Protein AF-A0AAV4VJ05-F1 (afdb_monomer_lite)

Sequence (474 aa):
MMVLKSSPMDIVPKIRLYQMEQNSVIRDLGRGVLRNAWDGYNSALFAYGQTGSGKSWSVIGYGSNKGIVPKFCEEMFRGIEDKRRSGDTTEFEVRISMLEIYNEIVRDLLNPGGDRKKRALNRAHTIVGIHLTQKARKGNGQETAKSSIVHLVDLAGRDSVLTRLLMNALGGNSRTIMIAAISPADINYEETLSTLRYADRAKQIKTVAIVNEDPTEKLIRELRQENERLKRMLDKGAIDVPIQPGMSEEEIFKLRKKWEEEMYAAMAENDRDLQQMKQSYDDKLKISRQQKRISKIEKEKKVRPHFTNLNFDPMLSGKIVHLLKAGENIVGKTDQADIQLLGPSIQERHAIVNYLEHGGVTLEKCQSECRILLNGDPLSARALLSHCDRIMFGTTQLYVFIHPDQMKKTGKKYPDVTYEMAQEEIASKAGISVDDDDQSLDTALLNKDLIEVLPGVEEANAISEELDKKLNLK

Secondary structure (DSSP, 8-state):
-------TT-SS---------HHHHIIIIIHHHHHHHHHTB-EEEEEESSTTSSHHHHHTEETTEE-HHHHHHHHHHHHHHHHHHTT---EEEEEEEEEEEETTEEEESS-TTS-TTSPPPTT-EEEEEEEEEEEEE-TTS-EEEEEEEEEEEE--SS-STHHHHSTTTTTSS-EEEEEE----SGGGHHHHHHHHHHHHHHHT------BEE-HHHHHHHHHHHHHHHHHHHHHT------PPTT--HHHHHHHHHHHHHHHHHHHHHHHHHHHHHHHHHHHHTTS--S-HHHHHHHHHHTTS-EEEE--SSTTTTT-SEEEPPSEEEEEESSTT-SEE--STT--SS-EEEEE-TTS-EEEEESSTT--EEETTEEP-SEEEE-TT-EEEETTTEEEEEE-HHHHHHS-PPPP---HHHHHHHHHHHTT--S--TTS-HHHHHHHHHHHHHHHHHHHHHHHHHHTT------

InterPro domains:
  IPR000253 Forkhead-associated (FHA) domain [PF00498] (330-394)
  IPR000253 Forkhead-associated (FHA) domain [SM00240] (328-379)
  IPR001752 Kinesin motor domain [PF00225] (20-115)
  IPR001752 Kinesin motor domain [PF00225] (158-205)
  IPR001752 Kinesin motor domain [PR00380] (40-61)
  IPR001752 Kinesin motor domain [PR00380] (155-176)
  IPR001752 Kinesin motor domain [PS50067] (1-121)
  IPR001752 Kinesin motor domain [PS50067] (158-205)
  IPR001752 Kinesin motor domain [SM00129] (6-213)
  IPR008984 SMAD/FHA domain superfamily [SSF49879] (304-403)
  IPR027417 P-loop containing nucleoside triphosphate hydrolase [SSF52540] (19-235)
  IPR036961 Kinesin motor domain superfamily [G3DSA:3.40.850.10] (13-120)
  IPR036961 Kinesin motor domain superfamily [G3DSA:3.40.850.10] (121-223)

Radius of gyration: 28.8 Å; chains: 1; bounding box: 68×68×82 Å

Foldseek 3Di:
DFDQDDDPDDPDRDRDGDPDDQVRLLVPPLVVLLVCQVQQFAAEEEEDFAQPLCLCCAQANDDPSGHSVVVSVVVNVVVVVVCVVVVFPKDKDKDKWKWKADPQDIDTPPDPPDPVPDPDDSQIKIKIKIKMWIWGQDPVRDIWIGIYIYIRIYHGDDDYPVCVVCVCVQARQYHYHYHQRADPDPVCVVRSVVSVVVVVVSVVHDYDHDRPTDPLVVVVVVLVVVLVVLVVCVVVVVPPQPDDPPDDPVRVVVSSVVVVVVSVVVSVVSVVVNVVSVVVVVVCVPPDPPPDPVVVVVVLLLPFKWKWFADPPQSNTRPDIQTDDAAKAFEFCAPPGSHHDDAFQTHRGAWIWHQYPVRWIKIAGPDPSWAKDWQLHTDDGMDIDDAQIWMDTHLHTIIGIHRNVNVVPPPDDDDDDHPLNSLQSNCVSVVQDLPDPPDDPVSNVVSVVCSVCVSVLSRVQSVCVVVVVPDRDD

pLDDT: mean 72.67, std 15.53, range [25.48, 96.0]

Structure (mmCIF, N/CA/C/O backbone):
data_AF-A0AAV4VJ05-F1
#
_entry.id   AF-A0AAV4VJ05-F1
#
loop_
_atom_site.group_PDB
_atom_site.id
_atom_site.type_symbol
_atom_site.label_atom_id
_atom_site.label_alt_id
_atom_site.label_comp_id
_atom_site.label_asym_id
_atom_site.label_entity_id
_atom_site.label_seq_id
_atom_site.pdbx_PDB_ins_code
_atom_site.Cartn_x
_atom_site.Cartn_y
_atom_site.Cartn_z
_atom_site.occupancy
_atom_site.B_iso_or_equiv
_atom_site.auth_seq_id
_atom_site.auth_comp_id
_atom_site.auth_asym_id
_atom_site.auth_atom_id
_atom_site.pdbx_PDB_model_num
ATOM 1 N N . MET A 1 1 ? -16.493 1.217 -20.505 1.00 34.50 1 MET A N 1
ATOM 2 C CA . MET A 1 1 ? -15.550 0.855 -19.428 1.00 34.50 1 MET A CA 1
ATOM 3 C C . MET A 1 1 ? -15.775 -0.611 -19.081 1.00 34.50 1 MET A C 1
ATOM 5 O O . MET A 1 1 ? -16.916 -0.971 -18.822 1.00 34.50 1 MET A O 1
ATOM 9 N N . MET A 1 2 ? -14.741 -1.453 -19.168 1.00 31.34 2 MET A N 1
ATOM 10 C CA . MET A 1 2 ? -14.819 -2.887 -18.853 1.00 31.34 2 MET A CA 1
ATOM 11 C C . MET A 1 2 ? -14.292 -3.108 -17.430 1.00 31.34 2 MET A C 1
ATOM 13 O O . MET A 1 2 ? -13.198 -2.652 -17.117 1.00 31.34 2 MET A O 1
ATOM 17 N N . VAL A 1 3 ? -15.066 -3.763 -16.560 1.00 36.69 3 VAL A N 1
ATOM 18 C CA . VAL A 1 3 ? -14.670 -4.059 -15.171 1.00 36.69 3 VAL A CA 1
ATOM 19 C C . VAL A 1 3 ? -14.734 -5.566 -14.942 1.00 36.69 3 VAL A C 1
ATOM 21 O O . VAL A 1 3 ? -15.755 -6.194 -15.217 1.00 36.69 3 VAL A O 1
ATOM 24 N N . LEU A 1 4 ? -13.651 -6.142 -14.417 1.00 31.31 4 LEU A N 1
ATOM 25 C CA . LEU A 1 4 ? -13.575 -7.552 -14.034 1.00 31.31 4 LEU A CA 1
ATOM 26 C C . LEU A 1 4 ? -14.148 -7.729 -12.621 1.00 31.31 4 LEU A C 1
ATOM 28 O O . LEU A 1 4 ? -13.632 -7.164 -11.659 1.00 31.31 4 LEU A O 1
ATOM 32 N N . LYS A 1 5 ? -15.216 -8.522 -12.484 1.00 32.31 5 LYS A N 1
ATOM 33 C CA . LYS A 1 5 ? -15.810 -8.896 -11.190 1.00 32.31 5 LYS A CA 1
ATOM 34 C C . LYS A 1 5 ? -15.625 -10.402 -11.004 1.00 32.31 5 LYS A C 1
ATOM 36 O O . LYS A 1 5 ? -16.007 -11.167 -11.885 1.00 32.31 5 LYS A O 1
ATOM 41 N N . SER A 1 6 ? -15.048 -10.830 -9.882 1.00 32.00 6 SER A N 1
ATOM 42 C CA . SER A 1 6 ? -15.030 -12.252 -9.506 1.00 32.00 6 SER A CA 1
ATOM 43 C C . SER A 1 6 ? -16.230 -12.561 -8.607 1.00 32.00 6 SER A C 1
ATOM 45 O O . SER A 1 6 ? -16.551 -11.785 -7.708 1.00 32.00 6 SER A O 1
ATOM 47 N N . SER A 1 7 ? -16.928 -13.657 -8.911 1.00 28.27 7 SER A N 1
ATOM 48 C CA . SER A 1 7 ? -18.002 -14.237 -8.094 1.00 28.27 7 SER A CA 1
ATOM 49 C C . SER A 1 7 ? -17.417 -15.370 -7.238 1.00 28.27 7 SER A C 1
ATOM 51 O O . SER A 1 7 ? -16.518 -16.052 -7.730 1.00 28.27 7 SER A O 1
ATOM 53 N N . PRO A 1 8 ? -17.903 -15.628 -6.008 1.00 33.19 8 PRO A N 1
ATOM 54 C CA . PRO A 1 8 ? -17.287 -16.598 -5.097 1.00 33.19 8 PRO A CA 1
ATOM 55 C C . PRO A 1 8 ? -17.513 -18.083 -5.439 1.00 33.19 8 PRO A C 1
ATOM 57 O O . PRO A 1 8 ? -17.190 -18.923 -4.609 1.00 33.19 8 PRO A O 1
ATOM 60 N N . MET A 1 9 ? -18.104 -18.435 -6.589 1.00 31.23 9 MET A N 1
ATOM 61 C CA . MET A 1 9 ? -18.671 -19.781 -6.799 1.00 31.23 9 MET A CA 1
ATOM 62 C C . MET A 1 9 ? -18.371 -20.470 -8.140 1.00 31.23 9 MET A C 1
ATOM 64 O O . MET A 1 9 ? -19.027 -21.454 -8.444 1.00 31.23 9 MET A O 1
ATOM 68 N N . ASP A 1 10 ? -17.364 -20.052 -8.915 1.00 27.17 10 ASP A N 1
ATOM 69 C CA . ASP A 1 10 ? -17.000 -20.776 -10.147 1.00 27.17 10 ASP A CA 1
ATOM 70 C C . ASP A 1 10 ? -15.481 -21.005 -10.271 1.00 27.17 10 ASP A C 1
ATOM 72 O O . ASP A 1 10 ? -14.687 -20.069 -10.197 1.00 27.17 10 ASP A O 1
ATOM 76 N N . ILE A 1 11 ? -15.092 -22.268 -10.500 1.00 35.34 11 ILE A N 1
ATOM 77 C CA . ILE A 1 11 ? -13.707 -22.798 -10.568 1.00 35.34 11 ILE A CA 1
ATOM 78 C C . ILE A 1 11 ? -12.991 -22.433 -11.893 1.00 35.34 11 ILE A C 1
ATOM 80 O O . ILE A 1 11 ? -11.823 -22.747 -12.098 1.00 35.34 11 ILE A O 1
ATOM 84 N N . VAL A 1 12 ? -13.645 -21.684 -12.784 1.00 26.72 12 VAL A N 1
ATOM 85 C CA . VAL A 1 12 ? -13.035 -21.117 -13.997 1.00 26.72 12 VAL A CA 1
ATOM 86 C C . VAL A 1 12 ? -13.481 -19.657 -14.113 1.00 26.72 12 VAL A C 1
ATOM 88 O O . VAL A 1 12 ? -14.692 -19.411 -14.145 1.00 26.72 12 VAL A O 1
ATOM 91 N N . PRO A 1 13 ? -12.572 -18.663 -14.184 1.00 28.75 13 PRO A N 1
ATOM 92 C CA . PRO A 1 13 ? -12.977 -17.269 -14.297 1.00 28.75 13 PRO A CA 1
ATOM 93 C C . PRO A 1 13 ? -13.609 -17.020 -15.673 1.00 28.75 13 PRO A C 1
ATOM 95 O O . PRO A 1 13 ? -12.928 -16.753 -16.659 1.00 28.75 13 PRO A O 1
ATOM 98 N N . LYS A 1 14 ? -14.943 -17.090 -15.749 1.00 25.48 14 LYS A N 1
ATOM 99 C CA . LYS A 1 14 ? -15.705 -16.571 -16.890 1.00 25.48 14 LYS A CA 1
ATOM 100 C C . LYS A 1 14 ? -15.536 -15.051 -16.930 1.00 25.48 14 LYS A C 1
ATOM 102 O O . LYS A 1 14 ? -16.103 -14.339 -16.101 1.00 25.48 14 LYS A O 1
ATOM 107 N N . ILE A 1 15 ? -14.785 -14.549 -17.909 1.00 30.66 15 ILE A N 1
ATOM 108 C CA . ILE A 1 15 ? -14.717 -13.120 -18.234 1.00 30.66 15 ILE A CA 1
ATOM 109 C C . ILE A 1 15 ? -16.108 -12.697 -18.722 1.00 30.66 15 ILE A C 1
ATOM 111 O O . ILE A 1 15 ? -16.514 -13.029 -19.833 1.00 30.66 15 ILE A O 1
ATOM 115 N N . ARG A 1 16 ? -16.872 -11.990 -17.884 1.00 30.30 16 ARG A N 1
ATOM 116 C CA . ARG A 1 16 ? -18.111 -11.329 -18.311 1.00 30.30 16 ARG A CA 1
ATOM 117 C C . ARG A 1 16 ? -17.810 -9.876 -18.651 1.00 30.30 16 ARG A C 1
ATOM 119 O O . ARG A 1 16 ? -17.489 -9.081 -17.772 1.00 30.30 16 ARG A O 1
ATOM 126 N N . LEU A 1 17 ? -17.926 -9.546 -19.933 1.00 33.25 17 LEU A N 1
ATOM 127 C CA . LEU A 1 17 ? -17.866 -8.180 -20.439 1.00 33.25 17 LEU A CA 1
ATOM 128 C C . LEU A 1 17 ? -19.183 -7.476 -20.084 1.00 33.25 17 LEU A C 1
ATOM 130 O O . LEU A 1 17 ? -20.229 -7.816 -20.631 1.00 33.25 17 LEU A O 1
ATOM 134 N N . TYR A 1 18 ? -19.150 -6.511 -19.164 1.00 38.81 18 TYR A N 1
ATOM 135 C CA . TYR A 1 18 ? -20.294 -5.635 -18.904 1.00 38.81 18 TYR A CA 1
ATOM 136 C C . TYR A 1 18 ? -20.041 -4.264 -19.527 1.00 38.81 18 TYR A C 1
ATOM 138 O O . TYR A 1 18 ? -19.036 -3.613 -19.235 1.00 38.81 18 TYR A O 1
ATOM 146 N N . GLN A 1 19 ? -20.974 -3.801 -20.356 1.00 41.91 19 GLN A N 1
ATOM 147 C CA . GLN A 1 19 ? -21.036 -2.406 -20.773 1.00 41.91 19 GLN A CA 1
ATOM 148 C C . GLN A 1 19 ? -21.565 -1.601 -19.578 1.00 41.91 19 GLN A C 1
ATOM 150 O O . GLN A 1 19 ? -22.764 -1.567 -19.320 1.00 41.91 19 GLN A O 1
ATOM 155 N N . MET A 1 20 ? -20.665 -1.044 -18.764 1.00 54.34 20 MET A N 1
ATOM 156 C CA . MET A 1 20 ? -21.064 -0.289 -17.573 1.00 54.34 20 MET A CA 1
ATOM 157 C C . MET A 1 20 ? -21.161 1.200 -17.886 1.00 54.34 20 MET A C 1
ATOM 159 O O . MET A 1 20 ? -20.195 1.818 -18.338 1.00 54.34 20 MET A O 1
ATOM 163 N N . GLU A 1 21 ? -22.325 1.778 -17.601 1.00 65.69 21 GLU A N 1
ATOM 164 C CA . GLU A 1 21 ? -22.497 3.225 -17.525 1.00 65.69 21 GLU A CA 1
ATOM 165 C C . GLU A 1 21 ? -21.759 3.793 -16.309 1.00 65.69 21 GLU A C 1
ATOM 167 O O . GLU A 1 21 ? -21.608 3.122 -15.281 1.00 65.69 21 GLU A O 1
ATOM 172 N N . GLN A 1 22 ? -21.370 5.065 -16.397 1.00 67.50 22 GLN A N 1
ATOM 173 C CA . GLN A 1 22 ? -20.675 5.793 -15.334 1.00 67.50 22 GLN A CA 1
ATOM 174 C C . GLN A 1 22 ? -21.363 5.637 -13.966 1.00 67.50 22 GLN A C 1
ATOM 176 O O . GLN A 1 22 ? -20.713 5.372 -12.955 1.00 67.50 22 GLN A O 1
ATOM 181 N N . ASN A 1 23 ? -22.698 5.703 -13.946 1.00 67.75 23 ASN A N 1
ATOM 182 C CA . ASN A 1 23 ? -23.510 5.555 -12.737 1.00 67.75 23 ASN A CA 1
ATOM 183 C C . ASN A 1 23 ? -23.338 4.192 -12.056 1.00 67.75 23 ASN A C 1
ATOM 185 O O . ASN A 1 23 ? -23.390 4.104 -10.831 1.00 67.75 23 ASN A O 1
ATOM 189 N N . SER A 1 24 ? -23.101 3.133 -12.830 1.00 71.81 24 SER A N 1
ATOM 190 C CA . SER A 1 24 ? -22.921 1.781 -12.297 1.00 71.81 24 SER A CA 1
ATOM 191 C C . SER A 1 24 ? -21.531 1.610 -11.675 1.00 71.81 24 SER A C 1
ATOM 193 O O . SER A 1 24 ? -21.408 0.983 -10.629 1.00 71.81 24 SER A O 1
ATOM 195 N N . VAL A 1 25 ? -20.500 2.237 -12.250 1.00 71.62 25 VAL A N 1
ATOM 196 C CA . VAL A 1 25 ? -19.140 2.285 -11.680 1.00 71.62 25 VAL A CA 1
ATOM 197 C C . VAL A 1 25 ? -19.131 3.057 -10.359 1.00 71.62 25 VAL A C 1
ATOM 199 O O . VAL A 1 25 ? -18.572 2.594 -9.366 1.00 71.62 25 VAL A O 1
ATOM 202 N N . ILE A 1 26 ? -19.805 4.210 -10.322 1.00 71.38 26 ILE A N 1
ATOM 203 C CA . ILE A 1 26 ? -19.955 5.025 -9.109 1.00 71.38 26 ILE A CA 1
ATOM 204 C C . ILE A 1 26 ? -20.716 4.254 -8.026 1.00 71.38 26 ILE A C 1
ATOM 206 O O . ILE A 1 26 ? -20.295 4.230 -6.869 1.00 71.38 26 ILE A O 1
ATOM 210 N N . ARG A 1 27 ? -21.823 3.599 -8.393 1.00 73.62 27 ARG A N 1
ATOM 211 C CA . ARG A 1 27 ? -22.639 2.826 -7.452 1.00 73.62 27 ARG A CA 1
ATOM 212 C C . ARG A 1 27 ? -21.873 1.642 -6.871 1.00 73.62 27 ARG A C 1
ATOM 214 O O . ARG A 1 27 ? -21.978 1.405 -5.673 1.00 73.62 27 ARG A O 1
ATOM 221 N N . ASP A 1 28 ? -21.137 0.906 -7.695 1.00 73.44 28 ASP A N 1
ATOM 222 C CA . ASP A 1 28 ? -20.492 -0.335 -7.267 1.00 73.44 28 ASP A CA 1
ATOM 223 C C . ASP A 1 28 ? -19.154 -0.077 -6.548 1.00 73.44 28 ASP A C 1
ATOM 225 O O . ASP A 1 28 ? -18.872 -0.727 -5.543 1.00 73.44 28 ASP A O 1
ATOM 229 N N . LEU A 1 29 ? -18.342 0.881 -7.017 1.00 81.31 29 LEU A N 1
ATOM 230 C CA . LEU A 1 29 ? -17.021 1.173 -6.439 1.00 81.31 29 LEU A CA 1
ATOM 231 C C . LEU A 1 29 ? -17.056 2.381 -5.498 1.00 81.31 29 LEU A C 1
ATOM 233 O O . LEU A 1 29 ? -16.612 2.289 -4.354 1.00 81.31 29 LEU A O 1
ATOM 237 N N . GLY A 1 30 ? -17.628 3.500 -5.950 1.00 79.94 30 GLY A N 1
ATOM 238 C CA . GLY A 1 30 ? -17.666 4.759 -5.197 1.00 79.94 30 GLY A CA 1
ATOM 239 C C . GLY A 1 30 ? -18.402 4.640 -3.861 1.00 79.94 30 GLY A C 1
ATOM 240 O O . GLY A 1 30 ? -17.883 5.077 -2.834 1.00 79.94 30 GLY A O 1
ATOM 241 N N . ARG A 1 31 ? -19.560 3.963 -3.830 1.00 83.31 31 ARG A N 1
ATOM 242 C CA . ARG A 1 31 ? -20.283 3.704 -2.568 1.00 83.31 31 ARG A CA 1
ATOM 243 C C . ARG A 1 31 ? -19.543 2.763 -1.631 1.00 83.31 31 ARG A C 1
ATOM 245 O O . ARG A 1 31 ? -19.666 2.914 -0.419 1.00 83.31 31 ARG A O 1
ATOM 252 N N . GLY A 1 32 ? -18.784 1.808 -2.168 1.00 85.00 32 GLY A N 1
ATOM 253 C CA . GLY A 1 32 ? -17.937 0.928 -1.365 1.00 85.00 32 GLY A CA 1
ATOM 254 C C . GLY A 1 32 ? -16.876 1.726 -0.608 1.00 85.00 32 GLY A C 1
ATOM 255 O O . GLY A 1 32 ? -16.754 1.591 0.608 1.00 85.00 32 GLY A O 1
ATOM 256 N N . VAL A 1 33 ? -16.181 2.626 -1.310 1.00 87.81 33 VAL A N 1
ATOM 257 C CA . VAL A 1 33 ? -15.204 3.548 -0.707 1.00 87.81 33 VAL A CA 1
ATOM 258 C C . VAL A 1 33 ? -15.873 4.474 0.311 1.00 87.81 33 VAL A C 1
ATOM 260 O O . VAL A 1 33 ? -15.353 4.656 1.409 1.00 87.81 33 VAL A O 1
ATOM 263 N N . LEU A 1 34 ? -17.049 5.019 -0.011 1.00 89.12 34 LEU A N 1
ATOM 264 C CA . LEU A 1 34 ? -17.782 5.908 0.894 1.00 89.12 34 LEU A CA 1
ATOM 265 C C . LEU A 1 34 ? -18.219 5.189 2.172 1.00 89.12 34 LEU A C 1
ATOM 267 O O . LEU A 1 34 ? -18.032 5.709 3.268 1.00 89.12 34 LEU A O 1
ATOM 271 N N . ARG A 1 35 ? -18.740 3.966 2.055 1.00 89.69 35 ARG A N 1
ATOM 272 C CA . ARG A 1 35 ? -19.097 3.130 3.205 1.00 89.69 35 ARG A CA 1
ATOM 273 C C . ARG A 1 35 ? -17.888 2.840 4.088 1.00 89.69 35 ARG A C 1
ATOM 275 O O . ARG A 1 35 ? -17.986 2.971 5.301 1.00 89.69 35 ARG A O 1
ATOM 282 N N . ASN A 1 36 ? -16.745 2.512 3.492 1.00 88.62 36 ASN A N 1
ATOM 283 C CA . ASN A 1 36 ? -15.514 2.305 4.248 1.00 88.62 36 ASN A CA 1
ATOM 284 C C . ASN A 1 36 ? -15.104 3.564 5.030 1.00 88.62 36 ASN A C 1
ATOM 286 O O . ASN A 1 36 ? -14.708 3.448 6.188 1.00 88.62 36 ASN A O 1
ATOM 290 N N . ALA A 1 37 ? -15.241 4.750 4.427 1.00 89.00 37 ALA A N 1
ATOM 291 C CA . ALA A 1 37 ? -14.963 6.020 5.094 1.00 89.00 37 ALA A CA 1
ATOM 292 C C . ALA A 1 37 ? -15.895 6.251 6.297 1.00 89.00 37 ALA A C 1
ATOM 294 O O . ALA A 1 37 ? -15.437 6.599 7.387 1.00 89.00 37 ALA A O 1
ATOM 295 N N . TRP A 1 38 ? -17.195 5.975 6.133 1.00 89.81 38 TRP A N 1
ATOM 296 C CA . TRP A 1 38 ? -18.172 6.033 7.226 1.00 89.81 38 TRP A CA 1
ATOM 297 C C . TRP A 1 38 ? -17.859 5.058 8.360 1.00 89.81 38 TRP A C 1
ATOM 299 O O . TRP A 1 38 ? -18.001 5.411 9.531 1.00 89.81 38 TRP A O 1
ATOM 309 N N . ASP A 1 39 ? -17.395 3.860 8.019 1.00 87.88 39 ASP A N 1
ATOM 310 C CA . ASP A 1 39 ? -17.032 2.826 8.984 1.00 87.88 39 ASP A CA 1
ATOM 311 C C . ASP A 1 39 ? -15.704 3.131 9.705 1.00 87.88 39 ASP A C 1
ATOM 313 O O . ASP A 1 39 ? -15.411 2.490 10.712 1.00 87.88 39 ASP A O 1
ATOM 317 N N . GLY A 1 40 ? -14.927 4.121 9.241 1.00 85.06 40 GLY A N 1
ATOM 318 C CA . GLY A 1 40 ? -13.637 4.517 9.818 1.00 85.06 40 GLY A CA 1
ATOM 319 C C . GLY A 1 40 ? -12.435 3.756 9.249 1.00 85.06 40 GLY A C 1
ATOM 320 O O . GLY A 1 40 ? -11.372 3.730 9.865 1.00 85.06 40 GLY A O 1
ATOM 321 N N . TYR A 1 41 ? -12.582 3.111 8.092 1.00 85.19 41 TYR A N 1
ATOM 322 C CA . TYR A 1 41 ? -11.469 2.494 7.376 1.00 85.19 41 TYR A CA 1
ATOM 323 C C . TYR A 1 41 ? -10.804 3.499 6.443 1.00 85.19 41 TYR A C 1
ATOM 325 O O . TYR A 1 41 ? -11.473 4.199 5.680 1.00 85.19 41 TYR A O 1
ATOM 333 N N . ASN A 1 42 ? -9.474 3.484 6.409 1.00 85.00 42 ASN A N 1
ATOM 334 C CA . ASN A 1 42 ? -8.762 4.097 5.294 1.00 85.00 42 ASN A CA 1
ATOM 335 C C . ASN A 1 42 ? -9.129 3.375 4.001 1.00 85.00 42 ASN A C 1
ATOM 337 O O . ASN A 1 42 ? -9.294 2.151 3.987 1.00 85.00 42 ASN A O 1
ATOM 341 N N . SER A 1 43 ? -9.261 4.130 2.920 1.00 88.31 43 SER A N 1
ATOM 342 C CA . SER A 1 43 ? -9.564 3.574 1.611 1.00 88.31 43 SER A CA 1
ATOM 343 C C . SER A 1 43 ? -8.765 4.259 0.525 1.00 88.31 43 SER A C 1
ATOM 345 O O . SER A 1 43 ? -8.484 5.453 0.591 1.00 88.31 43 SER A O 1
ATOM 347 N N . ALA A 1 44 ? -8.451 3.509 -0.517 1.00 86.31 44 ALA A N 1
ATOM 348 C CA . ALA A 1 44 ? -7.817 4.056 -1.697 1.00 86.31 44 ALA A CA 1
ATOM 349 C C . ALA A 1 44 ? -8.498 3.514 -2.945 1.00 86.31 44 ALA A C 1
ATOM 351 O O . ALA A 1 44 ? -8.798 2.325 -3.034 1.00 86.31 44 ALA A O 1
ATOM 352 N N . LEU A 1 45 ? -8.736 4.388 -3.912 1.00 87.75 45 LEU A N 1
ATOM 353 C CA . LEU A 1 45 ? -9.201 4.021 -5.236 1.00 87.75 45 LEU A CA 1
ATOM 354 C C . LEU A 1 45 ? -8.309 4.710 -6.250 1.00 87.75 45 LEU A C 1
ATOM 356 O O . LEU A 1 45 ? -8.221 5.936 -6.262 1.00 87.75 45 LEU A O 1
ATOM 360 N N . PHE A 1 46 ? -7.663 3.926 -7.103 1.00 85.56 46 PHE A N 1
ATOM 361 C CA . PHE A 1 46 ? -6.806 4.463 -8.148 1.00 85.56 46 PHE A CA 1
ATOM 362 C C . PHE A 1 46 ? -7.135 3.852 -9.506 1.00 85.56 46 PHE A C 1
ATOM 364 O O . PHE A 1 46 ? -7.451 2.665 -9.605 1.00 85.56 46 PHE A O 1
ATOM 371 N N . ALA A 1 47 ? -7.076 4.670 -10.555 1.00 84.81 47 ALA A N 1
ATOM 372 C CA . ALA A 1 47 ? -7.245 4.222 -11.932 1.00 84.81 47 ALA A CA 1
ATOM 373 C C . ALA A 1 47 ? -5.892 4.116 -12.634 1.00 84.81 47 ALA A C 1
ATOM 375 O O . ALA A 1 47 ? -5.123 5.072 -12.634 1.00 84.81 47 ALA A O 1
ATOM 376 N N . TYR A 1 48 ? -5.626 2.967 -13.250 1.00 81.25 48 TYR A N 1
ATOM 377 C CA . TYR A 1 48 ? -4.367 2.632 -13.911 1.00 81.25 48 TYR A CA 1
ATOM 378 C C . TYR A 1 48 ? -4.615 2.133 -15.337 1.00 81.25 48 TYR A C 1
ATOM 380 O O . TYR A 1 48 ? -5.564 1.390 -15.581 1.00 81.25 48 TYR A O 1
ATOM 388 N N . GLY A 1 49 ? -3.753 2.526 -16.273 1.00 76.62 49 GLY A N 1
ATOM 389 C CA . GLY A 1 49 ? -3.809 2.112 -17.674 1.00 76.62 49 GLY A CA 1
ATOM 390 C C . GLY A 1 49 ? -3.233 3.165 -18.619 1.00 76.62 49 GLY A C 1
ATOM 391 O O . GLY A 1 49 ? -2.855 4.259 -18.193 1.00 76.62 49 GLY A O 1
ATOM 392 N N . GLN A 1 50 ? -3.184 2.867 -19.914 1.00 75.69 50 GLN A N 1
ATOM 393 C CA . GLN A 1 50 ? -2.616 3.774 -20.921 1.00 75.69 50 GLN A CA 1
ATOM 394 C C . GLN A 1 50 ? -3.352 5.120 -21.031 1.00 75.69 50 GLN A C 1
ATOM 396 O O . GLN A 1 50 ? -4.520 5.272 -20.656 1.00 75.69 50 GLN A O 1
ATOM 401 N N . THR A 1 51 ? -2.694 6.143 -21.571 1.00 79.94 51 THR A N 1
ATOM 402 C CA . THR A 1 51 ? -3.362 7.413 -21.905 1.00 79.94 51 THR A CA 1
ATOM 403 C C . THR A 1 51 ? -4.504 7.174 -22.894 1.00 79.94 51 THR A C 1
ATOM 405 O O . THR A 1 51 ? -4.386 6.373 -23.817 1.00 79.94 51 THR A O 1
ATOM 408 N N . GLY A 1 52 ? -5.643 7.829 -22.657 1.00 75.00 52 GLY A N 1
ATOM 409 C CA . GLY A 1 52 ? -6.855 7.637 -23.458 1.00 75.00 52 GLY A CA 1
ATOM 410 C C . GLY A 1 52 ? -7.717 6.428 -23.072 1.00 75.00 52 GLY A C 1
ATOM 411 O O . GLY A 1 52 ? -8.826 6.318 -23.579 1.00 75.00 52 GLY A O 1
ATOM 412 N N . SER A 1 53 ? -7.301 5.568 -22.130 1.00 78.31 53 SER A N 1
ATOM 413 C CA . SER A 1 53 ? -8.104 4.397 -21.722 1.00 78.31 53 SER A CA 1
ATOM 414 C C . SER A 1 53 ? -9.283 4.698 -20.785 1.00 78.31 53 SER A C 1
ATOM 416 O O . SER A 1 53 ? -10.044 3.798 -20.433 1.00 78.31 53 SER A O 1
ATOM 418 N N . GLY A 1 54 ? -9.460 5.961 -20.377 1.00 79.56 54 GLY A N 1
ATOM 419 C CA . GLY A 1 54 ? -10.607 6.399 -19.571 1.00 79.56 54 GLY A CA 1
ATOM 420 C C . GLY A 1 54 ? -10.365 6.513 -18.061 1.00 79.56 54 GLY A C 1
ATOM 421 O O . GLY A 1 54 ? -11.329 6.509 -17.295 1.00 79.56 54 GLY A O 1
ATOM 422 N N . LYS A 1 55 ? -9.114 6.657 -17.605 1.00 82.75 55 LYS A N 1
ATOM 423 C CA . LYS A 1 55 ? -8.793 6.871 -16.178 1.00 82.75 55 LYS A CA 1
ATOM 424 C C . LYS A 1 55 ? -9.420 8.151 -15.609 1.00 82.75 55 LYS A C 1
ATOM 426 O O . LYS A 1 55 ? -10.279 8.069 -14.732 1.00 82.75 55 LYS A O 1
ATOM 431 N N . SER A 1 56 ? -9.091 9.310 -16.186 1.00 80.75 56 SER A N 1
ATOM 432 C CA . SER A 1 56 ? -9.628 10.618 -15.780 1.00 80.75 56 SER A CA 1
ATOM 433 C C . SER A 1 56 ? -11.142 10.682 -15.935 1.00 80.75 56 SER A C 1
ATOM 435 O O . SER A 1 56 ? -11.835 11.226 -15.080 1.00 80.75 56 SER A O 1
ATOM 437 N N . TRP A 1 57 ? -11.673 10.041 -16.981 1.00 81.25 57 TRP A N 1
ATOM 438 C CA . TRP A 1 57 ? -13.112 9.881 -17.180 1.00 81.25 57 TRP A CA 1
ATOM 439 C C . TRP A 1 57 ? -13.783 9.143 -16.013 1.00 81.25 57 TRP A C 1
ATOM 441 O O . TRP A 1 57 ? -14.860 9.529 -15.567 1.00 81.25 57 TRP A O 1
ATOM 451 N N . SER A 1 58 ? -13.141 8.102 -15.482 1.00 82.00 58 SER A N 1
ATOM 452 C CA . SER A 1 58 ? -13.666 7.305 -14.369 1.00 82.00 58 SER A CA 1
ATOM 453 C C . SER A 1 58 ? -13.547 8.039 -13.029 1.00 82.00 58 SER A C 1
ATOM 455 O O . SER A 1 58 ? -14.506 8.098 -12.259 1.00 82.00 58 SER A O 1
ATOM 457 N N . VAL A 1 59 ? -12.377 8.618 -12.744 1.00 82.06 59 VAL A N 1
ATOM 458 C CA . VAL A 1 59 ? -12.064 9.219 -11.437 1.00 82.06 59 VAL A CA 1
ATOM 459 C C . VAL A 1 59 ? -12.676 10.612 -11.294 1.00 82.06 59 VAL A C 1
ATOM 461 O O . VAL A 1 59 ? -13.359 10.872 -10.306 1.00 82.06 59 VAL A O 1
ATOM 464 N N . ILE A 1 60 ? -12.493 11.490 -12.279 1.00 83.06 60 ILE A N 1
ATOM 465 C CA . ILE A 1 60 ? -12.912 12.900 -12.218 1.00 83.06 60 ILE A CA 1
ATOM 466 C C . ILE A 1 60 ? -14.185 13.127 -13.043 1.00 83.06 60 ILE A C 1
ATOM 468 O O . ILE A 1 60 ? -15.152 13.709 -12.545 1.00 83.06 60 ILE A O 1
ATOM 472 N N . GLY A 1 61 ? -14.222 12.601 -14.268 1.00 80.19 61 GLY A N 1
ATOM 473 C CA . GLY A 1 61 ? -15.282 12.857 -15.245 1.00 80.19 61 GLY A CA 1
ATOM 474 C C . GLY A 1 61 ? -15.145 14.215 -15.947 1.00 80.19 61 GLY A C 1
ATOM 475 O O . GLY A 1 61 ? -14.294 15.028 -15.592 1.00 80.19 61 GLY A O 1
ATOM 476 N N . TYR A 1 62 ? -15.974 14.462 -16.963 1.00 74.25 62 TYR A N 1
ATOM 477 C CA . TYR A 1 62 ? -15.944 15.690 -17.768 1.00 74.25 62 TYR A CA 1
ATOM 478 C C . TYR A 1 62 ? -17.348 16.262 -17.987 1.00 74.25 62 TYR A C 1
ATOM 480 O O . TYR A 1 62 ? -18.283 15.542 -18.343 1.00 74.25 62 TYR A O 1
ATOM 488 N N . GLY A 1 63 ? -17.480 17.584 -17.832 1.00 76.62 63 GLY A N 1
ATOM 489 C CA . GLY A 1 63 ? -18.725 18.313 -18.083 1.00 76.62 63 GLY A CA 1
ATOM 490 C C . GLY A 1 63 ? -19.889 17.801 -17.230 1.00 76.62 63 GLY A C 1
ATOM 491 O O . GLY A 1 63 ? -19.821 17.799 -16.002 1.00 76.62 63 GLY A O 1
ATOM 492 N N . SER A 1 64 ? -20.964 17.359 -17.886 1.00 75.62 64 SER A N 1
ATOM 493 C CA . SER A 1 64 ? -22.141 16.768 -17.235 1.00 75.62 64 SER A CA 1
ATOM 494 C C . SER A 1 64 ? -21.892 15.357 -16.684 1.00 75.62 64 SER A C 1
ATOM 496 O O . SER A 1 64 ? -22.587 14.927 -15.760 1.00 75.62 64 SER A O 1
ATOM 498 N N . ASN A 1 65 ? -20.885 14.646 -17.198 1.00 77.31 65 ASN A N 1
ATOM 499 C CA . ASN A 1 65 ? -20.550 13.286 -16.789 1.00 77.31 65 ASN A CA 1
ATOM 500 C C . ASN A 1 65 ? -19.569 13.310 -15.618 1.00 77.31 65 ASN A C 1
ATOM 502 O O . ASN A 1 65 ? -18.355 13.254 -15.796 1.00 77.31 65 ASN A O 1
ATOM 506 N N . LYS A 1 66 ? -20.116 13.406 -14.405 1.00 82.94 66 LYS A N 1
ATOM 507 C CA . LYS A 1 66 ? -19.354 13.409 -13.149 1.00 82.94 66 LYS A CA 1
ATOM 508 C C . LYS A 1 66 ? -18.735 12.032 -12.872 1.00 82.94 66 LYS A C 1
ATOM 510 O O . LYS A 1 66 ? -19.422 11.017 -12.957 1.00 82.94 66 LYS A O 1
ATOM 515 N N . GLY A 1 67 ? -17.449 12.008 -12.526 1.00 85.00 67 GLY A N 1
ATOM 516 C CA . GLY A 1 67 ? -16.717 10.809 -12.114 1.00 85.00 67 GLY A CA 1
ATOM 517 C C . GLY A 1 67 ? -16.928 10.434 -10.648 1.00 85.00 67 GLY A C 1
ATOM 518 O O . GLY A 1 67 ? -17.803 10.971 -9.965 1.00 85.00 67 GLY A O 1
ATOM 519 N N . ILE A 1 68 ? -16.105 9.507 -10.159 1.00 86.94 68 ILE A N 1
ATOM 520 C CA . ILE A 1 68 ? -16.167 9.007 -8.779 1.00 86.94 68 ILE A CA 1
ATOM 521 C C . ILE A 1 68 ? -15.929 10.124 -7.758 1.00 86.94 68 ILE A C 1
ATOM 523 O O . ILE A 1 68 ? -16.703 10.224 -6.817 1.00 86.94 68 ILE A O 1
ATOM 527 N N . VAL A 1 69 ? -14.917 10.978 -7.939 1.00 87.69 69 VAL A N 1
ATOM 528 C CA . VAL A 1 69 ? -14.562 12.058 -6.997 1.00 87.69 69 VAL A CA 1
ATOM 529 C C . VAL A 1 69 ? -15.728 13.022 -6.740 1.00 87.69 69 VAL A C 1
ATOM 531 O O . VAL A 1 69 ? -16.159 13.124 -5.590 1.00 87.69 69 VAL A O 1
ATOM 534 N N . PRO A 1 70 ? -16.291 13.716 -7.752 1.00 87.25 70 PRO A N 1
ATOM 535 C CA . PRO A 1 70 ? -17.377 14.664 -7.507 1.00 87.25 70 PRO A CA 1
ATOM 536 C C . PRO A 1 70 ? -18.621 13.983 -6.925 1.00 87.25 70 PRO A C 1
ATOM 538 O O . PRO A 1 70 ? -19.278 14.548 -6.054 1.00 87.25 70 PRO A O 1
ATOM 541 N N . LYS A 1 71 ? -18.927 12.752 -7.353 1.00 87.69 71 LYS A N 1
ATOM 542 C CA . LYS A 1 71 ? -20.073 11.993 -6.836 1.00 87.69 71 LYS A CA 1
ATOM 543 C C . LYS A 1 71 ? -19.871 11.516 -5.405 1.00 87.69 71 LYS A C 1
ATOM 545 O O . LYS A 1 71 ? -20.805 11.576 -4.616 1.00 87.69 71 LYS A O 1
ATOM 550 N N . PHE A 1 72 ? -18.662 11.092 -5.062 1.00 89.69 72 PHE A N 1
ATOM 551 C CA . PHE A 1 72 ? -18.280 10.734 -3.704 1.00 89.69 72 PHE A CA 1
ATOM 552 C C . PHE A 1 72 ? -18.461 11.925 -2.759 1.00 89.69 72 PHE A C 1
ATOM 554 O O . PHE A 1 72 ? -19.085 11.773 -1.713 1.00 89.69 72 PHE A O 1
ATOM 561 N N . CYS A 1 73 ? -17.992 13.115 -3.151 1.00 89.50 73 CYS A N 1
ATOM 562 C CA . CYS A 1 73 ? -18.185 14.333 -2.366 1.00 89.50 73 CYS A CA 1
ATOM 563 C C . CYS A 1 73 ? -19.676 14.679 -2.212 1.00 89.50 73 CYS A C 1
ATOM 565 O O . CYS A 1 73 ? -20.128 14.911 -1.094 1.00 89.50 73 CYS A O 1
ATOM 567 N N . GLU A 1 74 ? -20.457 14.657 -3.301 1.00 90.19 74 GLU A N 1
ATOM 568 C CA . GLU A 1 74 ? -21.912 14.888 -3.255 1.00 90.19 74 GLU A CA 1
ATOM 569 C C . GLU A 1 74 ? -22.623 13.926 -2.293 1.00 90.19 74 GLU A C 1
ATOM 571 O O . GLU A 1 74 ? -23.406 14.358 -1.448 1.00 90.19 74 GLU A O 1
ATOM 576 N N . GLU A 1 75 ? -22.356 12.620 -2.401 1.00 91.06 75 GLU A N 1
ATOM 577 C CA . GLU A 1 75 ? -22.989 11.617 -1.540 1.00 91.06 75 GLU A CA 1
ATOM 578 C C . GLU A 1 75 ? -22.503 11.705 -0.084 1.00 91.06 75 GLU A C 1
ATOM 580 O O . GLU A 1 75 ? -23.304 11.483 0.825 1.00 91.06 75 GLU A O 1
ATOM 585 N N . MET A 1 76 ? -21.235 12.064 0.153 1.00 91.62 76 MET A N 1
ATOM 586 C CA . MET A 1 76 ? -20.694 12.289 1.496 1.00 91.62 76 MET A CA 1
ATOM 587 C C . MET A 1 76 ? -21.410 13.447 2.189 1.00 91.62 76 MET A C 1
ATOM 589 O O . MET A 1 76 ? -21.965 13.250 3.268 1.00 91.62 76 MET A O 1
ATOM 593 N N . PHE A 1 77 ? -21.439 14.632 1.573 1.00 93.06 77 PHE A N 1
ATOM 594 C CA . PHE A 1 77 ? -22.070 15.808 2.176 1.00 93.06 77 PHE A CA 1
ATOM 595 C C . PHE A 1 77 ? -23.582 15.635 2.330 1.00 93.06 77 PHE A C 1
ATOM 597 O O . PHE A 1 77 ? -24.121 15.989 3.377 1.00 93.06 77 PHE A O 1
ATOM 604 N N . ARG A 1 78 ? -24.253 14.987 1.367 1.00 92.75 78 ARG A N 1
ATOM 605 C CA . ARG A 1 78 ? -25.663 14.598 1.523 1.00 92.75 78 ARG A CA 1
ATOM 606 C C . ARG A 1 78 ? -25.863 13.687 2.738 1.00 92.75 78 ARG A C 1
ATOM 608 O O . ARG A 1 78 ? -26.757 13.933 3.535 1.00 92.75 78 ARG A O 1
ATOM 615 N N . GLY A 1 79 ? -24.997 12.689 2.931 1.00 90.88 79 GLY A N 1
ATOM 616 C CA . GLY A 1 79 ? -25.050 11.808 4.101 1.00 90.88 79 GLY A CA 1
ATOM 617 C C . GLY A 1 79 ? -24.825 12.535 5.435 1.00 90.88 79 GLY A C 1
ATOM 618 O O . GLY A 1 79 ? -25.461 12.185 6.428 1.00 90.88 79 GLY A O 1
ATOM 619 N N . ILE A 1 80 ? -23.966 13.561 5.464 1.00 91.00 80 ILE A N 1
ATOM 620 C CA . ILE A 1 80 ? -23.785 14.434 6.640 1.00 91.00 80 ILE A CA 1
ATOM 621 C C . ILE A 1 80 ? -25.075 15.219 6.925 1.00 91.00 80 ILE A C 1
ATOM 623 O O . ILE A 1 80 ? -25.536 15.258 8.067 1.00 91.00 80 ILE A O 1
ATOM 627 N N . GLU A 1 81 ? -25.674 15.829 5.899 1.00 91.81 81 GLU A N 1
ATOM 628 C CA . GLU A 1 81 ? -26.923 16.588 6.038 1.00 91.81 81 GLU A CA 1
ATOM 629 C C . GLU A 1 81 ? -28.092 15.715 6.498 1.00 91.81 81 GLU A C 1
ATOM 631 O O . GLU A 1 81 ? -28.839 16.120 7.388 1.00 91.81 81 GLU A O 1
ATOM 636 N N . ASP A 1 82 ? -28.233 14.515 5.936 1.00 91.62 82 ASP A N 1
ATOM 637 C CA . ASP A 1 82 ? -29.298 13.578 6.292 1.00 91.62 82 ASP A CA 1
ATOM 638 C C . ASP A 1 82 ? -29.200 13.166 7.770 1.00 91.62 82 ASP A C 1
ATOM 640 O O . ASP A 1 82 ? -30.201 13.203 8.490 1.00 91.62 82 ASP A O 1
ATOM 644 N N . LYS A 1 83 ? -27.987 12.873 8.265 1.00 87.94 83 LYS A N 1
ATOM 645 C CA . LYS A 1 83 ? -27.751 12.584 9.691 1.00 87.94 83 LYS A CA 1
ATOM 646 C C . LYS A 1 83 ? -28.109 13.771 10.581 1.00 87.94 83 LYS A C 1
ATOM 648 O O . LYS A 1 83 ? -28.828 13.613 11.572 1.00 87.94 83 LYS A O 1
ATOM 653 N N . ARG A 1 84 ? -27.691 14.976 10.188 1.00 86.81 84 ARG A N 1
ATOM 654 C CA . ARG A 1 84 ? -28.024 16.210 10.910 1.00 86.81 84 ARG A CA 1
ATOM 655 C C . ARG A 1 84 ? -29.537 16.443 10.968 1.00 86.81 84 ARG A C 1
ATOM 657 O O . ARG A 1 84 ? -30.052 16.840 12.008 1.00 86.81 84 ARG A O 1
ATOM 664 N N . ARG A 1 85 ? -30.264 16.162 9.880 1.00 88.69 85 ARG A N 1
ATOM 665 C CA . ARG A 1 85 ? -31.735 16.262 9.820 1.00 88.69 85 ARG A CA 1
ATOM 666 C C . ARG A 1 85 ? -32.438 15.205 10.667 1.00 88.69 85 ARG A C 1
ATOM 668 O O . ARG A 1 85 ? -33.489 15.499 11.222 1.00 88.69 85 ARG A O 1
ATOM 675 N N . SER A 1 86 ? -31.859 14.012 10.811 1.00 89.25 86 SER A N 1
ATOM 676 C CA . SER A 1 86 ? -32.395 12.964 11.694 1.00 89.25 86 SER A CA 1
ATOM 677 C C . SER A 1 86 ? -32.181 13.221 13.193 1.00 89.25 86 SER A C 1
ATOM 679 O O . SER A 1 86 ? -32.612 12.411 14.008 1.00 89.25 86 SER A O 1
ATOM 681 N N . GLY A 1 87 ? -31.537 14.333 13.568 1.00 83.06 87 GLY A N 1
ATOM 682 C CA . GLY A 1 87 ? -31.243 14.668 14.963 1.00 83.06 87 GLY A CA 1
ATOM 683 C C . GLY A 1 87 ? -29.984 13.997 15.520 1.00 83.06 87 GLY A C 1
ATOM 684 O O . GLY A 1 87 ? -29.809 13.955 16.736 1.00 83.06 87 GLY A O 1
ATOM 685 N N . ASP A 1 88 ? -29.106 13.476 14.655 1.00 82.88 88 ASP A N 1
ATOM 686 C CA . ASP A 1 88 ? -27.798 12.956 15.059 1.00 82.88 88 ASP A CA 1
ATOM 687 C C . ASP A 1 88 ? -26.918 14.117 15.556 1.00 82.88 88 ASP A C 1
ATOM 689 O O . ASP A 1 88 ? -26.769 15.137 14.879 1.00 82.88 88 ASP A O 1
ATOM 693 N N . THR A 1 89 ? -26.342 13.966 16.749 1.00 84.38 89 THR A N 1
ATOM 694 C CA . THR A 1 89 ? -25.459 14.956 17.387 1.00 84.38 89 THR A CA 1
ATOM 695 C C . THR A 1 89 ? -23.991 14.772 17.009 1.00 84.38 89 THR A C 1
ATOM 697 O O . THR A 1 89 ? -23.125 15.444 17.567 1.00 84.38 89 THR A O 1
ATOM 700 N N . THR A 1 90 ? -23.691 13.854 16.088 1.00 85.94 90 THR A N 1
ATOM 701 C CA . THR A 1 90 ? -22.335 13.620 15.597 1.00 85.94 90 THR A CA 1
ATOM 702 C C . THR A 1 90 ? -21.790 14.860 14.890 1.00 85.94 90 THR A C 1
ATOM 704 O O . THR A 1 90 ? -22.372 15.358 13.927 1.00 85.94 90 THR A O 1
ATOM 707 N N . GLU A 1 91 ? -20.635 15.338 15.340 1.00 87.06 91 GLU A N 1
ATOM 708 C CA . GLU A 1 91 ? -19.867 16.374 14.663 1.00 87.06 91 GLU A CA 1
ATOM 709 C C . GLU A 1 91 ? -19.004 15.752 13.562 1.00 87.06 91 GLU A C 1
ATOM 711 O O . GLU A 1 91 ? -18.351 14.723 13.758 1.00 87.06 91 GLU A O 1
ATOM 716 N N . PHE A 1 92 ? -18.977 16.398 12.399 1.00 88.12 92 PHE A N 1
ATOM 717 C CA . PHE A 1 92 ? -18.209 15.956 11.240 1.00 88.12 92 PHE A CA 1
ATOM 718 C C . PHE A 1 92 ? -17.169 17.011 10.877 1.00 88.12 92 PHE A C 1
ATOM 720 O O . PHE A 1 92 ? -17.508 18.172 10.655 1.00 88.12 92 PHE A O 1
ATOM 727 N N . GLU A 1 93 ? -15.909 16.601 10.761 1.00 86.50 93 GLU A N 1
ATOM 728 C CA . GLU A 1 93 ? -14.836 17.418 10.200 1.00 86.50 93 GLU A CA 1
ATOM 729 C C . GLU A 1 93 ? -14.352 16.767 8.904 1.00 86.50 93 GLU A C 1
ATOM 731 O O . GLU A 1 93 ? -13.933 15.608 8.899 1.00 86.50 93 GLU A O 1
ATOM 736 N N . VAL A 1 94 ? -14.411 17.517 7.801 1.00 87.62 94 VAL A N 1
ATOM 737 C CA . VAL A 1 94 ? -13.954 17.068 6.481 1.00 87.62 94 VAL A CA 1
ATOM 738 C C . VAL A 1 94 ? -12.818 17.972 6.021 1.00 87.62 94 VAL A C 1
ATOM 740 O O . VAL A 1 94 ? -12.999 19.184 5.912 1.00 87.62 94 VAL A O 1
ATOM 743 N N . ARG A 1 95 ? -11.653 17.394 5.721 1.00 83.94 95 ARG A N 1
ATOM 744 C CA . ARG A 1 95 ? -10.524 18.104 5.097 1.00 83.94 95 ARG A CA 1
ATOM 745 C C . ARG A 1 95 ? -10.243 17.507 3.728 1.00 83.94 95 ARG A C 1
ATOM 747 O O . ARG A 1 95 ? -10.237 16.288 3.580 1.00 83.94 95 ARG A O 1
ATOM 754 N N . ILE A 1 96 ? -9.997 18.362 2.741 1.00 84.12 96 ILE A N 1
ATOM 755 C CA . ILE A 1 96 ? -9.723 17.954 1.362 1.00 84.12 96 ILE A CA 1
ATOM 756 C C . ILE A 1 96 ? -8.353 18.488 0.956 1.00 84.12 96 ILE A C 1
ATOM 758 O O . ILE A 1 96 ? -8.034 19.646 1.215 1.00 84.12 96 ILE A O 1
ATOM 762 N N . SER A 1 97 ? -7.558 17.644 0.310 1.00 80.50 97 SER A N 1
ATOM 763 C CA . SER A 1 97 ? -6.310 18.001 -0.354 1.00 80.50 97 SER A CA 1
ATOM 764 C C . SER A 1 97 ? -6.362 17.561 -1.814 1.00 80.50 97 SER A C 1
ATOM 766 O O . SER A 1 97 ? -6.958 16.534 -2.145 1.00 80.50 97 SER A O 1
ATOM 768 N N . MET A 1 98 ? -5.750 18.341 -2.703 1.00 82.25 98 MET A N 1
ATOM 769 C CA . MET A 1 98 ? -5.633 17.988 -4.114 1.00 82.25 98 MET A CA 1
ATOM 770 C C . MET A 1 98 ? -4.215 18.281 -4.583 1.00 82.25 98 MET A C 1
ATOM 772 O O . MET A 1 98 ? -3.769 19.426 -4.559 1.00 82.25 98 MET A O 1
ATOM 776 N N . LEU A 1 99 ? -3.504 17.232 -4.978 1.00 78.06 99 LEU A N 1
ATOM 777 C CA . LEU A 1 99 ? -2.105 17.289 -5.375 1.00 78.06 99 LEU A CA 1
ATOM 778 C C . LEU A 1 99 ? -1.959 16.817 -6.818 1.00 78.06 99 LEU A C 1
ATOM 780 O O . LEU A 1 99 ? -2.596 15.847 -7.231 1.00 78.06 99 LEU A O 1
ATOM 784 N N . GLU A 1 100 ? -1.088 17.487 -7.556 1.00 79.31 100 GLU A N 1
ATOM 785 C CA . GLU A 1 100 ? -0.619 17.071 -8.872 1.00 79.31 100 GLU A CA 1
ATOM 786 C C . GLU A 1 100 ? 0.849 16.657 -8.754 1.00 79.31 100 GLU A C 1
ATOM 788 O O . GLU A 1 100 ? 1.643 17.365 -8.137 1.00 79.31 100 GLU A O 1
ATOM 793 N N . ILE A 1 101 ? 1.214 15.512 -9.322 1.00 72.81 101 ILE A N 1
ATOM 794 C CA . ILE A 1 101 ? 2.606 15.064 -9.409 1.00 72.81 101 ILE A CA 1
ATOM 795 C C . ILE A 1 101 ? 2.973 14.978 -10.876 1.00 72.81 101 ILE A C 1
ATOM 797 O O . ILE A 1 101 ? 2.356 14.225 -11.628 1.00 72.81 101 ILE A O 1
ATOM 801 N N . TYR A 1 102 ? 3.986 15.733 -11.275 1.00 69.75 102 TYR A N 1
ATOM 802 C CA . TYR A 1 102 ? 4.521 15.696 -12.627 1.00 69.75 102 TYR A CA 1
ATOM 803 C C . TYR A 1 102 ? 6.042 15.736 -12.571 1.00 69.75 102 TYR A C 1
ATOM 805 O O . TYR A 1 102 ? 6.599 16.659 -11.977 1.00 69.75 102 TYR A O 1
ATOM 813 N N . ASN A 1 103 ? 6.702 14.771 -13.217 1.00 63.84 103 ASN A N 1
ATOM 814 C CA . ASN A 1 103 ? 8.163 14.673 -13.252 1.00 63.84 103 ASN A CA 1
ATOM 815 C C . ASN A 1 103 ? 8.780 14.779 -11.845 1.00 63.84 103 ASN A C 1
ATOM 817 O O . ASN A 1 103 ? 9.629 15.629 -11.589 1.00 63.84 103 ASN A O 1
ATOM 821 N N . GLU A 1 104 ? 8.242 13.995 -10.907 1.00 65.88 104 GLU A N 1
ATOM 822 C CA . GLU A 1 104 ? 8.631 13.968 -9.492 1.00 65.88 104 GLU A CA 1
ATOM 823 C C . GLU A 1 104 ? 8.412 15.273 -8.693 1.00 65.88 104 GLU A C 1
ATOM 825 O O . GLU A 1 104 ? 8.696 15.334 -7.494 1.00 65.88 104 GLU A O 1
ATOM 830 N N . ILE A 1 105 ? 7.833 16.310 -9.308 1.00 64.75 105 ILE A N 1
ATOM 831 C CA . ILE A 1 105 ? 7.486 17.572 -8.650 1.00 64.75 105 ILE A CA 1
ATOM 832 C C . ILE A 1 105 ? 6.042 17.503 -8.156 1.00 64.75 105 ILE A C 1
ATOM 834 O O . ILE A 1 105 ? 5.104 17.358 -8.941 1.00 64.75 105 ILE A O 1
ATOM 838 N N . VAL A 1 106 ? 5.870 17.655 -6.841 1.00 71.75 106 VAL A N 1
ATOM 839 C CA . VAL A 1 106 ? 4.555 17.745 -6.198 1.00 71.75 106 VAL A CA 1
ATOM 840 C C . VAL A 1 106 ? 4.080 19.191 -6.208 1.00 71.75 106 VAL A C 1
ATOM 842 O O . VAL A 1 106 ? 4.768 20.097 -5.736 1.00 71.75 106 VAL A O 1
ATOM 845 N N . ARG A 1 107 ? 2.864 19.398 -6.697 1.00 72.12 107 ARG A N 1
ATOM 846 C CA . ARG A 1 107 ? 2.193 20.687 -6.749 1.00 72.12 107 ARG A CA 1
ATOM 847 C C . ARG A 1 107 ? 0.877 20.615 -5.989 1.00 72.12 107 ARG A C 1
ATOM 849 O O . ARG A 1 107 ? 0.036 19.767 -6.266 1.00 72.12 107 ARG A O 1
ATOM 856 N N . ASP A 1 108 ? 0.684 21.542 -5.059 1.00 77.00 108 ASP A N 1
ATOM 857 C CA . ASP A 1 108 ? -0.609 21.734 -4.407 1.00 77.00 108 ASP A CA 1
ATOM 858 C C . ASP A 1 108 ? -1.557 22.487 -5.351 1.00 77.00 108 ASP A C 1
ATOM 860 O O . ASP A 1 108 ? -1.298 23.636 -5.724 1.00 77.00 108 ASP A O 1
ATOM 864 N N . LEU A 1 109 ? -2.638 21.821 -5.764 1.00 80.62 109 LEU A N 1
ATOM 865 C CA . LEU A 1 109 ? -3.648 22.382 -6.660 1.00 80.62 109 LEU A CA 1
ATOM 866 C C . LEU A 1 109 ? -4.648 23.289 -5.932 1.00 80.62 109 LEU A C 1
ATOM 868 O O . LEU A 1 109 ? -5.346 24.064 -6.588 1.00 80.62 109 LEU A O 1
ATOM 872 N N . LEU A 1 110 ? -4.714 23.227 -4.598 1.00 78.75 110 LEU A N 1
ATOM 873 C CA . LEU A 1 110 ? -5.600 24.065 -3.787 1.00 78.75 110 LEU A CA 1
ATOM 874 C C . LEU A 1 110 ? -4.909 25.327 -3.262 1.00 78.75 110 LEU A C 1
ATOM 876 O O . LEU A 1 110 ? -5.595 26.216 -2.759 1.00 78.75 110 LEU A O 1
ATOM 880 N N . ASN A 1 111 ? -3.586 25.453 -3.409 1.00 79.75 111 ASN A N 1
ATOM 881 C CA . ASN A 1 111 ? -2.859 26.644 -2.979 1.00 79.75 111 ASN A CA 1
ATOM 882 C C . ASN A 1 111 ? -3.171 27.853 -3.897 1.00 79.75 111 ASN A C 1
ATOM 884 O O . ASN A 1 111 ? -2.777 27.863 -5.070 1.00 79.75 111 ASN A O 1
ATOM 888 N N . PRO A 1 112 ? -3.834 28.913 -3.391 1.00 67.44 112 PRO A N 1
ATOM 889 C CA . PRO A 1 112 ? -4.208 30.076 -4.196 1.00 67.44 112 PRO A CA 1
ATOM 890 C C . PRO A 1 112 ? -3.010 30.919 -4.660 1.00 67.44 112 PRO A C 1
ATOM 892 O O . PRO A 1 112 ? -3.149 31.639 -5.646 1.00 67.44 112 PRO A O 1
ATOM 895 N N . GLY A 1 113 ? -1.852 30.814 -3.993 1.00 62.81 113 GLY A N 1
ATOM 896 C CA . GLY A 1 113 ? -0.615 31.527 -4.339 1.00 62.81 113 GLY A CA 1
ATOM 897 C C . GLY A 1 113 ? 0.321 30.773 -5.291 1.00 62.81 113 GLY A C 1
ATOM 898 O O . GLY A 1 113 ? 1.395 31.275 -5.611 1.00 62.81 113 GLY A O 1
ATOM 899 N N . GLY A 1 114 ? -0.050 29.565 -5.729 1.00 61.00 114 GLY A N 1
ATOM 900 C CA . GLY A 1 114 ? 0.748 28.775 -6.666 1.00 61.00 114 GLY A CA 1
ATOM 901 C C . GLY A 1 114 ? 0.727 29.342 -8.088 1.00 61.00 114 GLY A C 1
ATOM 902 O O . GLY A 1 114 ? -0.234 29.980 -8.513 1.00 61.00 114 GLY A O 1
ATOM 903 N N . ASP A 1 115 ? 1.778 29.062 -8.855 1.00 55.78 115 ASP A N 1
ATOM 904 C CA . ASP A 1 115 ? 2.029 29.617 -10.189 1.00 55.78 115 ASP A CA 1
ATOM 905 C C . ASP A 1 115 ? 1.027 29.085 -11.246 1.00 55.78 115 ASP A C 1
ATOM 907 O O . ASP A 1 115 ? 1.322 28.193 -12.047 1.00 55.78 115 ASP A O 1
ATOM 911 N N . ARG A 1 116 ? -0.227 29.570 -11.229 1.00 54.56 116 ARG A N 1
ATOM 912 C CA . ARG A 1 116 ? -1.372 29.105 -12.057 1.00 54.56 116 ARG A CA 1
ATOM 913 C C . ARG A 1 116 ? -1.134 29.159 -13.578 1.00 54.56 116 ARG A C 1
ATOM 915 O O . ARG A 1 116 ? -1.967 28.675 -14.337 1.00 54.56 116 ARG A O 1
ATOM 922 N N . LYS A 1 117 ? -0.012 29.725 -14.034 1.00 47.53 117 LYS A N 1
ATOM 923 C CA . LYS A 1 117 ? 0.341 29.899 -15.453 1.00 47.53 117 LYS A CA 1
ATOM 924 C C . LYS A 1 117 ? 0.884 28.644 -16.148 1.00 47.53 117 LYS A C 1
ATOM 926 O O . LYS A 1 117 ? 0.953 28.633 -17.374 1.00 47.53 117 LYS A O 1
ATOM 931 N N . LYS A 1 118 ? 1.239 27.576 -15.426 1.00 51.28 118 LYS A N 1
ATOM 932 C CA . LYS A 1 118 ? 1.614 26.293 -16.052 1.00 51.28 118 LYS A CA 1
ATOM 933 C C . LYS A 1 118 ? 0.363 25.437 -16.285 1.00 51.28 118 LYS A C 1
ATOM 935 O O . LYS A 1 118 ? -0.259 25.012 -15.312 1.00 51.28 118 LYS A O 1
ATOM 940 N N . ARG A 1 119 ? -0.000 25.233 -17.564 1.00 47.69 119 ARG A N 1
ATOM 941 C CA . ARG A 1 119 ? -1.067 24.317 -18.030 1.00 47.69 119 ARG A CA 1
ATOM 942 C C . ARG A 1 119 ? -0.915 22.939 -17.372 1.00 47.69 119 ARG A C 1
ATOM 944 O O . ARG A 1 119 ? 0.211 22.470 -17.238 1.00 47.69 119 ARG A O 1
ATOM 951 N N . ALA A 1 120 ? -2.041 22.303 -17.035 1.00 50.88 120 ALA A N 1
ATOM 952 C CA . ALA A 1 120 ? -2.082 20.892 -16.650 1.00 50.88 120 ALA A CA 1
ATOM 953 C C . ALA A 1 120 ? -1.377 20.060 -17.731 1.00 50.88 120 ALA A C 1
ATOM 955 O O . ALA A 1 120 ? -1.698 20.181 -18.919 1.00 50.88 120 ALA A O 1
ATOM 956 N N . LEU A 1 121 ? -0.363 19.292 -17.336 1.00 56.28 121 LEU A N 1
ATOM 957 C CA . LEU A 1 121 ? 0.441 18.513 -18.271 1.00 56.28 121 LEU A CA 1
ATOM 958 C C . LEU A 1 121 ? -0.213 17.149 -18.503 1.00 56.28 121 LEU A C 1
ATOM 960 O O . LEU A 1 121 ? -0.668 16.501 -17.565 1.00 56.28 121 LEU A O 1
ATOM 964 N N . ASN A 1 122 ? -0.213 16.677 -19.754 1.00 52.06 122 ASN A N 1
ATOM 965 C CA . ASN A 1 122 ? -0.875 15.437 -20.201 1.00 52.06 122 ASN A CA 1
ATOM 966 C C . ASN A 1 122 ? -0.301 14.130 -19.598 1.00 52.06 122 ASN A C 1
ATOM 968 O O . ASN A 1 122 ? -0.597 13.041 -20.089 1.00 52.06 122 ASN A O 1
ATOM 972 N N . ARG A 1 123 ? 0.539 14.217 -18.560 1.00 60.25 123 ARG A N 1
ATOM 973 C CA . ARG A 1 123 ? 1.210 13.094 -17.889 1.00 60.25 123 ARG A CA 1
ATOM 974 C C . ARG A 1 123 ? 1.340 13.291 -16.370 1.00 60.25 123 ARG A C 1
ATOM 976 O O . ARG A 1 123 ? 2.255 12.753 -15.768 1.00 60.25 123 ARG A O 1
ATOM 983 N N . ALA A 1 124 ? 0.477 14.098 -15.757 1.00 65.75 124 ALA A N 1
ATOM 984 C CA . ALA A 1 124 ? 0.530 14.339 -14.318 1.00 65.75 124 ALA A CA 1
ATOM 985 C C . ALA A 1 124 ? -0.422 13.414 -13.540 1.00 65.75 124 ALA A C 1
ATOM 987 O O . ALA A 1 124 ? -1.581 13.241 -13.921 1.00 65.75 124 ALA A O 1
ATOM 988 N N . HIS A 1 125 ? 0.047 12.836 -12.434 1.00 75.12 125 HIS A N 1
ATOM 989 C CA . HIS A 1 125 ? -0.812 12.115 -11.498 1.00 75.12 125 HIS A CA 1
ATOM 990 C C . HIS A 1 125 ? -1.634 13.110 -10.692 1.00 75.12 125 HIS A C 1
ATOM 992 O O . HIS A 1 125 ? -1.087 14.067 -10.150 1.00 75.12 125 HIS A O 1
ATOM 998 N N . THR A 1 126 ? -2.933 12.860 -10.560 1.00 79.06 126 THR A N 1
ATOM 999 C CA . THR A 1 126 ? -3.804 13.674 -9.707 1.00 79.06 126 THR A CA 1
ATOM 1000 C C . THR A 1 126 ? -4.246 12.857 -8.507 1.00 79.06 126 THR A C 1
ATOM 1002 O O . THR A 1 126 ? -4.801 11.769 -8.656 1.00 79.06 126 THR A O 1
ATOM 1005 N N . ILE A 1 127 ? -4.023 13.390 -7.309 1.00 82.81 127 ILE A N 1
ATOM 1006 C CA . ILE A 1 127 ? -4.394 12.760 -6.043 1.00 82.81 127 ILE A CA 1
ATOM 1007 C C . ILE A 1 127 ? -5.357 13.679 -5.314 1.00 82.81 127 ILE A C 1
ATOM 1009 O O . ILE A 1 127 ? -5.022 14.817 -4.995 1.00 82.81 127 ILE A O 1
ATOM 1013 N N . VAL A 1 128 ? -6.536 13.156 -5.000 1.00 85.94 128 VAL A N 1
ATOM 1014 C CA . VAL A 1 128 ? -7.515 13.809 -4.134 1.00 85.94 128 VAL A CA 1
ATOM 1015 C C . VAL A 1 128 ? -7.532 13.065 -2.804 1.00 85.94 128 VAL A C 1
ATOM 1017 O O . VAL A 1 128 ? -7.921 11.897 -2.741 1.00 85.94 128 VAL A O 1
ATOM 1020 N N . GLY A 1 129 ? -7.069 13.725 -1.745 1.00 85.75 129 GLY A N 1
ATOM 1021 C CA . GLY A 1 129 ? -7.126 13.227 -0.376 1.00 85.75 129 GLY A CA 1
ATOM 1022 C C . GLY A 1 129 ? -8.341 13.792 0.349 1.00 85.75 129 GLY A C 1
ATOM 1023 O O . GLY A 1 129 ? -8.555 15.000 0.354 1.00 85.75 129 GLY A O 1
ATOM 1024 N N . ILE A 1 130 ? -9.139 12.931 0.973 1.00 86.12 130 ILE A N 1
ATOM 1025 C CA . ILE A 1 130 ? -10.300 13.325 1.775 1.00 86.12 130 ILE A CA 1
ATOM 1026 C C . ILE A 1 130 ? -10.150 12.699 3.155 1.00 86.12 130 ILE A C 1
ATOM 1028 O O . ILE A 1 130 ? -10.065 11.482 3.292 1.00 86.12 130 ILE A O 1
ATOM 1032 N N . HIS A 1 131 ? -10.100 13.540 4.178 1.00 84.12 131 HIS A N 1
ATOM 1033 C CA . HIS A 1 131 ? -9.992 13.131 5.570 1.00 84.12 131 HIS A CA 1
ATOM 1034 C C . HIS A 1 131 ? -11.330 13.409 6.242 1.00 84.12 131 HIS A C 1
ATOM 1036 O O . HIS A 1 131 ? -11.769 14.558 6.273 1.00 84.12 131 HIS A O 1
ATOM 1042 N N . LEU A 1 132 ? -11.963 12.364 6.769 1.00 87.75 132 LEU A N 1
ATOM 1043 C CA . LEU A 1 132 ? -13.234 12.451 7.479 1.00 87.75 132 LEU A CA 1
ATOM 1044 C C . LEU A 1 132 ? -13.019 12.067 8.942 1.00 87.75 132 LEU A C 1
ATOM 1046 O O . LEU A 1 132 ? -12.630 10.935 9.231 1.00 87.75 132 LEU A O 1
ATOM 1050 N N . THR A 1 133 ? -13.345 12.983 9.848 1.00 84.75 133 THR A N 1
ATOM 1051 C CA . THR A 1 133 ? -13.418 12.735 11.290 1.00 84.75 133 THR A CA 1
ATOM 1052 C C . THR A 1 133 ? -14.869 12.842 11.742 1.00 84.75 133 THR A C 1
ATOM 1054 O O . THR A 1 133 ? -15.556 13.806 11.413 1.00 84.75 133 THR A O 1
ATOM 1057 N N . GLN A 1 134 ? -15.333 11.853 12.499 1.00 88.00 134 GLN A N 1
ATOM 1058 C CA . GLN A 1 134 ? -16.679 11.779 13.063 1.00 88.00 134 GLN A CA 1
ATOM 1059 C C . GLN A 1 134 ? -16.557 11.740 14.585 1.00 88.00 134 GLN A C 1
ATOM 1061 O O . GLN A 1 134 ? -15.944 10.810 15.110 1.00 88.00 134 GLN A O 1
ATOM 1066 N N . LYS A 1 135 ? -17.128 12.719 15.287 1.00 85.38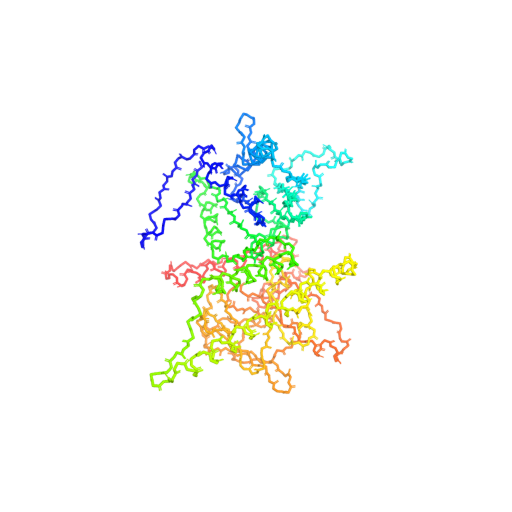 135 LYS A N 1
ATOM 1067 C CA . LYS A 1 135 ? -17.163 12.774 16.752 1.00 85.38 135 LYS A CA 1
ATOM 1068 C C . LYS A 1 135 ? -18.603 12.660 17.228 1.00 85.38 135 LYS A C 1
ATOM 1070 O O . LYS A 1 135 ? -19.372 13.605 17.120 1.00 85.38 135 LYS A O 1
ATOM 1075 N N . ALA A 1 136 ? -18.984 11.493 17.725 1.00 83.00 136 ALA A N 1
ATOM 1076 C CA . ALA A 1 136 ? -20.331 11.253 18.232 1.00 83.00 136 ALA A CA 1
ATOM 1077 C C . ALA A 1 136 ? -20.355 11.378 19.756 1.00 83.00 136 ALA A C 1
ATOM 1079 O O . ALA A 1 136 ? -19.506 10.796 20.432 1.00 83.00 136 ALA A O 1
ATOM 1080 N N . ARG A 1 137 ? -21.348 12.082 20.307 1.00 72.38 137 ARG A N 1
ATOM 1081 C CA . ARG A 1 137 ? -21.557 12.176 21.757 1.00 72.38 137 ARG A CA 1
ATOM 1082 C C . ARG A 1 137 ? -22.679 11.233 22.173 1.00 72.38 137 ARG A C 1
ATOM 1084 O O . ARG A 1 137 ? -23.832 11.411 21.788 1.00 72.38 137 ARG A O 1
ATOM 1091 N N . LYS A 1 138 ? -22.351 10.207 22.957 1.00 64.56 138 LYS A N 1
ATOM 1092 C CA . LYS A 1 138 ? -23.335 9.247 23.472 1.00 64.56 138 LYS A CA 1
ATOM 1093 C C . LYS A 1 138 ? -24.095 9.837 24.663 1.00 64.56 138 LYS A C 1
ATOM 1095 O O . LYS A 1 138 ? -23.568 10.665 25.403 1.00 64.56 138 LYS A O 1
ATOM 1100 N N . GLY A 1 139 ? -25.320 9.353 24.893 1.00 57.06 139 GLY A N 1
ATOM 1101 C CA . GLY A 1 139 ? -26.220 9.821 25.963 1.00 57.06 139 GLY A CA 1
ATOM 1102 C C . GLY A 1 139 ? -25.688 9.682 27.400 1.00 57.06 139 GLY A C 1
ATOM 1103 O O . GLY A 1 139 ? -26.284 10.209 28.327 1.00 57.06 139 GLY A O 1
ATOM 1104 N N . ASN A 1 140 ? -24.548 9.016 27.594 1.00 55.59 140 ASN A N 1
ATOM 1105 C CA . ASN A 1 140 ? -23.817 8.905 28.860 1.00 55.59 140 ASN A CA 1
ATOM 1106 C C . ASN A 1 140 ? -22.688 9.951 29.013 1.00 55.59 140 ASN A C 1
ATOM 1108 O O . ASN A 1 140 ? -21.834 9.801 29.885 1.00 55.59 140 ASN A O 1
ATOM 1112 N N . GLY A 1 141 ? -22.640 10.971 28.147 1.00 57.56 141 GLY A N 1
ATOM 1113 C CA . GLY A 1 141 ? -21.637 12.040 28.173 1.00 57.56 141 GLY A CA 1
ATOM 1114 C C . GLY A 1 141 ? -20.284 11.673 27.556 1.00 57.56 141 GLY A C 1
ATOM 1115 O O . GLY A 1 141 ? -19.387 12.508 27.558 1.00 57.56 141 GLY A O 1
ATOM 1116 N N . GLN A 1 142 ? -20.129 10.457 27.022 1.00 58.22 142 GLN A N 1
ATOM 1117 C CA . GLN A 1 142 ? -18.895 9.995 26.382 1.00 58.22 142 GLN A CA 1
ATOM 1118 C C . GLN A 1 142 ? -18.834 10.418 24.912 1.00 58.22 142 GLN A C 1
ATOM 1120 O O . GLN A 1 142 ? -19.776 10.173 24.156 1.00 58.22 142 GLN A O 1
ATOM 1125 N N . GLU A 1 143 ? -17.709 10.996 24.504 1.00 68.31 143 GLU A N 1
ATOM 1126 C CA . GLU A 1 143 ? -17.395 11.263 23.100 1.00 68.31 143 GLU A CA 1
ATOM 1127 C C . GLU A 1 143 ? -16.699 10.045 22.485 1.00 68.31 143 GLU A C 1
ATOM 1129 O O . GLU A 1 143 ? -15.915 9.373 23.152 1.00 68.31 143 GLU A O 1
ATOM 1134 N N . THR A 1 144 ? -17.042 9.728 21.236 1.00 71.94 144 THR A N 1
ATOM 1135 C CA . THR A 1 144 ? -16.350 8.719 20.429 1.00 71.94 144 THR A CA 1
ATOM 1136 C C . THR A 1 144 ? -15.867 9.333 19.132 1.00 71.94 144 THR A C 1
ATOM 1138 O O . THR A 1 144 ? -16.679 9.952 18.437 1.00 71.94 144 THR A O 1
ATOM 1141 N N . ALA A 1 145 ? -14.599 9.128 18.781 1.00 78.00 145 ALA A N 1
ATOM 1142 C CA . ALA A 1 145 ? -14.005 9.658 17.559 1.00 78.00 145 ALA A CA 1
ATOM 1143 C C . ALA A 1 145 ? -13.597 8.546 16.580 1.00 78.00 145 ALA A C 1
ATOM 1145 O O . ALA A 1 145 ? -12.837 7.634 16.908 1.00 78.00 145 ALA A O 1
ATOM 1146 N N . LYS A 1 146 ? -14.064 8.653 15.334 1.00 83.56 146 LYS A N 1
ATOM 1147 C CA . LYS A 1 146 ? -13.628 7.806 14.215 1.00 83.56 146 LYS A CA 1
ATOM 1148 C C . LYS A 1 146 ? -13.001 8.655 13.133 1.00 83.56 146 LYS A C 1
ATOM 1150 O O . LYS A 1 146 ? -13.514 9.727 12.822 1.00 83.56 146 LYS A O 1
ATOM 1155 N N . SER A 1 147 ? -11.935 8.152 12.523 1.00 81.00 147 SER A N 1
ATOM 1156 C CA . SER A 1 147 ? -11.279 8.835 11.408 1.00 81.00 147 SER A CA 1
ATOM 1157 C C . SER A 1 147 ? -11.074 7.912 10.214 1.00 81.00 147 SER A C 1
ATOM 1159 O O . SER A 1 147 ? -10.860 6.709 10.352 1.00 81.00 147 SER A O 1
ATOM 1161 N N . SER A 1 148 ? -11.143 8.472 9.015 1.00 84.88 148 SER A N 1
ATOM 1162 C CA . SER A 1 148 ? -10.778 7.772 7.789 1.00 84.88 148 SER A CA 1
ATOM 1163 C C . SER A 1 148 ? -10.045 8.705 6.841 1.00 84.88 148 SER A C 1
ATOM 1165 O O . SER A 1 148 ? -10.307 9.910 6.796 1.00 84.88 148 SER A O 1
ATOM 1167 N N . ILE A 1 149 ? -9.118 8.125 6.087 1.00 83.31 149 ILE A N 1
ATOM 1168 C CA . ILE A 1 149 ? -8.423 8.793 4.995 1.00 83.31 149 ILE A CA 1
ATOM 1169 C C . ILE A 1 149 ? -8.803 8.085 3.701 1.00 83.31 149 ILE A C 1
ATOM 1171 O O . ILE A 1 149 ? -8.659 6.866 3.585 1.00 83.31 149 ILE A O 1
ATOM 1175 N N . VAL A 1 150 ? -9.294 8.855 2.737 1.00 86.00 150 VAL A N 1
ATOM 1176 C CA . VAL A 1 150 ? -9.674 8.380 1.413 1.00 86.00 150 VAL A CA 1
ATOM 1177 C C . VAL A 1 150 ? -8.773 9.020 0.371 1.00 86.00 150 VAL A C 1
ATOM 1179 O O . VAL A 1 150 ? -8.734 10.241 0.251 1.00 86.00 150 VAL A O 1
ATOM 1182 N N . HIS A 1 151 ? -8.080 8.194 -0.406 1.00 85.25 151 HIS A N 1
ATOM 1183 C CA . HIS A 1 151 ? -7.288 8.642 -1.547 1.00 85.25 151 HIS A CA 1
ATOM 1184 C C . HIS A 1 151 ? -7.973 8.226 -2.848 1.00 85.25 151 HIS A C 1
ATOM 1186 O O . HIS A 1 151 ? -8.103 7.036 -3.128 1.00 85.25 151 HIS A O 1
ATOM 1192 N N . LEU A 1 152 ? -8.410 9.202 -3.641 1.00 82.31 152 LEU A N 1
ATOM 1193 C CA . LEU A 1 152 ? -8.959 8.992 -4.979 1.00 82.31 152 LEU A CA 1
ATOM 1194 C C . LEU A 1 152 ? -7.948 9.502 -5.997 1.00 82.31 152 LEU A C 1
ATOM 1196 O O . LEU A 1 152 ? -7.571 10.674 -5.965 1.00 82.31 152 LEU A O 1
ATOM 1200 N N . VAL A 1 153 ? -7.469 8.613 -6.860 1.00 81.00 153 VAL A N 1
ATOM 1201 C CA . VAL A 1 153 ? -6.232 8.851 -7.598 1.00 81.00 153 VAL A CA 1
ATOM 1202 C C . VAL A 1 153 ? -6.380 8.524 -9.086 1.00 81.00 153 VAL A C 1
ATOM 1204 O O . VAL A 1 153 ? -6.841 7.448 -9.464 1.00 81.00 153 VAL A O 1
ATOM 1207 N N . ASP A 1 154 ? -5.953 9.455 -9.934 1.00 79.38 154 ASP A N 1
ATOM 1208 C CA . ASP A 1 154 ? -5.838 9.288 -11.384 1.00 79.38 154 ASP A CA 1
ATOM 1209 C C . ASP A 1 154 ? -4.360 9.181 -11.779 1.00 79.38 154 ASP A C 1
ATOM 1211 O O . ASP A 1 154 ? -3.578 10.105 -11.534 1.00 79.38 154 ASP A O 1
ATOM 1215 N N . LEU A 1 155 ? -3.963 8.036 -12.348 1.00 69.94 155 LEU A N 1
ATOM 1216 C CA . LEU A 1 155 ? -2.561 7.727 -12.624 1.00 69.94 155 LEU A CA 1
ATOM 1217 C C . LEU A 1 155 ? -2.177 7.965 -14.071 1.00 69.94 155 LEU A C 1
ATOM 1219 O O . LEU A 1 155 ? -2.515 7.165 -14.938 1.00 69.94 155 LEU A O 1
ATOM 1223 N N . ALA A 1 156 ? -1.406 9.013 -14.337 1.00 61.44 156 ALA A N 1
ATOM 1224 C CA . ALA A 1 156 ? -0.892 9.269 -15.670 1.00 61.44 156 ALA A CA 1
ATOM 1225 C C . ALA A 1 156 ? 0.497 8.639 -15.871 1.00 61.44 156 ALA A C 1
ATOM 1227 O O . ALA A 1 156 ? 1.472 9.110 -15.312 1.00 61.44 156 ALA A O 1
ATOM 1228 N N . GLY A 1 157 ? 0.594 7.612 -16.719 1.00 52.59 157 GLY A N 1
ATOM 1229 C CA . GLY A 1 157 ? 1.882 7.007 -17.089 1.00 52.59 157 GLY A CA 1
ATOM 1230 C C . GLY A 1 157 ? 2.349 5.885 -16.156 1.00 52.59 157 GLY A C 1
ATOM 1231 O O . GLY A 1 157 ? 1.665 5.545 -15.189 1.00 52.59 157 GLY A O 1
ATOM 1232 N N . ARG A 1 158 ? 3.470 5.253 -16.529 1.00 50.78 158 ARG A N 1
ATOM 1233 C CA . ARG A 1 158 ? 4.021 4.050 -15.883 1.00 50.78 158 ARG A CA 1
ATOM 1234 C C . ARG A 1 158 ? 5.112 4.349 -14.842 1.00 50.78 158 ARG A C 1
ATOM 1236 O O . ARG A 1 158 ? 5.300 3.512 -13.966 1.00 50.78 158 ARG A O 1
ATOM 1243 N N . ASP A 1 159 ? 5.689 5.554 -14.854 1.00 46.12 159 ASP A N 1
ATOM 1244 C CA . ASP A 1 159 ? 6.895 5.896 -14.083 1.00 46.12 159 ASP A CA 1
ATOM 1245 C C . ASP A 1 159 ? 6.671 7.168 -13.236 1.00 46.12 159 ASP A C 1
ATOM 1247 O O . ASP A 1 159 ? 6.518 8.240 -13.820 1.00 46.12 159 ASP A O 1
ATOM 1251 N N . SER A 1 160 ? 6.596 7.072 -11.890 1.00 50.00 160 SER A N 1
ATOM 1252 C CA . SER A 1 160 ? 6.713 8.227 -10.952 1.00 50.00 160 SER A CA 1
ATOM 1253 C C . SER A 1 160 ? 6.607 7.866 -9.447 1.00 50.00 160 SER A C 1
ATOM 1255 O O . SER A 1 160 ? 5.934 6.885 -9.117 1.00 50.00 160 SER A O 1
ATOM 1257 N N . VAL A 1 161 ? 7.113 8.759 -8.550 1.00 44.41 161 VAL A N 1
ATOM 1258 C CA . VAL A 1 161 ? 6.895 8.956 -7.068 1.00 44.41 161 VAL A CA 1
ATOM 1259 C C . VAL A 1 161 ? 5.560 8.471 -6.495 1.00 44.41 161 VAL A C 1
ATOM 1261 O O . VAL A 1 161 ? 5.417 8.278 -5.286 1.00 44.41 161 VAL A O 1
ATOM 1264 N N . LEU A 1 162 ? 4.530 8.352 -7.318 1.00 51.12 162 LEU A N 1
ATOM 1265 C CA . LEU A 1 162 ? 3.178 7.948 -6.976 1.00 51.12 162 LEU A CA 1
ATOM 1266 C C . LEU A 1 162 ? 3.085 6.784 -5.966 1.00 51.12 162 LEU A C 1
ATOM 1268 O O . LEU A 1 162 ? 2.242 6.799 -5.061 1.00 51.12 162 LEU A O 1
ATOM 1272 N N . THR A 1 163 ? 3.959 5.793 -6.094 1.00 49.97 163 THR A N 1
ATOM 1273 C CA . THR A 1 163 ? 4.100 4.639 -5.198 1.00 49.97 163 THR A CA 1
ATOM 1274 C C . THR A 1 163 ? 4.340 5.049 -3.742 1.00 49.97 163 THR A C 1
ATOM 1276 O O . THR A 1 163 ? 3.812 4.389 -2.849 1.00 49.97 163 THR A O 1
ATOM 1279 N N . ARG A 1 164 ? 4.986 6.196 -3.476 1.00 43.19 164 ARG A N 1
ATOM 1280 C CA . ARG A 1 164 ? 5.186 6.781 -2.135 1.00 43.19 164 ARG A CA 1
ATOM 1281 C C . ARG A 1 164 ? 3.906 7.311 -1.487 1.00 43.19 164 ARG A C 1
ATOM 1283 O O . ARG A 1 164 ? 3.737 7.201 -0.274 1.00 43.19 164 ARG A O 1
ATOM 1290 N N . LEU A 1 165 ? 2.996 7.887 -2.272 1.00 49.16 165 LEU A N 1
ATOM 1291 C CA . LEU A 1 165 ? 1.703 8.378 -1.770 1.00 49.16 165 LEU A CA 1
ATOM 1292 C C . LEU A 1 165 ? 0.669 7.253 -1.657 1.00 49.16 165 LEU A C 1
ATOM 1294 O O . LEU A 1 165 ? -0.229 7.321 -0.820 1.00 49.16 165 LEU A O 1
ATOM 1298 N N . LEU A 1 166 ? 0.847 6.182 -2.433 1.00 58.75 166 LEU A N 1
ATOM 1299 C CA . LEU A 1 166 ? 0.018 4.981 -2.397 1.00 58.75 166 LEU A CA 1
ATOM 1300 C C . LEU A 1 166 ? 0.580 3.857 -1.500 1.00 58.75 166 LEU A C 1
ATOM 1302 O O . LEU A 1 166 ? -0.030 2.794 -1.435 1.00 58.75 166 LEU A O 1
ATOM 1306 N N . MET A 1 167 ? 1.673 4.052 -0.746 1.00 47.47 167 MET A N 1
ATOM 1307 C CA . MET A 1 167 ? 2.269 2.980 0.087 1.00 47.47 167 MET A CA 1
ATOM 1308 C C . MET A 1 167 ? 1.296 2.407 1.123 1.00 47.47 167 MET A C 1
ATOM 1310 O O . MET A 1 167 ? 1.217 1.196 1.313 1.00 47.47 167 MET A O 1
ATOM 1314 N N . ASN A 1 168 ? 0.512 3.269 1.779 1.00 51.75 168 ASN A N 1
ATOM 1315 C CA . ASN A 1 168 ? -0.519 2.813 2.715 1.00 51.75 168 ASN A CA 1
ATOM 1316 C C . ASN A 1 168 ? -1.679 2.110 1.993 1.00 51.75 168 ASN A C 1
ATOM 1318 O O . ASN A 1 168 ? -2.338 1.259 2.588 1.00 51.75 168 ASN A O 1
ATOM 1322 N N . ALA A 1 169 ? -1.900 2.436 0.716 1.00 57.28 169 ALA A N 1
ATOM 1323 C CA . ALA A 1 169 ? -2.909 1.818 -0.131 1.00 57.28 169 ALA A CA 1
ATOM 1324 C C . ALA A 1 169 ? -2.479 0.430 -0.643 1.00 57.28 169 ALA A C 1
ATOM 1326 O O . ALA A 1 169 ? -3.294 -0.485 -0.663 1.00 57.28 169 ALA A O 1
ATOM 1327 N N . LEU A 1 170 ? -1.216 0.226 -1.010 1.00 59.44 170 LEU A N 1
ATOM 1328 C CA . LEU A 1 170 ? -0.737 -0.985 -1.698 1.00 59.44 170 LEU A CA 1
ATOM 1329 C C . LEU A 1 170 ? -0.070 -2.015 -0.767 1.00 59.44 170 LEU A C 1
ATOM 1331 O O . LEU A 1 170 ? 0.815 -2.755 -1.181 1.00 59.44 170 LEU A O 1
ATOM 1335 N N . GLY A 1 171 ? -0.501 -2.089 0.494 1.00 54.44 171 GLY A N 1
ATOM 1336 C CA . GLY A 1 171 ? 0.032 -3.059 1.465 1.00 54.44 171 GLY A CA 1
ATOM 1337 C C . GLY A 1 171 ? -0.081 -2.643 2.934 1.00 54.44 171 GLY A C 1
ATOM 1338 O O . GLY A 1 171 ? 0.314 -3.394 3.822 1.00 54.44 171 GLY A O 1
ATOM 1339 N N . GLY A 1 172 ? -0.619 -1.452 3.209 1.00 66.56 172 GLY A N 1
ATOM 1340 C CA . GLY A 1 172 ? -0.806 -0.930 4.561 1.00 66.56 172 GLY A CA 1
ATOM 1341 C C . GLY A 1 172 ? -2.218 -1.118 5.126 1.00 66.56 172 GLY A C 1
ATOM 1342 O O . GLY A 1 172 ? -2.981 -2.009 4.741 1.00 66.56 172 GLY A O 1
ATOM 1343 N N . ASN A 1 173 ? -2.561 -0.238 6.070 1.00 76.62 173 ASN A N 1
ATOM 1344 C CA . ASN A 1 173 ? -3.906 -0.113 6.621 1.00 76.62 173 ASN A CA 1
ATOM 1345 C C . ASN A 1 173 ? -4.799 0.671 5.650 1.00 76.62 173 ASN A C 1
ATOM 1347 O O . ASN A 1 173 ? -4.945 1.883 5.807 1.00 76.62 173 ASN A O 1
ATOM 1351 N N . SER A 1 174 ? -5.355 -0.011 4.646 1.00 79.44 174 SER A N 1
ATOM 1352 C CA . SER A 1 174 ? -6.293 0.560 3.674 1.00 79.44 174 SER A CA 1
ATOM 1353 C C . SER A 1 174 ? -7.140 -0.525 3.012 1.00 79.44 174 SER A C 1
ATOM 1355 O O . SER A 1 174 ? -6.658 -1.625 2.756 1.00 79.44 174 SER A O 1
ATOM 1357 N N . ARG A 1 175 ? -8.398 -0.209 2.694 1.00 84.06 175 ARG A N 1
ATOM 1358 C CA . ARG A 1 175 ? -9.209 -0.965 1.734 1.00 84.06 175 ARG A CA 1
ATOM 1359 C C . ARG A 1 175 ? -9.000 -0.379 0.347 1.00 84.06 175 ARG A C 1
ATOM 1361 O O . ARG A 1 175 ? -9.456 0.729 0.063 1.00 84.06 175 ARG A O 1
ATOM 1368 N N . THR A 1 176 ? -8.312 -1.123 -0.504 1.00 82.44 176 THR A N 1
ATOM 1369 C CA . THR A 1 176 ? -7.800 -0.580 -1.761 1.00 82.44 176 THR A CA 1
ATOM 1370 C C . THR A 1 176 ? -8.486 -1.196 -2.970 1.00 82.44 176 THR A C 1
ATOM 1372 O O . THR A 1 176 ? -8.676 -2.406 -3.046 1.00 82.44 176 THR A O 1
ATOM 1375 N N . ILE A 1 177 ? -8.869 -0.338 -3.912 1.00 85.75 177 ILE A N 1
ATOM 1376 C CA . ILE A 1 177 ? -9.530 -0.685 -5.166 1.00 85.75 177 ILE A CA 1
ATOM 1377 C C . ILE A 1 177 ? -8.675 -0.158 -6.317 1.00 85.75 177 ILE A C 1
ATOM 1379 O O . ILE A 1 177 ? -8.375 1.032 -6.391 1.00 85.75 177 ILE A O 1
ATOM 1383 N N . MET A 1 178 ? -8.330 -1.043 -7.245 1.00 83.31 178 MET A N 1
ATOM 1384 C CA . MET A 1 178 ? -7.690 -0.682 -8.505 1.00 83.31 178 MET A CA 1
ATOM 1385 C C . MET A 1 178 ? -8.716 -0.730 -9.640 1.00 83.31 178 MET A C 1
ATOM 1387 O O . MET A 1 178 ? -9.417 -1.728 -9.808 1.00 83.31 178 MET A O 1
ATOM 1391 N N . ILE A 1 179 ? -8.773 0.325 -10.453 1.00 84.75 179 ILE A N 1
ATOM 1392 C CA . ILE A 1 179 ? -9.504 0.345 -11.722 1.00 84.75 179 ILE A CA 1
ATOM 1393 C C . ILE A 1 179 ? -8.492 0.176 -12.854 1.00 84.75 179 ILE A C 1
ATOM 1395 O O . ILE A 1 179 ? -7.745 1.100 -13.162 1.00 84.75 179 ILE A O 1
ATOM 1399 N N . ALA A 1 180 ? -8.483 -0.994 -13.488 1.00 82.62 180 ALA A N 1
ATOM 1400 C CA . ALA A 1 180 ? -7.711 -1.235 -14.703 1.00 82.62 180 ALA A CA 1
ATOM 1401 C C . ALA A 1 180 ? -8.478 -0.688 -15.920 1.00 82.62 180 ALA A C 1
ATOM 1403 O O . ALA A 1 180 ? -9.460 -1.277 -16.370 1.00 82.62 180 ALA A O 1
ATOM 1404 N N . ALA A 1 181 ? -8.056 0.465 -16.430 1.00 84.31 181 ALA A N 1
ATOM 1405 C CA . ALA A 1 181 ? -8.644 1.122 -17.588 1.00 84.31 181 ALA A CA 1
ATOM 1406 C C . ALA A 1 181 ? -7.911 0.682 -18.864 1.00 84.31 181 ALA A C 1
ATOM 1408 O O . ALA A 1 181 ? -6.749 1.035 -19.071 1.00 84.31 181 ALA A O 1
ATOM 1409 N N . ILE A 1 182 ? -8.598 -0.065 -19.728 1.00 84.44 182 ILE A N 1
ATOM 1410 C CA . ILE A 1 182 ? -8.039 -0.658 -20.953 1.00 84.44 182 ILE A CA 1
ATOM 1411 C C . ILE A 1 182 ? -8.704 -0.098 -22.213 1.00 84.44 182 ILE A C 1
ATOM 1413 O O . ILE A 1 182 ? -9.855 0.342 -22.172 1.00 84.44 182 ILE A O 1
ATOM 1417 N N . SER A 1 183 ? -7.980 -0.134 -23.332 1.00 84.69 183 SER A N 1
ATOM 1418 C CA . SER A 1 183 ? -8.504 0.241 -24.645 1.00 84.69 183 SER A CA 1
ATOM 1419 C C . SER A 1 183 ? -8.836 -1.021 -25.447 1.00 84.69 183 SER A C 1
ATOM 1421 O O . SER A 1 183 ? -7.993 -1.907 -25.531 1.00 84.69 183 SER A O 1
ATOM 1423 N N . PRO A 1 184 ? -10.031 -1.136 -26.052 1.00 83.81 184 PRO A N 1
ATOM 1424 C CA . PRO A 1 184 ? -10.405 -2.326 -26.816 1.00 83.81 184 PRO A CA 1
ATOM 1425 C C . PRO A 1 184 ? -9.808 -2.358 -28.230 1.00 83.81 184 PRO A C 1
ATOM 1427 O O . PRO A 1 184 ? -10.025 -3.327 -28.944 1.00 83.81 184 PRO A O 1
ATOM 1430 N N . ALA A 1 185 ? -9.133 -1.292 -28.671 1.00 82.12 185 ALA A N 1
ATOM 1431 C CA . ALA A 1 185 ? -8.591 -1.218 -30.023 1.00 82.12 185 ALA A CA 1
ATOM 1432 C C . ALA A 1 185 ? -7.345 -2.102 -30.173 1.00 82.12 185 ALA A C 1
ATOM 1434 O O . ALA A 1 185 ? -6.458 -2.053 -29.322 1.00 82.12 185 ALA A O 1
ATOM 1435 N N . ASP A 1 186 ? -7.239 -2.819 -31.292 1.00 82.50 186 ASP A N 1
ATOM 1436 C CA . ASP A 1 186 ? -6.156 -3.783 -31.546 1.00 82.50 186 ASP A CA 1
ATOM 1437 C C . ASP A 1 186 ? -4.758 -3.151 -31.475 1.00 82.50 186 ASP A C 1
ATOM 1439 O O . ASP A 1 186 ? -3.823 -3.750 -30.950 1.00 82.50 186 ASP A O 1
ATOM 1443 N N . ILE A 1 187 ? -4.627 -1.888 -31.900 1.00 85.12 187 ILE A N 1
ATOM 1444 C CA . ILE A 1 187 ? -3.378 -1.106 -31.809 1.00 85.12 187 ILE A CA 1
ATOM 1445 C C . ILE A 1 187 ? -2.844 -0.955 -30.375 1.00 85.12 187 ILE A C 1
ATOM 1447 O O . ILE A 1 187 ? -1.687 -0.610 -30.177 1.00 85.12 187 ILE A O 1
ATOM 1451 N N . ASN A 1 188 ? -3.693 -1.184 -29.374 1.00 81.69 188 ASN A N 1
ATOM 1452 C CA . ASN A 1 188 ? -3.388 -1.044 -27.956 1.00 81.69 188 ASN A CA 1
ATOM 1453 C C . ASN A 1 188 ? -3.262 -2.402 -27.252 1.00 81.69 188 ASN A C 1
ATOM 1455 O O . ASN A 1 188 ? -3.362 -2.476 -26.024 1.00 81.69 188 ASN A O 1
ATOM 1459 N N . TYR A 1 189 ? -3.092 -3.487 -28.011 1.00 80.25 189 TYR A N 1
ATOM 1460 C CA . TYR A 1 189 ? -3.035 -4.840 -27.469 1.00 80.25 189 TYR A CA 1
ATOM 1461 C C . TYR A 1 189 ? -1.942 -4.993 -26.401 1.00 80.25 189 TYR A C 1
ATOM 1463 O O . TYR A 1 189 ? -2.223 -5.456 -25.295 1.00 80.25 189 TYR A O 1
ATOM 1471 N N . GLU A 1 190 ? -0.718 -4.539 -26.685 1.00 77.25 190 GLU A N 1
ATOM 1472 C CA . GLU A 1 190 ? 0.415 -4.638 -25.752 1.00 77.25 190 GLU A CA 1
ATOM 1473 C C . GLU A 1 190 ? 0.198 -3.816 -24.474 1.00 77.25 190 GLU A C 1
ATOM 1475 O O . GLU A 1 190 ? 0.437 -4.291 -23.359 1.00 77.25 190 GLU A O 1
ATOM 1480 N N . GLU A 1 191 ? -0.333 -2.601 -24.616 1.00 75.44 191 GLU A N 1
ATOM 1481 C CA . GLU A 1 191 ? -0.675 -1.708 -23.505 1.00 75.44 191 GLU A CA 1
ATOM 1482 C C . GLU A 1 191 ? -1.776 -2.288 -22.608 1.00 75.44 191 GLU A C 1
ATOM 1484 O O . GLU A 1 191 ? -1.705 -2.243 -21.372 1.00 75.44 191 GLU A O 1
ATOM 1489 N N . THR A 1 192 ? -2.789 -2.885 -23.232 1.00 80.12 192 THR A N 1
ATOM 1490 C CA . THR A 1 192 ? -3.893 -3.556 -22.547 1.00 80.12 192 THR A CA 1
ATOM 1491 C C . THR A 1 192 ? -3.404 -4.794 -21.809 1.00 80.12 192 THR A C 1
ATOM 1493 O O . THR A 1 192 ? -3.716 -4.963 -20.629 1.00 80.12 192 THR A O 1
ATOM 1496 N N . LEU A 1 193 ? -2.580 -5.624 -22.451 1.00 77.19 193 LEU A N 1
ATOM 1497 C CA . LEU A 1 193 ? -1.993 -6.809 -21.830 1.00 77.19 193 LEU A CA 1
ATOM 1498 C C . LEU A 1 193 ? -1.119 -6.438 -20.625 1.00 77.19 193 LEU A C 1
ATOM 1500 O O . LEU A 1 193 ? -1.229 -7.061 -19.568 1.00 77.19 193 LEU A O 1
ATOM 1504 N N . SER A 1 194 ? -0.304 -5.392 -20.753 1.00 71.75 194 SER A N 1
ATOM 1505 C CA . SER A 1 194 ? 0.539 -4.880 -19.666 1.00 71.75 194 SER A CA 1
ATOM 1506 C C . SER A 1 194 ? -0.301 -4.394 -18.479 1.00 71.75 194 SER A C 1
ATOM 1508 O O . SER A 1 194 ? -0.025 -4.739 -17.328 1.00 71.75 194 SER A O 1
ATOM 1510 N N . THR A 1 195 ? -1.387 -3.667 -18.761 1.00 76.50 195 THR A N 1
ATOM 1511 C CA . THR A 1 195 ? -2.351 -3.202 -17.751 1.00 76.50 195 THR A CA 1
ATOM 1512 C C . THR A 1 195 ? -3.012 -4.372 -17.016 1.00 76.50 195 THR A C 1
ATOM 1514 O O . THR A 1 195 ? -3.143 -4.339 -15.791 1.00 76.50 195 THR A O 1
ATOM 1517 N N . LEU A 1 196 ? -3.393 -5.431 -17.738 1.00 77.56 196 LEU A N 1
ATOM 1518 C CA . LEU A 1 196 ? -3.995 -6.634 -17.157 1.00 77.56 196 LEU A CA 1
ATOM 1519 C C . LEU A 1 196 ? -3.004 -7.427 -16.297 1.00 77.56 196 LEU A C 1
ATOM 1521 O O . LEU A 1 196 ? -3.365 -7.846 -15.200 1.00 77.56 196 LEU A O 1
ATOM 1525 N N . ARG A 1 197 ? -1.751 -7.581 -16.742 1.00 74.31 197 ARG A N 1
ATOM 1526 C CA . ARG A 1 197 ? -0.685 -8.218 -15.945 1.00 74.31 197 ARG A CA 1
ATOM 1527 C C . ARG A 1 197 ? -0.432 -7.463 -14.645 1.00 74.31 197 ARG A C 1
ATOM 1529 O O . ARG A 1 197 ? -0.320 -8.075 -13.586 1.00 74.31 197 ARG A O 1
ATOM 1536 N N . TYR A 1 198 ? -0.385 -6.131 -14.703 1.00 71.38 198 TYR A N 1
ATOM 1537 C CA . TYR A 1 198 ? -0.248 -5.318 -13.497 1.00 71.38 198 TYR A CA 1
ATOM 1538 C C . TYR A 1 198 ? -1.453 -5.488 -12.564 1.00 71.38 198 TYR A C 1
ATOM 1540 O O . TYR A 1 198 ? -1.269 -5.654 -11.362 1.00 71.38 198 TYR A O 1
ATOM 1548 N N . ALA A 1 199 ? -2.676 -5.504 -13.104 1.00 74.25 199 ALA A N 1
ATOM 1549 C CA . ALA A 1 199 ? -3.883 -5.733 -12.312 1.00 74.25 199 ALA A CA 1
ATOM 1550 C C . ALA A 1 199 ? -3.882 -7.108 -11.622 1.00 74.25 199 ALA A C 1
ATOM 1552 O O . ALA A 1 199 ? -4.300 -7.212 -10.468 1.00 74.25 199 ALA A O 1
ATOM 1553 N N . ASP A 1 200 ? -3.381 -8.145 -12.296 1.00 73.38 200 ASP A N 1
ATOM 1554 C CA . ASP A 1 200 ? -3.254 -9.484 -11.719 1.00 73.38 200 ASP A CA 1
ATOM 1555 C C . ASP A 1 200 ? -2.234 -9.521 -10.570 1.00 73.38 200 ASP A C 1
ATOM 1557 O O . ASP A 1 200 ? -2.547 -10.012 -9.485 1.00 73.38 200 ASP A O 1
ATOM 1561 N N . ARG A 1 201 ? -1.067 -8.880 -10.736 1.00 66.06 201 ARG A N 1
ATOM 1562 C CA . ARG A 1 201 ? -0.083 -8.712 -9.649 1.00 66.06 201 ARG A CA 1
ATOM 1563 C C . ARG A 1 201 ? -0.647 -7.900 -8.482 1.00 66.06 201 ARG A C 1
ATOM 1565 O O . ARG A 1 201 ? -0.521 -8.299 -7.327 1.00 66.06 201 ARG A O 1
ATOM 1572 N N . ALA A 1 202 ? -1.329 -6.791 -8.767 1.00 70.62 202 ALA A N 1
ATOM 1573 C CA . ALA A 1 202 ? -1.929 -5.935 -7.746 1.00 70.62 202 ALA A CA 1
ATOM 1574 C C . ALA A 1 202 ? -3.016 -6.662 -6.936 1.00 70.62 202 ALA A C 1
ATOM 1576 O O . ALA A 1 202 ? -3.162 -6.415 -5.741 1.00 70.62 202 ALA A O 1
ATOM 1577 N N . LYS A 1 203 ? -3.745 -7.602 -7.551 1.00 74.31 203 LYS A N 1
ATOM 1578 C CA . LYS A 1 203 ? -4.747 -8.436 -6.870 1.00 74.31 203 LYS A CA 1
ATOM 1579 C C . LYS A 1 203 ? -4.137 -9.349 -5.798 1.00 74.31 203 LYS A C 1
ATOM 1581 O O . LYS A 1 203 ? -4.831 -9.705 -4.848 1.00 74.31 203 LYS A O 1
ATOM 1586 N N . GLN A 1 204 ? -2.869 -9.733 -5.935 1.00 69.88 204 GLN A N 1
ATOM 1587 C CA . GLN A 1 204 ? -2.179 -10.598 -4.971 1.00 69.88 204 GLN A CA 1
ATOM 1588 C C . GLN A 1 204 ? -1.750 -9.845 -3.700 1.00 69.88 204 GLN A C 1
ATOM 1590 O O . GLN A 1 204 ? -1.447 -10.469 -2.682 1.00 69.88 204 GLN A O 1
ATOM 1595 N N . ILE A 1 205 ? -1.767 -8.508 -3.726 1.00 68.94 205 ILE A N 1
ATOM 1596 C CA . ILE A 1 205 ? -1.409 -7.667 -2.584 1.00 68.94 205 ILE A CA 1
ATOM 1597 C C . ILE A 1 205 ? -2.469 -7.812 -1.485 1.00 68.94 205 ILE A C 1
ATOM 1599 O O . ILE A 1 205 ? -3.619 -7.394 -1.632 1.00 68.94 205 ILE A O 1
ATOM 1603 N N . LYS A 1 206 ? -2.070 -8.368 -0.337 1.00 69.50 206 LYS A N 1
ATOM 1604 C CA . LYS A 1 206 ? -2.935 -8.491 0.843 1.00 69.50 206 LYS A CA 1
ATOM 1605 C C . LYS A 1 206 ? -2.798 -7.255 1.734 1.00 69.50 206 LYS A C 1
ATOM 1607 O O . LYS A 1 206 ? -1.765 -7.043 2.360 1.00 69.50 206 LYS A O 1
ATOM 1612 N N . THR A 1 207 ? -3.860 -6.460 1.830 1.00 70.31 207 THR A N 1
ATOM 1613 C CA . THR A 1 207 ? -3.948 -5.316 2.754 1.00 70.31 207 THR A CA 1
ATOM 1614 C C . THR A 1 207 ? -4.565 -5.721 4.091 1.00 70.31 207 THR A C 1
ATOM 1616 O O . THR A 1 207 ? -5.518 -6.502 4.117 1.00 70.31 207 THR A O 1
ATOM 1619 N N . VAL A 1 208 ? -4.109 -5.131 5.200 1.00 72.06 208 VAL A N 1
ATOM 1620 C CA . VAL A 1 208 ? -4.703 -5.341 6.533 1.00 72.06 208 VAL A CA 1
ATOM 1621 C C . VAL A 1 208 ? -5.397 -4.060 6.983 1.00 72.06 208 VAL A C 1
ATOM 1623 O O . VAL A 1 208 ? -4.798 -3.212 7.641 1.00 72.06 208 VAL A O 1
ATOM 1626 N N . ALA A 1 209 ? -6.670 -3.913 6.614 1.00 75.12 209 ALA A N 1
ATOM 1627 C CA . ALA A 1 209 ? -7.471 -2.744 6.962 1.00 75.12 209 ALA A CA 1
ATOM 1628 C C . ALA A 1 209 ? -8.048 -2.848 8.384 1.00 75.12 209 ALA A C 1
ATOM 1630 O O . ALA A 1 209 ? -8.778 -3.782 8.716 1.00 75.12 209 ALA A O 1
ATOM 1631 N N . ILE A 1 210 ? -7.755 -1.850 9.209 1.00 78.00 210 ILE A N 1
ATOM 1632 C CA . ILE A 1 210 ? -8.178 -1.703 10.599 1.00 78.00 210 ILE A CA 1
ATOM 1633 C C . ILE A 1 210 ? -8.964 -0.394 10.706 1.00 78.00 210 ILE A C 1
ATOM 1635 O O . ILE A 1 210 ? -8.599 0.608 10.094 1.00 78.00 210 ILE A O 1
ATOM 1639 N N . VAL A 1 211 ? -10.046 -0.402 11.484 1.00 81.38 211 VAL A N 1
ATOM 1640 C CA . VAL A 1 211 ? -10.807 0.820 11.766 1.00 81.38 211 VAL A CA 1
ATOM 1641 C C . VAL A 1 211 ? -9.937 1.768 12.590 1.00 81.38 211 VAL A C 1
ATOM 1643 O O . VAL A 1 211 ? -9.411 1.361 13.629 1.00 81.38 211 VAL A O 1
ATOM 1646 N N . ASN A 1 212 ? -9.794 3.021 12.157 1.00 75.56 212 ASN A N 1
ATOM 1647 C CA . ASN A 1 212 ? -9.084 4.032 12.936 1.00 75.56 212 ASN A CA 1
ATOM 1648 C C . ASN A 1 212 ? -10.019 4.601 14.017 1.00 75.56 212 ASN A C 1
ATOM 1650 O O . ASN A 1 212 ? -10.615 5.673 13.868 1.00 75.56 212 ASN A O 1
ATOM 1654 N N . GLU A 1 213 ? -10.157 3.832 15.094 1.00 71.44 213 GLU A N 1
ATOM 1655 C CA . GLU A 1 213 ? -10.755 4.253 16.365 1.00 71.44 213 GLU A CA 1
ATOM 1656 C C . GLU A 1 213 ? -9.626 4.569 17.359 1.00 71.44 213 GLU A C 1
ATOM 1658 O O . GLU A 1 213 ? -8.522 4.021 17.248 1.00 71.44 213 GLU A O 1
ATOM 1663 N N . ASP A 1 214 ? -9.885 5.435 18.338 1.00 64.88 214 ASP A N 1
ATOM 1664 C CA . ASP A 1 214 ? -8.921 5.676 19.412 1.00 64.88 21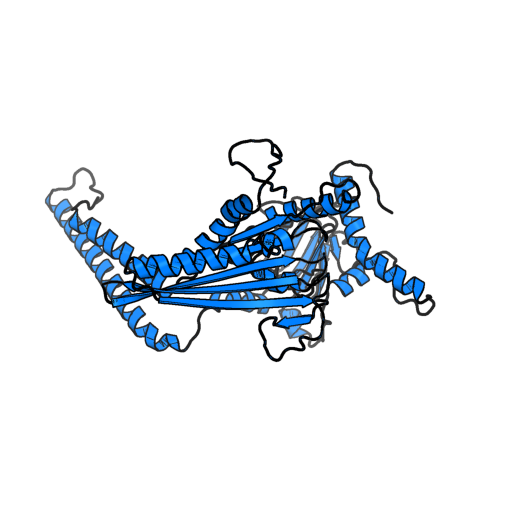4 ASP A CA 1
ATOM 1665 C C . ASP A 1 214 ? -8.622 4.349 20.157 1.00 64.88 214 ASP A C 1
ATOM 1667 O O . ASP A 1 214 ? -9.558 3.655 20.574 1.00 64.88 214 ASP A O 1
ATOM 1671 N N . PRO A 1 215 ? -7.346 3.947 20.345 1.00 55.00 215 PRO A N 1
ATOM 1672 C CA . PRO A 1 215 ? -6.983 2.707 21.041 1.00 55.00 215 PRO A CA 1
ATOM 1673 C C . PRO A 1 215 ? -7.569 2.604 22.454 1.00 55.00 215 PRO A C 1
ATOM 1675 O O . PRO A 1 215 ? -7.851 1.508 22.939 1.00 55.00 215 PRO A O 1
ATOM 1678 N N . THR A 1 216 ? -7.750 3.749 23.107 1.00 54.59 216 THR A N 1
ATOM 1679 C CA . THR A 1 216 ? -8.327 3.868 24.443 1.00 54.59 216 THR A CA 1
ATOM 1680 C C . THR A 1 216 ? -9.832 3.645 24.389 1.00 54.59 216 THR A C 1
ATOM 1682 O O . THR A 1 216 ? -10.372 2.925 25.222 1.00 54.59 216 THR A O 1
ATOM 1685 N N . GLU A 1 217 ? -10.515 4.174 23.371 1.00 59.00 217 GLU A N 1
ATOM 1686 C CA . GLU A 1 217 ? -11.942 3.922 23.151 1.00 59.00 217 GLU A CA 1
ATOM 1687 C C . GLU A 1 217 ? -12.227 2.468 22.776 1.00 59.00 217 GLU A C 1
ATOM 1689 O O . GLU A 1 217 ? -13.197 1.894 23.276 1.00 59.00 217 GLU A O 1
ATOM 1694 N N . LYS A 1 218 ? -11.376 1.849 21.946 1.00 60.34 218 LYS A N 1
ATOM 1695 C CA . LYS A 1 218 ? -11.489 0.423 21.612 1.00 60.34 218 LYS A CA 1
ATOM 1696 C C . LYS A 1 218 ? -11.429 -0.434 22.878 1.00 60.34 218 LYS A C 1
ATOM 1698 O O . LYS A 1 218 ? -12.304 -1.270 23.086 1.00 60.34 218 LYS A O 1
ATOM 1703 N N . LEU A 1 219 ? -10.455 -0.168 23.748 1.00 61.78 219 LEU A N 1
ATOM 1704 C CA . LEU A 1 219 ? -10.293 -0.892 25.007 1.00 61.78 219 LEU A CA 1
ATOM 1705 C C . LEU A 1 219 ? -11.439 -0.610 25.992 1.00 61.78 219 LEU A C 1
ATOM 1707 O O . LEU A 1 219 ? -11.955 -1.534 26.609 1.00 61.78 219 LEU A O 1
ATOM 1711 N N . ILE A 1 220 ? -11.918 0.635 26.088 1.00 64.12 220 ILE A N 1
ATOM 1712 C CA . ILE A 1 220 ? -13.108 0.974 26.887 1.00 64.12 220 ILE A CA 1
ATOM 1713 C C . ILE A 1 220 ? -14.349 0.234 26.369 1.00 64.12 220 ILE A C 1
ATOM 1715 O O . ILE A 1 220 ? -15.186 -0.192 27.166 1.00 64.12 220 ILE A O 1
ATOM 1719 N N . ARG A 1 221 ? -14.500 0.084 25.048 1.00 66.19 221 ARG A N 1
ATOM 1720 C CA . ARG A 1 221 ? -15.617 -0.651 24.442 1.00 66.19 221 ARG A CA 1
ATOM 1721 C C . ARG A 1 221 ? -15.542 -2.140 24.762 1.00 66.19 221 ARG A C 1
ATOM 1723 O O . ARG A 1 221 ? -16.563 -2.705 25.135 1.00 66.19 221 ARG A O 1
ATOM 1730 N N . GLU A 1 222 ? -14.364 -2.741 24.629 1.00 65.94 222 GLU A N 1
ATOM 1731 C CA . GLU A 1 222 ? -14.122 -4.156 24.936 1.00 65.94 222 GLU A CA 1
ATOM 1732 C C . GLU A 1 222 ? -14.360 -4.445 26.424 1.00 65.94 222 GLU A C 1
ATOM 1734 O O . GLU A 1 222 ? -15.172 -5.307 26.744 1.00 65.94 222 GLU A O 1
ATOM 1739 N N . LEU A 1 223 ? -13.779 -3.649 27.329 1.00 64.88 223 LEU A N 1
ATOM 1740 C CA . LEU A 1 223 ? -13.976 -3.797 28.778 1.00 64.88 223 LEU A CA 1
ATOM 1741 C C . LEU A 1 223 ? -15.435 -3.596 29.198 1.00 64.88 223 LEU A C 1
ATOM 1743 O O . LEU A 1 223 ? -15.931 -4.284 30.084 1.00 64.88 223 LEU A O 1
ATOM 1747 N N . ARG A 1 224 ? -16.165 -2.677 28.554 1.00 65.00 224 ARG A N 1
ATOM 1748 C CA . ARG A 1 224 ? -17.597 -2.493 28.831 1.00 65.00 224 ARG A CA 1
ATOM 1749 C C . ARG A 1 224 ? -18.454 -3.629 28.306 1.00 65.00 224 ARG A C 1
ATOM 1751 O O . ARG A 1 224 ? -19.388 -4.016 28.997 1.00 65.00 224 ARG A O 1
ATOM 1758 N N . GLN A 1 225 ? -18.169 -4.130 27.106 1.00 69.69 225 GLN A N 1
ATOM 1759 C CA . GLN A 1 225 ? -18.862 -5.301 26.571 1.00 69.69 225 GLN A CA 1
ATOM 1760 C C . GLN A 1 225 ? -18.610 -6.521 27.450 1.00 69.69 225 GLN A C 1
ATOM 1762 O O . GLN A 1 225 ? -19.545 -7.276 27.696 1.00 69.69 225 GLN A O 1
ATOM 1767 N N . GLU A 1 226 ? -17.395 -6.665 27.975 1.00 67.44 226 GLU A N 1
ATOM 1768 C CA . GLU A 1 226 ? -17.068 -7.720 28.925 1.00 67.44 226 GLU A CA 1
ATOM 1769 C C . GLU A 1 226 ? -17.796 -7.516 30.258 1.00 67.44 226 GLU A C 1
ATOM 1771 O O . GLU A 1 226 ? -18.491 -8.419 30.701 1.00 67.44 226 GLU A O 1
ATOM 1776 N N . ASN A 1 227 ? -17.794 -6.314 30.845 1.00 69.25 227 ASN A N 1
ATOM 1777 C CA . ASN A 1 227 ? -18.569 -6.042 32.064 1.00 69.25 227 ASN A CA 1
ATOM 1778 C C . ASN A 1 227 ? -20.078 -6.249 31.865 1.00 69.25 227 ASN A C 1
ATOM 1780 O O . ASN A 1 227 ? -20.762 -6.725 32.766 1.00 69.25 227 ASN A O 1
ATOM 1784 N N . GLU A 1 228 ? -20.624 -5.920 30.695 1.00 72.06 228 GLU A N 1
ATOM 1785 C CA . GLU A 1 228 ? -22.031 -6.170 30.381 1.00 72.06 228 GLU A CA 1
ATOM 1786 C C . GLU A 1 228 ? -22.311 -7.664 30.158 1.00 72.06 228 GLU A C 1
ATOM 1788 O O . GLU A 1 228 ? -23.354 -8.166 30.576 1.00 72.06 228 GLU A O 1
ATOM 1793 N N . ARG A 1 229 ? -21.370 -8.400 29.555 1.00 72.44 229 ARG A N 1
ATOM 1794 C CA . ARG A 1 229 ? -21.423 -9.859 29.422 1.00 72.44 229 ARG A CA 1
ATOM 1795 C C . ARG A 1 229 ? -21.401 -10.532 30.794 1.00 72.44 229 ARG A C 1
ATOM 1797 O O . ARG A 1 229 ? -22.282 -11.345 31.060 1.00 72.44 229 ARG A O 1
ATOM 1804 N N . LEU A 1 230 ? -20.460 -10.156 31.658 1.00 66.50 230 LEU A N 1
ATOM 1805 C CA . LEU A 1 230 ? -20.331 -10.659 33.027 1.00 66.50 230 LEU A CA 1
ATOM 1806 C C . LEU A 1 230 ? -21.600 -10.341 33.837 1.00 66.50 230 LEU A C 1
ATOM 1808 O O . LEU A 1 230 ? -22.188 -11.248 34.418 1.00 66.50 230 LEU A O 1
ATOM 1812 N N . LYS A 1 231 ? -22.120 -9.104 33.770 1.00 68.56 231 LYS A N 1
ATOM 1813 C CA . LYS A 1 231 ? -23.407 -8.731 34.392 1.00 68.56 231 LYS A CA 1
ATOM 1814 C C . LYS A 1 231 ? -24.579 -9.575 33.898 1.00 68.56 231 LYS A C 1
ATOM 1816 O O . LYS A 1 231 ? -25.380 -10.032 34.700 1.00 68.56 231 LYS A O 1
ATOM 1821 N N . ARG A 1 232 ? -24.682 -9.817 32.587 1.00 68.75 232 ARG A N 1
ATOM 1822 C CA . ARG A 1 232 ? -25.744 -10.671 32.028 1.00 68.75 232 ARG A CA 1
ATOM 1823 C C . ARG A 1 232 ? -25.621 -12.129 32.471 1.00 68.75 232 ARG A C 1
ATOM 1825 O O . ARG A 1 232 ? -26.643 -12.808 32.540 1.00 68.75 232 ARG A O 1
ATOM 1832 N N . MET A 1 233 ? -24.407 -12.613 32.732 1.00 63.97 233 MET A N 1
ATOM 1833 C CA . MET A 1 233 ? -24.179 -13.952 33.286 1.00 63.97 233 MET A CA 1
ATOM 1834 C C . MET A 1 233 ? -24.633 -14.040 34.751 1.00 63.97 233 MET A C 1
ATOM 1836 O O . MET A 1 233 ? -25.222 -15.053 35.122 1.00 63.97 233 MET A O 1
ATOM 1840 N N . LEU A 1 234 ? -24.458 -12.968 35.533 1.00 62.59 234 LEU A N 1
ATOM 1841 C CA . LEU A 1 234 ? -24.995 -12.834 36.894 1.00 62.59 234 LEU A CA 1
ATOM 1842 C C . LEU A 1 234 ? -26.533 -12.729 36.912 1.00 62.59 234 LEU A C 1
ATOM 1844 O O . LEU A 1 234 ? -27.193 -13.522 37.578 1.00 62.59 234 LEU A O 1
ATOM 1848 N N . ASP A 1 235 ? -27.119 -11.824 36.121 1.00 64.06 235 ASP A N 1
ATOM 1849 C CA . ASP A 1 235 ? -28.570 -11.554 36.136 1.00 64.06 235 ASP A CA 1
ATOM 1850 C C . ASP A 1 235 ? -29.424 -12.744 35.675 1.00 64.06 235 ASP A C 1
ATOM 1852 O O . ASP A 1 235 ? -30.585 -12.874 36.060 1.00 64.06 235 ASP A O 1
ATOM 1856 N N . LYS A 1 236 ? -28.880 -13.620 34.821 1.00 54.38 236 LYS A N 1
ATOM 1857 C CA . LYS A 1 236 ? -29.625 -14.774 34.297 1.00 54.38 236 LYS A CA 1
ATOM 1858 C C . LYS A 1 236 ? -29.517 -16.033 35.155 1.00 54.38 236 LYS A C 1
ATOM 1860 O O . LYS A 1 236 ? -30.098 -17.042 34.765 1.00 54.38 236 LYS A O 1
ATOM 1865 N N . GLY A 1 237 ? -28.762 -16.026 36.260 1.00 51.78 237 GLY A N 1
ATOM 1866 C CA . GLY A 1 237 ? -28.524 -17.228 37.077 1.00 51.78 237 GLY A CA 1
ATOM 1867 C C . GLY A 1 237 ? -27.907 -18.405 36.300 1.00 51.78 237 GLY A C 1
ATOM 1868 O O . GLY A 1 237 ? -27.807 -19.515 36.818 1.00 51.78 237 GLY A O 1
ATOM 1869 N N . ALA A 1 238 ? -27.478 -18.172 35.056 1.00 48.06 238 ALA A N 1
ATOM 1870 C CA . ALA A 1 238 ? -26.950 -19.156 34.119 1.00 48.06 238 ALA A CA 1
ATOM 1871 C C . ALA A 1 238 ? -25.437 -19.303 34.308 1.00 48.06 238 ALA A C 1
ATOM 1873 O O . ALA A 1 238 ? -24.664 -19.298 33.350 1.00 48.06 238 ALA A O 1
ATOM 1874 N N . ILE A 1 239 ? -25.015 -19.382 35.570 1.00 53.84 239 ILE A N 1
ATOM 1875 C CA . ILE A 1 239 ? -23.658 -19.782 35.902 1.00 53.84 239 ILE A CA 1
ATOM 1876 C C . ILE A 1 239 ? -23.634 -21.297 35.712 1.00 53.84 239 ILE A C 1
ATOM 1878 O O . ILE A 1 239 ? -24.136 -22.052 36.556 1.00 53.84 239 ILE A O 1
ATOM 1882 N N . ASP A 1 240 ? -23.106 -21.711 34.562 1.00 52.50 240 ASP A N 1
ATOM 1883 C CA . ASP A 1 240 ? -22.802 -23.100 34.227 1.00 52.50 240 ASP A CA 1
ATOM 1884 C C . ASP A 1 240 ? -21.571 -23.514 35.045 1.00 52.50 240 ASP A C 1
ATOM 1886 O O . ASP A 1 240 ? -20.434 -23.547 34.576 1.00 52.50 240 ASP A O 1
ATOM 1890 N N . VAL A 1 241 ? -21.789 -23.680 36.351 1.00 57.62 241 VAL A N 1
ATOM 1891 C CA . VAL A 1 241 ? -20.772 -24.189 37.265 1.00 57.62 241 VAL A CA 1
ATOM 1892 C C . VAL A 1 241 ? -20.576 -25.661 36.901 1.00 57.62 241 VAL A C 1
ATOM 1894 O O . VAL A 1 241 ? -21.572 -26.383 36.849 1.00 57.62 241 VAL A O 1
ATOM 1897 N N . PRO A 1 242 ? -19.348 -26.148 36.664 1.00 57.22 242 PRO A N 1
ATOM 1898 C CA . PRO A 1 242 ? -19.121 -27.566 36.423 1.00 57.22 242 PRO A CA 1
ATOM 1899 C C . PRO A 1 242 ? -19.490 -28.349 37.692 1.00 57.22 242 PRO A C 1
ATOM 1901 O O . PRO A 1 242 ? -18.734 -28.361 38.663 1.00 57.22 242 PRO A O 1
ATOM 1904 N N . ILE A 1 243 ? -20.674 -28.964 37.714 1.00 59.31 243 ILE A N 1
ATOM 1905 C CA . ILE A 1 243 ? -21.134 -29.791 38.835 1.00 59.31 243 ILE A CA 1
ATOM 1906 C C . ILE A 1 243 ? -20.626 -31.211 38.598 1.00 59.31 243 ILE A C 1
ATOM 1908 O O . ILE A 1 243 ? -20.964 -31.840 37.595 1.00 59.31 243 ILE A O 1
ATOM 1912 N N . GLN A 1 244 ? -19.817 -31.730 39.519 1.00 60.56 244 GLN A N 1
ATOM 1913 C CA . GLN A 1 244 ? -19.444 -33.141 39.493 1.00 60.56 244 GLN A CA 1
ATOM 1914 C C . GLN A 1 244 ? -20.607 -33.991 40.034 1.00 60.56 244 GLN A C 1
ATOM 1916 O O . GLN A 1 244 ? -21.221 -33.620 41.040 1.00 60.56 244 GLN A O 1
ATOM 1921 N N . PRO A 1 245 ? -20.941 -35.124 39.390 1.00 51.38 245 PRO A N 1
ATOM 1922 C CA . PRO A 1 245 ? -22.015 -35.992 39.859 1.00 51.38 245 PRO A CA 1
ATOM 1923 C C . PRO A 1 245 ? -21.668 -36.567 41.241 1.00 51.38 245 PRO A C 1
ATOM 1925 O O . PRO A 1 245 ? -20.626 -37.194 41.407 1.00 51.38 245 PRO A O 1
ATOM 1928 N N . GLY A 1 246 ? -22.546 -36.345 42.225 1.00 60.94 246 GLY A N 1
ATOM 1929 C CA . GLY A 1 246 ? -22.380 -36.814 43.610 1.00 60.94 246 GLY A CA 1
ATOM 1930 C C . GLY A 1 246 ? -22.100 -35.723 44.650 1.00 60.94 246 GLY A C 1
ATOM 1931 O O . GLY A 1 246 ? -22.029 -36.041 45.832 1.00 60.94 246 GLY A O 1
ATOM 1932 N N . MET A 1 247 ? -21.976 -34.455 44.244 1.00 65.50 247 MET A N 1
ATOM 1933 C CA . MET A 1 247 ? -21.855 -33.335 45.185 1.00 65.50 247 MET A CA 1
ATOM 1934 C C . MET A 1 247 ? -23.181 -33.057 45.904 1.00 65.50 247 MET A C 1
ATOM 1936 O O . MET A 1 247 ? -24.247 -33.035 45.286 1.00 65.50 247 MET A O 1
ATOM 1940 N N . SER A 1 248 ? -23.101 -32.816 47.209 1.00 72.00 248 SER A N 1
ATOM 1941 C CA . SER A 1 248 ? -24.242 -32.419 48.039 1.00 72.00 248 SER A CA 1
ATOM 1942 C C . SER A 1 248 ? -24.757 -31.020 47.671 1.00 72.00 248 SER A C 1
ATOM 1944 O O . SER A 1 248 ? -24.012 -30.173 47.168 1.00 72.00 248 SER A O 1
ATOM 1946 N N . GLU A 1 249 ? -26.035 -30.741 47.953 1.00 67.44 249 GLU A N 1
ATOM 1947 C CA . GLU A 1 249 ? -26.639 -29.418 47.710 1.00 67.44 249 GLU A CA 1
ATOM 1948 C C . GLU A 1 249 ? -25.859 -28.283 48.398 1.00 67.44 249 GLU A C 1
ATOM 1950 O O . GLU A 1 249 ? -25.721 -27.189 47.847 1.00 67.44 249 GLU A O 1
ATOM 1955 N N . GLU A 1 250 ? -25.266 -28.556 49.562 1.00 71.75 250 GLU A N 1
ATOM 1956 C CA . GLU A 1 250 ? -24.448 -27.604 50.318 1.00 71.75 250 GLU A CA 1
ATOM 1957 C C . GLU A 1 250 ? -23.100 -27.301 49.645 1.00 71.75 250 GLU A C 1
ATOM 1959 O O . GLU A 1 250 ? -22.621 -26.163 49.687 1.00 71.75 250 GLU A O 1
ATOM 1964 N N . GLU A 1 251 ? -22.479 -28.285 48.991 1.00 69.38 251 GLU A N 1
ATOM 1965 C CA . GLU A 1 251 ? -21.235 -28.093 48.238 1.00 69.38 251 GLU A CA 1
ATOM 1966 C C . GLU A 1 251 ? -21.482 -27.329 46.936 1.00 69.38 251 GLU A C 1
ATOM 1968 O O . GLU A 1 251 ? -20.705 -26.439 46.588 1.00 69.38 251 GLU A O 1
ATOM 1973 N N . ILE A 1 252 ? -22.600 -27.608 46.258 1.00 67.50 252 ILE A N 1
ATOM 1974 C CA . ILE A 1 252 ? -23.040 -26.863 45.071 1.00 67.50 252 ILE A CA 1
ATOM 1975 C C . ILE A 1 252 ? -23.331 -25.402 45.444 1.00 67.50 252 ILE A C 1
ATOM 1977 O O . ILE A 1 252 ? -22.938 -24.489 44.715 1.00 67.50 252 ILE A O 1
ATOM 1981 N N . PHE A 1 253 ? -23.960 -25.162 46.599 1.00 71.06 253 PHE A N 1
ATOM 1982 C CA . PHE A 1 253 ? -24.230 -23.816 47.106 1.00 71.06 253 PHE A CA 1
ATOM 1983 C C . PHE A 1 253 ? -22.943 -23.041 47.423 1.00 71.06 253 PHE A C 1
ATOM 1985 O O . PHE A 1 253 ? -22.779 -21.901 46.985 1.00 71.06 253 PHE A O 1
ATOM 1992 N N . LYS A 1 254 ? -21.988 -23.664 48.129 1.00 76.69 254 LYS A N 1
ATOM 1993 C CA . LYS A 1 254 ? -20.681 -23.048 48.421 1.00 76.69 254 LYS A CA 1
ATOM 1994 C C . LYS A 1 254 ? -19.890 -22.749 47.150 1.00 76.69 254 LYS A C 1
ATOM 1996 O O . LYS A 1 254 ? -19.259 -21.697 47.064 1.00 76.69 254 LYS A O 1
ATOM 2001 N N . LEU A 1 255 ? -19.939 -23.645 46.163 1.00 70.38 255 LEU A N 1
ATOM 2002 C CA . LEU A 1 255 ? -19.248 -23.460 44.892 1.00 70.38 255 LEU A CA 1
ATOM 2003 C C . LEU A 1 255 ? -19.862 -22.301 44.095 1.00 70.38 255 LEU A C 1
ATOM 2005 O O . LEU A 1 255 ? -19.127 -21.421 43.662 1.00 70.38 255 LEU A O 1
ATOM 2009 N N . ARG A 1 256 ? -21.195 -22.225 43.986 1.00 68.12 256 ARG A N 1
ATOM 2010 C CA . ARG A 1 256 ? -21.886 -21.089 43.346 1.00 68.12 256 ARG A CA 1
ATOM 2011 C C . ARG A 1 256 ? -21.532 -19.757 44.001 1.00 68.12 256 ARG A C 1
ATOM 2013 O O . ARG A 1 256 ? -21.174 -18.822 43.295 1.00 68.12 256 ARG A O 1
ATOM 2020 N N . LYS A 1 257 ? -21.549 -19.704 45.335 1.00 75.50 257 LYS A N 1
ATOM 2021 C CA . LYS A 1 257 ? -21.203 -18.499 46.097 1.00 75.50 257 LYS A CA 1
ATOM 2022 C C . LYS A 1 257 ? -19.757 -18.050 45.855 1.00 75.50 257 LYS A C 1
ATOM 2024 O O . LYS A 1 257 ? -19.507 -16.868 45.658 1.00 75.50 257 LYS A O 1
ATOM 2029 N N . LYS A 1 258 ? -18.809 -18.991 45.811 1.00 75.81 258 LYS A N 1
ATOM 2030 C CA . LYS A 1 258 ? -17.395 -18.689 45.545 1.00 75.81 258 LYS A CA 1
ATOM 2031 C C . LYS A 1 258 ? -17.166 -18.160 44.124 1.00 75.81 258 LYS A C 1
ATOM 2033 O O . LYS A 1 258 ? -16.427 -17.201 43.944 1.00 75.81 258 LYS A O 1
ATOM 2038 N N . TRP A 1 259 ? -17.817 -18.757 43.127 1.00 68.94 259 TRP A N 1
ATOM 2039 C CA . TRP A 1 259 ? -17.745 -18.289 41.738 1.00 68.94 259 TRP A CA 1
ATOM 2040 C C . TRP A 1 259 ? -18.373 -16.901 41.563 1.00 68.94 259 TRP A C 1
ATOM 2042 O O . TRP A 1 259 ? -17.852 -16.075 40.818 1.00 68.94 259 TRP A O 1
ATOM 2052 N N . GLU A 1 260 ? -19.468 -16.627 42.272 1.00 71.12 260 GLU A N 1
ATOM 2053 C CA . GLU A 1 260 ? -20.104 -15.309 42.299 1.00 71.12 260 GLU A CA 1
ATOM 2054 C C . GLU A 1 260 ? -19.171 -14.253 42.916 1.00 71.12 260 GLU A C 1
ATOM 2056 O O . GLU A 1 260 ? -18.966 -13.193 42.326 1.00 71.12 260 GLU A O 1
ATOM 2061 N N . GLU A 1 261 ? -18.521 -14.571 44.041 1.00 76.50 261 GLU A N 1
ATOM 2062 C CA . GLU A 1 261 ? -17.504 -13.721 44.678 1.00 76.50 261 GLU A CA 1
ATOM 2063 C C . GLU A 1 261 ? -16.292 -13.463 43.758 1.00 76.50 261 GLU A C 1
ATOM 2065 O O . GLU A 1 261 ? -15.846 -12.320 43.638 1.00 76.50 261 GLU A O 1
ATOM 2070 N N . GLU A 1 262 ? -15.790 -14.486 43.055 1.00 74.19 262 GLU A N 1
ATOM 2071 C CA . GLU A 1 262 ? -14.688 -14.358 42.087 1.00 74.19 262 GLU A CA 1
ATOM 2072 C C . GLU A 1 262 ? -15.072 -13.489 40.874 1.00 74.19 262 GLU A C 1
ATOM 2074 O O . GLU A 1 262 ? -14.287 -12.637 40.451 1.00 74.19 262 GLU A O 1
ATOM 2079 N N . MET A 1 263 ? -16.293 -13.626 40.342 1.00 67.06 263 MET A N 1
ATOM 2080 C CA . MET A 1 263 ? -16.780 -12.770 39.252 1.00 67.06 263 MET A CA 1
ATOM 2081 C C . MET A 1 263 ? -16.988 -11.317 39.693 1.00 67.06 263 MET A C 1
ATOM 2083 O O . MET A 1 263 ? -16.653 -10.401 38.940 1.00 67.06 263 MET A O 1
ATOM 2087 N N . TYR A 1 264 ? -17.500 -11.084 40.907 1.00 72.94 264 TYR A N 1
ATOM 2088 C CA . TYR A 1 264 ? -17.608 -9.737 41.476 1.00 72.94 264 TYR A CA 1
ATOM 2089 C C . TYR A 1 264 ? -16.231 -9.095 41.684 1.00 72.94 264 TYR A C 1
ATOM 2091 O O . TYR A 1 264 ? -16.066 -7.904 41.411 1.00 72.94 264 TYR A O 1
ATOM 2099 N N . ALA A 1 265 ? -15.234 -9.872 42.118 1.00 76.38 265 ALA A N 1
ATOM 2100 C CA . ALA A 1 265 ? -13.858 -9.405 42.253 1.00 76.38 265 ALA A CA 1
ATOM 2101 C C . ALA A 1 265 ? -13.247 -9.031 40.893 1.00 76.38 265 ALA A C 1
ATOM 2103 O O . ALA A 1 265 ? -12.713 -7.930 40.757 1.00 76.38 265 ALA A O 1
ATOM 2104 N N . ALA A 1 266 ? -13.408 -9.881 39.873 1.00 70.50 266 ALA A N 1
ATOM 2105 C CA . ALA A 1 266 ? -12.948 -9.604 38.510 1.00 70.50 266 ALA A CA 1
ATOM 2106 C C . ALA A 1 266 ? -13.633 -8.365 37.904 1.00 70.50 266 ALA A C 1
ATOM 2108 O O . ALA A 1 266 ? -13.005 -7.552 37.229 1.00 70.50 266 ALA A O 1
ATOM 2109 N N . MET A 1 267 ? -14.924 -8.172 38.186 1.00 68.88 267 MET A N 1
ATOM 2110 C CA . MET A 1 267 ? -15.666 -6.996 37.739 1.00 68.88 267 MET A CA 1
ATOM 2111 C C . MET A 1 267 ? -15.191 -5.709 38.435 1.00 68.88 267 MET A C 1
ATOM 2113 O O . MET A 1 267 ? -15.055 -4.669 37.789 1.00 68.88 267 MET A O 1
ATOM 2117 N N . ALA A 1 268 ? -14.895 -5.776 39.736 1.00 75.94 268 ALA A N 1
ATOM 2118 C CA . ALA A 1 268 ? -14.337 -4.657 40.489 1.00 75.94 268 ALA A CA 1
ATOM 2119 C C . ALA A 1 268 ? -12.902 -4.311 40.051 1.00 75.94 268 ALA A C 1
ATOM 2121 O O . ALA A 1 268 ? -12.532 -3.136 40.042 1.00 75.94 268 ALA A O 1
ATOM 2122 N N . GLU A 1 269 ? -12.102 -5.310 39.675 1.00 77.00 269 GLU A N 1
ATOM 2123 C CA . GLU A 1 269 ? -10.771 -5.126 39.091 1.00 77.00 269 GLU A CA 1
ATOM 2124 C C . GLU A 1 269 ? -10.859 -4.449 37.716 1.00 77.00 269 GLU A C 1
ATOM 2126 O O . GLU A 1 269 ? -10.253 -3.396 37.520 1.00 77.00 269 GLU A O 1
ATOM 2131 N N . ASN A 1 270 ? -11.729 -4.940 36.826 1.00 68.75 270 ASN A N 1
ATOM 2132 C CA . ASN A 1 270 ? -11.993 -4.310 35.530 1.00 68.75 270 ASN A CA 1
ATOM 2133 C C . ASN A 1 270 ? -12.455 -2.849 35.669 1.00 68.75 270 ASN A C 1
ATOM 2135 O O . ASN A 1 270 ? -12.028 -1.987 34.900 1.00 68.75 270 ASN A O 1
ATOM 2139 N N . ASP A 1 271 ? -13.322 -2.541 36.640 1.00 69.81 271 ASP A N 1
ATOM 2140 C CA . ASP A 1 271 ? -13.784 -1.170 36.889 1.00 69.81 271 ASP A CA 1
ATOM 2141 C C . ASP A 1 271 ? -12.669 -0.268 37.452 1.00 69.81 271 ASP A C 1
ATOM 2143 O O . ASP A 1 271 ? -12.592 0.912 37.087 1.00 69.81 271 ASP A O 1
ATOM 2147 N N . ARG A 1 272 ? -11.769 -0.805 38.289 1.00 78.12 272 ARG A N 1
ATOM 2148 C CA . ARG A 1 272 ? -10.575 -0.088 38.774 1.00 78.12 272 ARG A CA 1
ATOM 2149 C C . ARG A 1 272 ? -9.591 0.201 37.646 1.00 78.12 272 ARG A C 1
ATOM 2151 O O . ARG A 1 272 ? -9.123 1.336 37.539 1.00 78.12 272 ARG A O 1
ATOM 2158 N N . ASP A 1 273 ? -9.343 -0.765 36.771 1.00 68.38 273 ASP A N 1
ATOM 2159 C CA . ASP A 1 273 ? -8.502 -0.590 35.584 1.00 68.38 273 ASP A CA 1
ATOM 2160 C C . ASP A 1 273 ? -9.082 0.475 34.648 1.00 68.38 273 ASP A C 1
ATOM 2162 O O . ASP A 1 273 ? -8.361 1.334 34.131 1.00 68.38 273 ASP A O 1
ATOM 2166 N N . LEU A 1 274 ? -10.409 0.500 34.492 1.00 62.44 274 LEU A N 1
ATOM 2167 C CA . LEU A 1 274 ? -11.118 1.501 33.694 1.00 62.44 274 LEU A CA 1
ATOM 2168 C C . LEU A 1 274 ? -11.004 2.912 34.302 1.00 62.44 274 LEU A C 1
ATOM 2170 O O . LEU A 1 274 ? -10.922 3.898 33.564 1.00 62.44 274 LEU A O 1
ATOM 2174 N N . GLN A 1 275 ? -10.960 3.027 35.634 1.00 66.19 275 GLN A N 1
ATOM 2175 C CA . GLN A 1 275 ? -10.738 4.292 36.343 1.00 66.19 275 GLN A CA 1
ATOM 2176 C C . GLN A 1 275 ? -9.278 4.767 36.269 1.00 66.19 275 GLN A C 1
ATOM 2178 O O . GLN A 1 275 ? -9.045 5.934 35.943 1.00 66.19 275 GLN A O 1
ATOM 2183 N N . GLN A 1 276 ? -8.299 3.882 36.484 1.00 67.25 276 GLN A N 1
ATOM 2184 C CA . GLN A 1 276 ? -6.874 4.213 36.331 1.00 67.25 276 GLN A CA 1
ATOM 2185 C C . GLN A 1 276 ? -6.533 4.628 34.896 1.00 67.25 276 GLN A C 1
ATOM 2187 O O . GLN A 1 276 ? -5.778 5.576 34.671 1.00 67.25 276 GLN A O 1
ATOM 2192 N N . MET A 1 277 ? -7.119 3.957 33.903 1.00 57.06 277 MET A N 1
ATOM 2193 C CA . MET A 1 277 ? -6.925 4.281 32.491 1.00 57.06 277 MET A CA 1
ATOM 2194 C C . MET A 1 277 ? -7.481 5.658 32.122 1.00 57.06 277 MET A C 1
ATOM 2196 O O . MET A 1 277 ? -6.828 6.379 31.368 1.00 57.06 277 MET A O 1
ATOM 2200 N N . LYS A 1 278 ? -8.636 6.050 32.684 1.00 54.75 278 LYS A N 1
ATOM 2201 C CA . LYS A 1 278 ? -9.199 7.402 32.523 1.00 54.75 278 LYS A CA 1
ATOM 2202 C C . LYS A 1 278 ? -8.307 8.477 33.141 1.00 54.75 278 LYS A C 1
ATOM 2204 O O . LYS A 1 278 ? -8.053 9.478 32.486 1.00 54.75 278 LYS A O 1
ATOM 2209 N N . GLN A 1 279 ? -7.794 8.258 34.354 1.00 54.00 279 GLN A N 1
ATOM 2210 C CA . GLN A 1 279 ? -6.886 9.210 35.012 1.00 54.00 279 GLN A CA 1
ATOM 2211 C C . GLN A 1 279 ? -5.550 9.347 34.271 1.00 54.00 279 GLN A C 1
ATOM 2213 O O . GLN A 1 279 ? -5.024 10.442 34.128 1.00 54.00 279 GLN A O 1
ATOM 2218 N N . SER A 1 280 ? -5.030 8.252 33.713 1.00 54.28 280 SER A N 1
ATOM 2219 C CA . SER A 1 280 ? -3.793 8.270 32.926 1.00 54.28 280 SER A CA 1
ATOM 2220 C C . SER A 1 280 ? -3.945 8.938 31.545 1.00 54.28 280 SER A C 1
ATOM 2222 O O . SER A 1 280 ? -2.942 9.183 30.873 1.00 54.28 280 SER A O 1
ATOM 2224 N N . TYR A 1 281 ? -5.173 9.202 31.088 1.00 48.81 281 TYR A N 1
ATOM 2225 C CA . TYR A 1 281 ? -5.467 9.752 29.763 1.00 48.81 281 TYR A CA 1
ATOM 2226 C C . TYR A 1 281 ? -5.193 11.260 29.673 1.00 48.81 281 TYR A C 1
ATOM 2228 O O . TYR A 1 281 ? -4.560 11.696 28.709 1.00 48.81 281 TYR A O 1
ATOM 2236 N N . ASP A 1 282 ? -5.552 12.027 30.708 1.00 45.62 282 ASP A N 1
ATOM 2237 C CA . ASP A 1 282 ? -5.258 13.468 30.790 1.00 45.62 282 ASP A CA 1
ATOM 2238 C C . ASP A 1 282 ? -3.742 13.737 30.803 1.00 45.62 282 ASP A C 1
ATOM 2240 O O . ASP A 1 282 ? -3.258 14.681 30.174 1.00 45.62 282 ASP A O 1
ATOM 2244 N N . ASP A 1 283 ? -2.965 12.829 31.402 1.00 45.88 283 ASP A N 1
ATOM 2245 C CA . ASP A 1 283 ? -1.499 12.882 31.394 1.00 45.88 283 ASP A CA 1
ATOM 2246 C C . ASP A 1 283 ? -0.886 12.439 30.051 1.00 45.88 283 ASP A C 1
ATOM 2248 O O . ASP A 1 283 ? 0.153 12.949 29.616 1.00 45.88 283 ASP A O 1
ATOM 2252 N N . LYS A 1 284 ? -1.524 11.489 29.354 1.00 43.59 284 LYS A N 1
ATOM 2253 C CA . LYS A 1 284 ? -1.047 10.931 28.074 1.00 43.59 284 LYS A CA 1
ATOM 2254 C C . LYS A 1 284 ? -1.415 11.768 26.851 1.00 43.59 284 LYS A C 1
ATOM 2256 O O . LYS A 1 284 ? -0.787 11.565 25.810 1.00 43.59 284 LYS A O 1
ATOM 2261 N N . LEU A 1 285 ? -2.312 12.750 26.971 1.00 38.22 285 LEU A N 1
ATOM 2262 C CA . LEU A 1 285 ? -2.587 13.752 25.929 1.00 38.22 285 LEU A CA 1
ATOM 2263 C C . LEU A 1 285 ? -1.333 14.553 25.507 1.00 38.22 285 LEU A C 1
ATOM 2265 O O . LEU A 1 285 ? -1.335 15.202 24.464 1.00 38.22 285 LEU A O 1
ATOM 2269 N N . LYS A 1 286 ? -0.230 14.452 26.264 1.00 46.06 286 LYS A N 1
ATOM 2270 C CA . LYS A 1 286 ? 1.081 15.032 25.927 1.00 46.06 286 LYS A CA 1
ATOM 2271 C C . LYS A 1 286 ? 2.051 14.084 25.209 1.00 46.06 286 LYS A C 1
ATOM 2273 O O . LYS A 1 286 ? 3.081 14.544 24.726 1.00 46.06 286 LYS A O 1
ATOM 2278 N N . ILE A 1 287 ? 1.777 12.779 25.117 1.00 43.06 287 ILE A N 1
ATOM 2279 C CA . ILE A 1 287 ? 2.737 11.800 24.573 1.00 43.06 287 ILE A CA 1
ATOM 2280 C C . ILE A 1 287 ? 2.049 10.891 23.546 1.00 43.06 287 ILE A C 1
ATOM 2282 O O . ILE A 1 287 ? 1.583 9.790 23.846 1.00 43.06 287 ILE A O 1
ATOM 2286 N N . SER A 1 288 ? 2.037 11.381 22.305 1.00 38.03 288 SER A N 1
ATOM 2287 C CA . SER A 1 288 ? 1.648 10.687 21.071 1.00 38.03 288 SER A CA 1
ATOM 2288 C C . SER A 1 288 ? 2.122 9.225 21.023 1.00 38.03 288 SER A C 1
ATOM 2290 O O . SER A 1 288 ? 3.311 8.926 21.147 1.00 38.03 288 SER A O 1
ATOM 2292 N N . ARG A 1 289 ? 1.191 8.282 20.820 1.00 45.91 289 ARG A N 1
ATOM 2293 C CA . ARG A 1 289 ? 1.477 6.842 20.692 1.00 45.91 289 ARG A CA 1
ATOM 2294 C C . ARG A 1 289 ? 0.828 6.238 19.449 1.00 45.91 289 ARG A C 1
ATOM 2296 O O . ARG A 1 289 ? 0.020 5.323 19.535 1.00 45.91 289 ARG A O 1
ATOM 2303 N N . GLN A 1 290 ? 1.306 6.674 18.286 1.00 42.84 290 GLN A N 1
ATOM 2304 C CA . GLN A 1 290 ? 1.231 5.907 17.031 1.00 42.84 290 GLN A CA 1
ATOM 2305 C C . GLN A 1 290 ? 2.554 5.171 16.703 1.00 42.84 290 GLN A C 1
ATOM 2307 O O . GLN A 1 290 ? 2.639 4.412 15.745 1.00 42.84 290 GLN A O 1
ATOM 2312 N N . GLN A 1 291 ? 3.591 5.312 17.540 1.00 45.72 291 GLN A N 1
ATOM 2313 C CA . GLN A 1 291 ? 4.956 4.848 17.248 1.00 45.72 291 GLN A CA 1
ATOM 2314 C C . GLN A 1 291 ? 5.290 3.386 17.609 1.00 45.72 291 GLN A C 1
ATOM 2316 O O . GLN A 1 291 ? 6.365 2.916 17.254 1.00 45.72 291 GLN A O 1
ATOM 2321 N N . LYS A 1 292 ? 4.445 2.606 18.299 1.00 47.97 292 LYS A N 1
ATOM 2322 C CA . LYS A 1 292 ? 4.914 1.360 18.961 1.00 47.97 292 LYS A CA 1
ATOM 2323 C C . LYS A 1 292 ? 5.247 0.163 18.049 1.00 47.97 292 LYS A C 1
ATOM 2325 O O . LYS A 1 292 ? 6.114 -0.621 18.417 1.00 47.97 292 LYS A O 1
ATOM 2330 N N . ARG A 1 293 ? 4.620 0.006 16.876 1.00 43.38 293 ARG A N 1
ATOM 2331 C CA . ARG A 1 293 ? 4.880 -1.153 15.986 1.00 43.38 293 ARG A CA 1
ATOM 2332 C C . ARG A 1 293 ? 5.997 -0.882 14.971 1.00 43.38 293 ARG A C 1
ATOM 2334 O O . ARG A 1 293 ? 6.867 -1.729 14.801 1.00 43.38 293 ARG A O 1
ATOM 2341 N N . ILE A 1 294 ? 6.032 0.329 14.406 1.00 44.59 294 ILE A N 1
ATOM 2342 C CA . ILE A 1 294 ? 7.145 0.818 13.572 1.00 44.59 294 ILE A CA 1
ATOM 2343 C C . ILE A 1 294 ? 8.422 0.931 14.415 1.00 44.59 294 ILE A C 1
ATOM 2345 O O . ILE A 1 294 ? 9.458 0.406 14.017 1.00 44.59 294 ILE A O 1
ATOM 2349 N N . SER A 1 295 ? 8.334 1.458 15.646 1.00 55.06 295 SER A N 1
ATOM 2350 C CA . SER A 1 295 ? 9.510 1.521 16.525 1.00 55.06 295 SER A CA 1
ATOM 2351 C C . SER A 1 295 ? 10.039 0.153 16.944 1.00 55.06 295 SER A C 1
ATOM 2353 O O . SER A 1 295 ? 11.222 0.056 17.241 1.00 55.06 295 SER A O 1
ATOM 2355 N N . LYS A 1 296 ? 9.223 -0.912 16.982 1.00 60.31 296 LYS A N 1
ATOM 2356 C CA . LYS A 1 296 ? 9.728 -2.257 17.302 1.00 60.31 296 LYS A CA 1
ATOM 2357 C C . LYS A 1 296 ? 10.616 -2.791 16.175 1.00 60.31 296 LYS A C 1
ATOM 2359 O O . LYS A 1 296 ? 11.742 -3.188 16.447 1.00 60.31 296 LYS A O 1
ATOM 2364 N N . ILE A 1 297 ? 10.156 -2.716 14.925 1.00 57.09 297 ILE A N 1
ATOM 2365 C CA . ILE A 1 297 ? 10.942 -3.144 13.756 1.00 57.09 297 ILE A CA 1
ATOM 2366 C C . ILE A 1 297 ? 12.178 -2.250 13.580 1.00 57.09 297 ILE A C 1
ATOM 2368 O O . ILE A 1 297 ? 13.269 -2.763 13.362 1.00 57.09 297 ILE A O 1
ATOM 2372 N N . GLU A 1 298 ? 12.058 -0.930 13.752 1.00 66.88 298 GLU A N 1
ATOM 2373 C CA . GLU A 1 298 ? 13.211 -0.015 13.704 1.00 66.88 298 GLU A CA 1
ATOM 2374 C C . GLU A 1 298 ? 14.227 -0.259 14.822 1.00 66.88 298 GLU A C 1
ATOM 2376 O O . GLU A 1 298 ? 15.429 -0.101 14.609 1.00 66.88 298 GLU A O 1
ATOM 2381 N N . LYS A 1 299 ? 13.772 -0.651 16.017 1.00 74.94 299 LYS A N 1
ATOM 2382 C CA . LYS A 1 299 ? 14.668 -1.053 17.107 1.00 74.94 299 LYS A CA 1
ATOM 2383 C C . LYS A 1 299 ? 15.362 -2.369 16.781 1.00 74.94 299 LYS A C 1
ATOM 2385 O O . LYS A 1 299 ? 16.571 -2.444 16.954 1.00 74.94 299 LYS A O 1
ATOM 2390 N N . GLU A 1 300 ? 14.641 -3.364 16.267 1.00 77.56 300 GLU A N 1
ATOM 2391 C CA . GLU A 1 300 ? 15.215 -4.667 15.904 1.00 77.56 300 GLU A CA 1
ATOM 2392 C C . GLU A 1 300 ? 16.209 -4.572 14.734 1.00 77.56 300 GLU A C 1
ATOM 2394 O O . GLU A 1 300 ? 17.270 -5.194 14.794 1.00 77.56 300 GLU A O 1
ATOM 2399 N N . LYS A 1 301 ? 15.957 -3.705 13.741 1.00 79.94 301 LYS A N 1
ATOM 2400 C CA . LYS A 1 301 ? 16.901 -3.392 12.648 1.00 79.94 301 LYS A CA 1
ATOM 2401 C C . LYS A 1 301 ? 18.270 -2.909 13.139 1.00 79.94 301 LYS A C 1
ATOM 2403 O O . LYS A 1 301 ? 19.271 -3.120 12.465 1.00 79.94 301 LYS A O 1
ATOM 2408 N N . LYS A 1 302 ? 18.339 -2.255 14.305 1.00 79.94 302 LYS A N 1
ATOM 2409 C CA . LYS A 1 302 ? 19.601 -1.733 14.870 1.00 79.94 302 LYS A CA 1
ATOM 2410 C C . LYS A 1 302 ? 20.469 -2.804 15.534 1.00 79.94 302 LYS A C 1
ATOM 2412 O O . LYS A 1 302 ? 21.605 -2.499 15.919 1.00 79.94 302 LYS A O 1
ATOM 2417 N N . VAL A 1 303 ? 19.929 -4.009 15.717 1.00 82.44 303 VAL A N 1
ATOM 2418 C CA . VAL A 1 303 ? 20.562 -5.091 16.487 1.00 82.44 303 VAL A CA 1
ATOM 2419 C C . VAL A 1 303 ? 20.681 -6.388 15.696 1.00 82.44 303 VAL A C 1
ATOM 2421 O O . VAL A 1 303 ? 21.619 -7.133 15.936 1.00 82.44 303 VAL A O 1
ATOM 2424 N N . ARG A 1 304 ? 19.771 -6.669 14.756 1.00 85.69 304 ARG A N 1
ATOM 2425 C CA . ARG A 1 304 ? 19.739 -7.944 14.027 1.00 85.69 304 ARG A CA 1
ATOM 2426 C C . ARG A 1 304 ? 20.166 -7.792 12.564 1.00 85.69 304 ARG A C 1
ATOM 2428 O O . ARG A 1 304 ? 19.731 -6.836 11.912 1.00 85.69 304 ARG A O 1
ATOM 2435 N N . PRO A 1 305 ? 20.958 -8.738 12.025 1.00 91.38 305 PRO A N 1
ATOM 2436 C CA . PRO A 1 305 ? 21.188 -8.838 10.590 1.00 91.38 305 PRO A CA 1
ATOM 2437 C C . PRO A 1 305 ? 19.873 -9.014 9.830 1.00 91.38 305 PRO A C 1
ATOM 2439 O O . PRO A 1 305 ? 18.964 -9.714 10.289 1.00 91.38 305 PRO A O 1
ATOM 2442 N N . HIS A 1 306 ? 19.748 -8.346 8.690 1.00 92.00 306 HIS A N 1
ATOM 2443 C CA . HIS A 1 306 ? 18.514 -8.362 7.913 1.00 92.00 306 HIS A CA 1
ATOM 2444 C C . HIS A 1 306 ? 18.751 -8.072 6.438 1.00 92.00 306 HIS A C 1
ATOM 2446 O O . HIS A 1 306 ? 19.700 -7.378 6.076 1.00 92.00 306 HIS A O 1
ATOM 2452 N N . PHE A 1 307 ? 17.845 -8.564 5.597 1.00 92.38 307 PHE A N 1
ATOM 2453 C CA . PHE A 1 307 ? 17.737 -8.115 4.215 1.00 92.38 307 PHE A CA 1
ATOM 2454 C C . PHE A 1 307 ? 16.756 -6.971 4.112 1.00 92.38 307 PHE A C 1
ATOM 2456 O O . PHE A 1 307 ? 15.739 -6.942 4.806 1.00 92.38 307 PHE A O 1
ATOM 2463 N N . THR A 1 308 ? 17.058 -6.054 3.213 1.00 87.25 308 THR A N 1
ATOM 2464 C CA . THR A 1 308 ? 16.218 -4.918 2.879 1.00 87.25 308 THR A CA 1
ATOM 2465 C C . THR A 1 308 ? 16.065 -4.885 1.368 1.00 87.25 308 THR A C 1
ATOM 2467 O O . THR A 1 308 ? 17.065 -4.994 0.674 1.00 87.25 308 THR A O 1
ATOM 2470 N N . ASN A 1 309 ? 14.852 -4.786 0.831 1.00 89.06 309 ASN A N 1
ATOM 2471 C CA . ASN A 1 309 ? 14.690 -4.805 -0.624 1.00 89.06 309 ASN A CA 1
ATOM 2472 C C . ASN A 1 309 ? 15.314 -3.572 -1.290 1.00 89.06 309 ASN A C 1
ATOM 2474 O O . ASN A 1 309 ? 15.273 -2.466 -0.742 1.00 89.06 309 ASN A O 1
ATOM 2478 N N . LEU A 1 310 ? 15.800 -3.780 -2.508 1.00 80.25 310 LEU A N 1
ATOM 2479 C CA . LEU A 1 310 ? 16.082 -2.738 -3.483 1.00 80.25 310 LEU A CA 1
ATOM 2480 C C . LEU A 1 310 ? 14.987 -2.780 -4.546 1.00 80.25 310 LEU A C 1
ATOM 2482 O O . LEU A 1 310 ? 14.515 -3.842 -4.947 1.00 80.25 310 LEU A O 1
ATOM 2486 N N . ASN A 1 311 ? 14.541 -1.612 -4.973 1.00 75.06 311 ASN A N 1
ATOM 2487 C CA . ASN A 1 311 ? 13.473 -1.458 -5.942 1.00 75.06 311 ASN A CA 1
ATOM 2488 C C . ASN A 1 311 ? 13.806 -0.302 -6.882 1.00 75.06 311 ASN A C 1
ATOM 2490 O O . ASN A 1 311 ? 14.412 0.674 -6.438 1.00 75.06 311 ASN A O 1
ATOM 2494 N N . PHE A 1 312 ? 13.371 -0.411 -8.140 1.00 61.78 312 PHE A N 1
ATOM 2495 C CA . PHE A 1 312 ? 13.529 0.643 -9.144 1.00 61.78 312 PHE A CA 1
ATOM 2496 C C . PHE A 1 312 ? 12.988 1.991 -8.660 1.00 61.78 312 PHE A C 1
ATOM 2498 O O . PHE A 1 312 ? 13.520 3.024 -9.035 1.00 61.78 312 PHE A O 1
ATOM 2505 N N . ASP A 1 313 ? 11.981 1.988 -7.780 1.00 51.72 313 ASP A N 1
ATOM 2506 C CA . ASP A 1 313 ? 11.618 3.161 -6.994 1.00 51.72 313 ASP A CA 1
ATOM 2507 C C . ASP A 1 313 ? 12.493 3.239 -5.718 1.00 51.72 313 ASP A C 1
ATOM 2509 O O . ASP A 1 313 ? 12.323 2.422 -4.792 1.00 51.72 313 ASP A O 1
ATOM 2513 N N . PRO A 1 314 ? 13.377 4.255 -5.585 1.00 55.84 314 PRO A N 1
ATOM 2514 C CA . PRO A 1 314 ? 14.215 4.458 -4.400 1.00 55.84 314 PRO A CA 1
ATOM 2515 C C . PRO A 1 314 ? 13.422 4.564 -3.090 1.00 55.84 314 PRO A C 1
ATOM 2517 O O . PRO A 1 314 ? 13.954 4.323 -2.008 1.00 55.84 314 PRO A O 1
ATOM 2520 N N . MET A 1 315 ? 12.136 4.911 -3.158 1.00 43.84 315 MET A N 1
ATOM 2521 C CA . MET A 1 315 ? 11.275 5.100 -1.991 1.00 43.84 315 MET A CA 1
ATOM 2522 C C . MET A 1 315 ? 10.542 3.818 -1.586 1.00 43.84 315 MET A C 1
ATOM 2524 O O . MET A 1 315 ? 10.052 3.740 -0.454 1.00 43.84 315 MET A O 1
ATOM 2528 N N . LEU A 1 316 ? 10.504 2.808 -2.464 1.00 47.44 316 LEU A N 1
ATOM 2529 C CA . LEU A 1 316 ? 10.109 1.431 -2.150 1.00 47.44 316 LEU A CA 1
ATOM 2530 C C . LEU A 1 316 ? 11.297 0.563 -1.725 1.00 47.44 316 LEU A C 1
ATOM 2532 O O . LEU A 1 316 ? 11.094 -0.443 -1.037 1.00 47.44 316 LEU A O 1
ATOM 2536 N N . SER A 1 317 ? 12.523 0.959 -2.075 1.00 67.31 317 SER A N 1
ATOM 2537 C CA . SER A 1 317 ? 13.735 0.419 -1.457 1.00 67.31 317 SER A CA 1
ATOM 2538 C C . SER A 1 317 ? 13.688 0.663 0.055 1.00 67.31 317 SER A C 1
ATOM 2540 O O . SER A 1 317 ? 13.196 1.696 0.522 1.00 67.31 317 SER A O 1
ATOM 2542 N N . GLY A 1 318 ? 14.138 -0.290 0.871 1.00 68.56 318 GLY A N 1
ATOM 2543 C CA . GLY A 1 318 ? 14.106 -0.095 2.329 1.00 68.56 318 GLY A CA 1
ATOM 2544 C C . GLY A 1 318 ? 12.896 -0.666 3.074 1.00 68.56 318 GLY A C 1
ATOM 2545 O O . GLY A 1 318 ? 12.887 -0.676 4.314 1.00 68.56 318 GLY A O 1
ATOM 2546 N N . LYS A 1 319 ? 11.836 -1.048 2.352 1.00 66.38 319 LYS A N 1
ATOM 2547 C CA . LYS A 1 319 ? 10.479 -1.197 2.912 1.00 66.38 319 LYS A CA 1
ATOM 2548 C C . LYS A 1 319 ? 10.111 -2.627 3.256 1.00 66.38 319 LYS A C 1
ATOM 2550 O O . LYS A 1 319 ? 9.473 -2.850 4.284 1.00 66.38 319 LYS A O 1
ATOM 2555 N N . ILE A 1 320 ? 10.540 -3.575 2.440 1.00 73.50 320 ILE A N 1
ATOM 2556 C CA . ILE A 1 320 ? 10.473 -4.998 2.740 1.00 73.50 320 ILE A CA 1
ATOM 2557 C C . ILE A 1 320 ? 11.746 -5.338 3.496 1.00 73.50 320 ILE A C 1
ATOM 2559 O O . ILE A 1 320 ? 12.853 -5.140 2.994 1.00 73.50 320 ILE A O 1
ATOM 2563 N N . VAL A 1 321 ? 11.579 -5.801 4.732 1.00 81.75 321 VAL A N 1
ATOM 2564 C CA . VAL A 1 3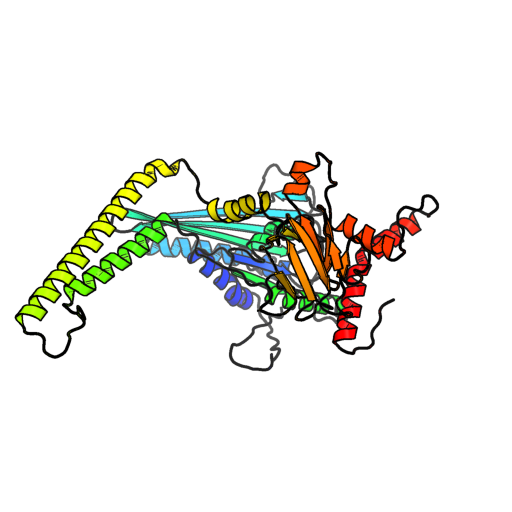21 ? 12.694 -6.155 5.606 1.00 81.75 321 VAL A CA 1
ATOM 2565 C C . VAL A 1 321 ? 12.491 -7.558 6.136 1.00 81.75 321 VAL A C 1
ATOM 2567 O O . VAL A 1 321 ? 11.504 -7.827 6.822 1.00 81.75 321 VAL A O 1
ATOM 2570 N N . HIS A 1 322 ? 13.469 -8.417 5.880 1.00 86.25 322 HIS A N 1
ATOM 2571 C CA . HIS A 1 322 ? 13.509 -9.774 6.401 1.00 86.25 322 HIS A CA 1
ATOM 2572 C C . HIS A 1 322 ? 14.561 -9.856 7.504 1.00 86.25 322 HIS A C 1
ATOM 2574 O O . HIS A 1 322 ? 15.763 -9.858 7.239 1.00 86.25 322 HIS A O 1
ATOM 2580 N N . LEU A 1 323 ? 14.100 -9.866 8.758 1.00 87.81 323 LEU A N 1
ATOM 2581 C CA . LEU A 1 323 ? 14.954 -10.026 9.936 1.00 87.81 323 LEU A CA 1
ATOM 2582 C C . LEU A 1 323 ? 15.410 -11.484 10.041 1.00 87.81 323 LEU A C 1
ATOM 2584 O O . LEU A 1 323 ? 14.570 -12.377 10.129 1.00 87.81 323 LEU A O 1
ATOM 2588 N N . LEU A 1 324 ? 16.721 -11.717 10.109 1.00 90.00 324 LEU A N 1
ATOM 2589 C CA . LEU A 1 324 ? 17.269 -13.067 10.220 1.00 90.00 324 LEU A CA 1
ATOM 2590 C C . LEU A 1 324 ? 17.172 -13.575 11.658 1.00 90.00 324 LEU A C 1
ATOM 2592 O O . LEU A 1 324 ? 17.559 -12.890 12.615 1.00 90.00 324 LEU A O 1
ATOM 2596 N N . LYS A 1 325 ? 16.600 -14.765 11.833 1.00 89.25 325 LYS A N 1
ATOM 2597 C CA . LYS A 1 325 ? 16.609 -15.524 13.091 1.00 89.25 325 LYS A CA 1
ATOM 2598 C C . LYS A 1 325 ? 17.959 -16.219 13.248 1.00 89.25 325 LYS A C 1
ATOM 2600 O O . LYS A 1 325 ? 18.628 -16.488 12.257 1.00 89.25 325 LYS A O 1
ATOM 2605 N N . ALA A 1 326 ? 18.367 -16.461 14.491 1.00 88.12 326 ALA A N 1
ATOM 2606 C CA . ALA A 1 326 ? 19.558 -17.261 14.762 1.00 88.12 326 ALA A CA 1
ATOM 2607 C C . ALA A 1 326 ? 19.355 -18.685 14.226 1.00 88.12 326 ALA A C 1
ATOM 2609 O O . ALA A 1 326 ? 18.271 -19.244 14.396 1.00 88.12 326 ALA A O 1
ATOM 2610 N N . GLY A 1 327 ? 20.385 -19.244 13.592 1.00 90.06 327 GLY A N 1
ATOM 2611 C CA . GLY A 1 327 ? 20.304 -20.525 12.898 1.00 90.06 327 GLY A CA 1
ATOM 2612 C C . GLY A 1 327 ? 19.809 -20.398 11.455 1.00 90.06 327 GLY A C 1
ATOM 2613 O O . GLY A 1 327 ? 20.111 -19.421 10.764 1.00 90.06 327 GLY A O 1
ATOM 2614 N N . GLU A 1 328 ? 19.086 -21.418 11.004 1.00 92.81 328 GLU A N 1
ATOM 2615 C CA . GLU A 1 328 ? 18.655 -21.572 9.615 1.00 92.81 328 GLU A CA 1
ATOM 2616 C C . GLU A 1 328 ? 17.426 -20.714 9.295 1.00 92.81 328 GLU A C 1
ATOM 2618 O O . GLU A 1 328 ? 16.438 -20.738 10.025 1.00 92.81 328 GLU A O 1
ATOM 2623 N N . ASN A 1 329 ? 17.491 -19.952 8.200 1.00 92.56 329 ASN A N 1
ATOM 2624 C CA . ASN A 1 329 ? 16.364 -19.213 7.634 1.00 92.56 329 ASN A CA 1
ATOM 2625 C C . ASN A 1 329 ? 16.158 -19.674 6.190 1.00 92.56 329 ASN A C 1
ATOM 2627 O O . ASN A 1 329 ? 17.054 -19.525 5.354 1.00 92.56 329 ASN A O 1
ATOM 2631 N N . ILE A 1 330 ? 14.981 -20.214 5.887 1.00 93.94 330 ILE A N 1
ATOM 2632 C CA . ILE A 1 330 ? 14.677 -20.749 4.554 1.00 93.94 330 ILE A CA 1
ATOM 2633 C C . ILE A 1 330 ? 14.105 -19.642 3.662 1.00 93.94 330 ILE A C 1
ATOM 2635 O O . ILE A 1 330 ? 13.176 -18.936 4.056 1.00 93.94 330 ILE A O 1
ATOM 2639 N N . VAL A 1 331 ? 14.635 -19.521 2.443 1.00 94.00 331 VAL A N 1
ATOM 2640 C CA . VAL A 1 331 ? 14.164 -18.608 1.394 1.00 94.00 331 VAL A CA 1
ATOM 2641 C C . VAL A 1 331 ? 13.530 -19.418 0.263 1.00 94.00 331 VAL A C 1
ATOM 2643 O O . VAL A 1 331 ? 14.166 -20.338 -0.254 1.00 94.00 331 VAL A O 1
ATOM 2646 N N . GLY A 1 332 ? 12.311 -19.090 -0.169 1.00 89.56 332 GLY A N 1
ATOM 2647 C CA . GLY A 1 332 ? 11.669 -19.781 -1.297 1.00 89.56 332 GLY A CA 1
ATOM 2648 C C . GLY A 1 332 ? 10.186 -19.464 -1.479 1.00 89.56 332 GLY A C 1
ATOM 2649 O O . GLY A 1 332 ? 9.648 -18.607 -0.784 1.00 89.56 332 GLY A O 1
ATOM 2650 N N . LYS A 1 333 ? 9.527 -20.146 -2.425 1.00 81.19 333 LYS A N 1
ATOM 2651 C CA . LYS A 1 333 ? 8.083 -19.984 -2.700 1.00 81.19 333 LYS A CA 1
ATOM 2652 C C . LYS A 1 333 ? 7.188 -20.620 -1.629 1.00 81.19 333 LYS A C 1
ATOM 2654 O O . LYS A 1 333 ? 6.061 -20.161 -1.435 1.00 81.19 333 LYS A O 1
ATOM 2659 N N . THR A 1 334 ? 7.692 -21.630 -0.919 1.00 82.44 334 THR A N 1
ATOM 2660 C CA . THR A 1 334 ? 6.892 -22.432 0.014 1.00 82.44 334 THR A CA 1
ATOM 2661 C C . THR A 1 334 ? 6.344 -21.612 1.186 1.00 82.44 334 THR A C 1
ATOM 2663 O O . THR A 1 334 ? 7.027 -20.750 1.737 1.00 82.44 334 THR A O 1
ATOM 2666 N N . ASP A 1 335 ? 5.124 -21.927 1.629 1.00 75.06 335 ASP A N 1
ATOM 2667 C CA . ASP A 1 335 ? 4.490 -21.305 2.804 1.00 75.06 335 ASP A CA 1
ATOM 2668 C C . ASP A 1 335 ? 5.227 -21.615 4.123 1.00 75.06 335 ASP A C 1
ATOM 2670 O O . ASP A 1 335 ? 4.974 -20.985 5.149 1.00 75.06 335 ASP A O 1
ATOM 2674 N N . GLN A 1 336 ? 6.139 -22.592 4.106 1.00 78.44 336 GLN A N 1
ATOM 2675 C CA . GLN A 1 336 ? 6.991 -22.952 5.243 1.00 78.44 336 GLN A CA 1
ATOM 2676 C C . GLN A 1 336 ? 8.310 -22.159 5.291 1.00 78.44 336 GLN A C 1
ATOM 2678 O O . GLN A 1 336 ? 9.096 -22.353 6.216 1.00 78.44 336 GLN A O 1
ATOM 2683 N N . ALA A 1 337 ? 8.579 -21.287 4.313 1.00 82.81 337 ALA A N 1
ATOM 2684 C CA . ALA A 1 337 ? 9.798 -20.489 4.273 1.00 82.81 337 ALA A CA 1
ATOM 2685 C C . ALA A 1 337 ? 9.742 -19.337 5.289 1.00 82.81 337 ALA A C 1
ATOM 2687 O O . ALA A 1 337 ? 8.734 -18.641 5.411 1.00 82.81 337 ALA A O 1
ATOM 2688 N N . ASP A 1 338 ? 10.857 -19.074 5.974 1.00 87.62 338 ASP A N 1
ATOM 2689 C CA . ASP A 1 338 ? 11.002 -17.881 6.819 1.00 87.62 338 ASP A CA 1
ATOM 2690 C C . ASP A 1 338 ? 10.973 -16.591 5.993 1.00 87.62 338 ASP A C 1
ATOM 2692 O O . ASP A 1 338 ? 10.495 -15.549 6.450 1.00 87.62 338 ASP A O 1
ATOM 2696 N N . ILE A 1 339 ? 11.502 -16.669 4.771 1.00 89.19 339 ILE A N 1
ATOM 2697 C CA . ILE A 1 339 ? 11.533 -15.597 3.786 1.00 89.19 339 ILE A CA 1
ATOM 2698 C C . ILE A 1 339 ? 10.821 -16.109 2.536 1.00 89.19 339 ILE A C 1
ATOM 2700 O O . ILE A 1 339 ? 11.430 -16.675 1.626 1.00 89.19 339 ILE A O 1
ATOM 2704 N N . GLN A 1 340 ? 9.503 -15.921 2.512 1.00 85.38 340 GLN A N 1
ATOM 2705 C CA . GLN A 1 340 ? 8.697 -16.291 1.359 1.00 85.38 340 GLN A CA 1
ATOM 2706 C C . GLN A 1 340 ? 8.891 -15.273 0.231 1.00 85.38 340 GLN A C 1
ATOM 2708 O O . GLN A 1 340 ? 8.565 -14.094 0.388 1.00 85.38 340 GLN A O 1
ATOM 2713 N N . LEU A 1 341 ? 9.407 -15.733 -0.907 1.00 83.06 341 LEU A N 1
ATOM 2714 C CA . LEU A 1 341 ? 9.617 -14.926 -2.105 1.00 83.06 341 LEU A CA 1
ATOM 2715 C C . LEU A 1 341 ? 8.819 -15.501 -3.271 1.00 83.06 341 LEU A C 1
ATOM 2717 O O . LEU A 1 341 ? 8.826 -16.705 -3.519 1.00 83.06 341 LEU A O 1
ATOM 2721 N N . LEU A 1 342 ? 8.161 -14.617 -4.018 1.00 73.06 342 LEU A N 1
ATOM 2722 C CA . LEU A 1 342 ? 7.403 -14.962 -5.215 1.00 73.06 342 LEU A CA 1
ATOM 2723 C C . LEU A 1 342 ? 8.030 -14.263 -6.418 1.00 73.06 342 LEU A C 1
ATOM 2725 O O . LEU A 1 342 ? 8.332 -13.071 -6.368 1.00 73.06 342 LEU A O 1
ATOM 2729 N N . GLY A 1 343 ? 8.234 -15.004 -7.497 1.00 68.44 343 GLY A N 1
ATOM 2730 C CA . GLY A 1 343 ? 8.822 -14.475 -8.718 1.00 68.44 343 GLY A CA 1
ATOM 2731 C C . GLY A 1 343 ? 9.258 -15.584 -9.673 1.00 68.44 343 GLY A C 1
ATOM 2732 O O . GLY A 1 343 ? 9.363 -16.747 -9.249 1.00 68.44 343 GLY A O 1
ATOM 2733 N N . PRO A 1 344 ? 9.494 -15.242 -10.949 1.00 69.81 344 PRO A N 1
ATOM 2734 C CA . PRO A 1 344 ? 10.062 -16.168 -11.921 1.00 69.81 344 PRO A CA 1
ATOM 2735 C C . PRO A 1 344 ? 11.443 -16.650 -11.464 1.00 69.81 344 PRO A C 1
ATOM 2737 O O . PRO A 1 344 ? 12.192 -15.913 -10.815 1.00 69.81 344 PRO A O 1
ATOM 2740 N N . SER A 1 345 ? 11.770 -17.904 -11.768 1.00 79.50 345 SER A N 1
ATOM 2741 C CA . SER A 1 345 ? 13.048 -18.547 -11.419 1.00 79.50 345 SER A CA 1
ATOM 2742 C C . SER A 1 345 ? 13.337 -18.678 -9.914 1.00 79.50 345 SER A C 1
ATOM 2744 O O . SER A 1 345 ? 14.456 -19.017 -9.522 1.00 79.50 345 SER A O 1
ATOM 2746 N N . ILE A 1 346 ? 12.340 -18.451 -9.052 1.00 86.50 346 ILE A N 1
ATOM 2747 C CA . ILE A 1 346 ? 12.415 -18.754 -7.616 1.00 86.50 346 ILE A CA 1
ATOM 2748 C C . ILE A 1 346 ? 11.846 -20.152 -7.383 1.00 86.50 346 ILE A C 1
ATOM 2750 O O . ILE A 1 346 ? 10.776 -20.484 -7.890 1.00 86.50 346 ILE A O 1
ATOM 2754 N N . GLN A 1 347 ? 12.553 -20.967 -6.606 1.00 88.31 347 GLN A N 1
ATOM 2755 C CA . GLN A 1 347 ? 12.165 -22.350 -6.313 1.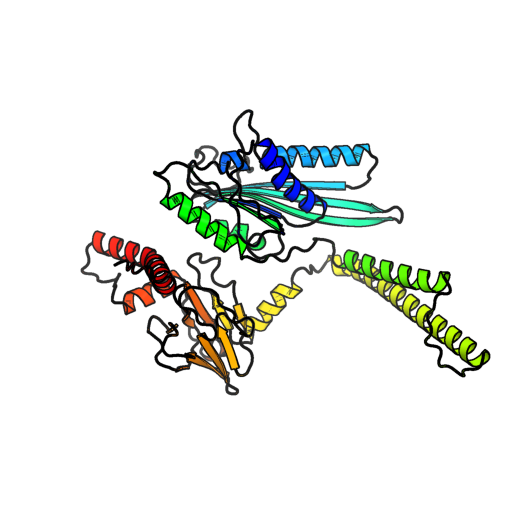00 88.31 347 GLN A CA 1
ATOM 2756 C C . GLN A 1 347 ? 11.398 -22.453 -4.986 1.00 88.31 347 GLN A C 1
ATOM 2758 O O . GLN A 1 347 ? 11.432 -21.532 -4.166 1.00 88.31 347 GLN A O 1
ATOM 2763 N N . GLU A 1 348 ? 10.727 -23.585 -4.746 1.00 86.75 348 GLU A N 1
ATOM 2764 C CA . GLU A 1 348 ? 10.043 -23.876 -3.470 1.00 86.75 348 GLU A CA 1
ATOM 2765 C C . GLU A 1 348 ? 10.984 -23.716 -2.273 1.00 86.75 348 GLU A C 1
ATOM 2767 O O . GLU A 1 348 ? 10.654 -23.029 -1.308 1.00 86.75 348 GLU A O 1
ATOM 2772 N N . ARG A 1 349 ? 12.196 -24.270 -2.387 1.00 90.81 349 ARG A N 1
ATOM 2773 C CA . ARG A 1 349 ? 13.332 -24.005 -1.500 1.00 90.81 349 ARG A CA 1
ATOM 2774 C C . ARG A 1 349 ? 14.462 -23.449 -2.349 1.00 90.81 349 ARG A C 1
ATOM 2776 O O . ARG A 1 349 ? 15.137 -24.196 -3.042 1.00 90.81 349 ARG A O 1
ATOM 2783 N N . HIS A 1 350 ? 14.645 -22.139 -2.312 1.00 91.06 350 HIS A N 1
ATOM 2784 C CA . HIS A 1 350 ? 15.547 -21.431 -3.211 1.00 91.06 350 HIS A CA 1
ATOM 2785 C C . HIS A 1 350 ? 16.928 -21.178 -2.591 1.00 91.06 350 HIS A C 1
ATOM 2787 O O . HIS A 1 350 ? 17.956 -21.388 -3.234 1.00 91.06 350 HIS A O 1
ATOM 2793 N N . ALA A 1 351 ? 16.963 -20.768 -1.324 1.00 95.06 351 ALA A N 1
ATOM 2794 C CA . ALA A 1 351 ? 18.203 -20.533 -0.596 1.00 95.06 351 ALA A CA 1
ATOM 2795 C C . ALA A 1 351 ? 18.059 -20.827 0.895 1.00 95.06 351 ALA A C 1
ATOM 2797 O O . ALA A 1 351 ? 16.962 -20.800 1.455 1.00 95.0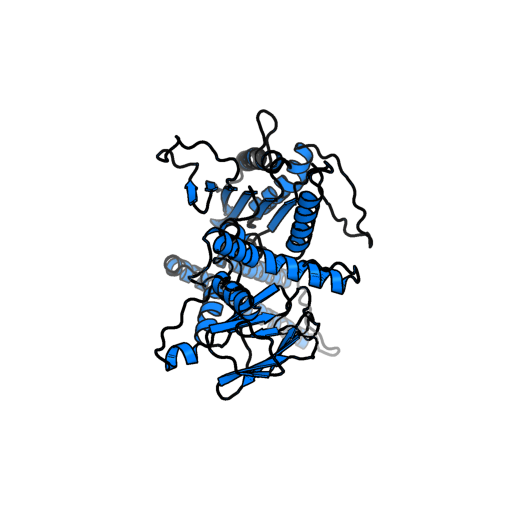6 351 ALA A O 1
ATOM 2798 N N . ILE A 1 352 ? 19.202 -21.044 1.535 1.00 95.12 352 ILE A N 1
ATOM 2799 C CA . ILE A 1 352 ? 19.333 -21.134 2.983 1.00 95.12 352 ILE A CA 1
ATOM 2800 C C . ILE A 1 352 ? 20.227 -19.993 3.453 1.00 95.12 352 ILE A C 1
ATOM 2802 O O . ILE A 1 352 ? 21.345 -19.819 2.965 1.00 95.12 352 ILE A O 1
ATOM 2806 N N . VAL A 1 353 ? 19.729 -19.215 4.411 1.00 96.00 353 VAL A N 1
ATOM 2807 C CA . VAL A 1 353 ? 20.481 -18.140 5.057 1.00 96.00 353 VAL A CA 1
ATOM 2808 C C . VAL A 1 353 ? 20.726 -18.518 6.507 1.00 96.00 353 VAL A C 1
ATOM 2810 O O . VAL A 1 353 ? 19.808 -18.544 7.326 1.00 96.00 353 VAL A O 1
ATOM 2813 N N . ASN A 1 354 ? 21.980 -18.808 6.827 1.00 93.00 354 ASN A N 1
ATOM 2814 C CA . ASN A 1 354 ? 22.388 -19.266 8.147 1.00 93.00 354 ASN A CA 1
ATOM 2815 C C . ASN A 1 354 ? 23.010 -18.117 8.936 1.00 93.00 354 ASN A C 1
ATOM 2817 O O . ASN A 1 354 ? 24.060 -17.597 8.561 1.00 93.00 354 ASN A O 1
ATOM 2821 N N . TYR A 1 355 ? 22.378 -17.741 10.050 1.00 92.88 355 TYR A N 1
ATOM 2822 C CA . TYR A 1 355 ? 22.949 -16.802 11.011 1.00 92.88 355 TYR A CA 1
ATOM 2823 C C . TYR A 1 355 ? 23.672 -17.572 12.121 1.00 92.88 355 TYR A C 1
ATOM 2825 O O . TYR A 1 355 ? 23.046 -18.189 12.984 1.00 92.88 355 TYR A O 1
ATOM 2833 N N . LEU A 1 356 ? 25.002 -17.558 12.057 1.00 90.00 356 LEU A N 1
ATOM 2834 C CA . LEU A 1 356 ? 25.906 -18.376 12.860 1.00 90.00 356 LEU A CA 1
ATOM 2835 C C . LEU A 1 356 ? 26.112 -17.785 14.262 1.00 90.00 356 LEU A C 1
ATOM 2837 O O . LEU A 1 356 ? 26.072 -16.571 14.454 1.00 90.00 356 LEU A O 1
ATOM 2841 N N . GLU A 1 357 ? 26.427 -18.640 15.238 1.00 81.56 357 GLU A N 1
ATOM 2842 C CA . GLU A 1 357 ? 26.607 -18.246 16.648 1.00 81.56 357 GLU A CA 1
ATOM 2843 C C . GLU A 1 357 ? 27.727 -17.215 16.864 1.00 81.56 357 GLU A C 1
ATOM 2845 O O . GLU A 1 357 ? 27.629 -16.353 17.733 1.00 81.56 357 GLU A O 1
ATOM 2850 N N . HIS A 1 358 ? 28.772 -17.249 16.032 1.00 80.69 358 HIS A N 1
ATOM 2851 C CA . HIS A 1 358 ? 29.869 -16.274 16.055 1.00 80.69 358 HIS A CA 1
ATOM 2852 C C . HIS A 1 358 ? 29.523 -14.943 15.357 1.00 80.69 358 HIS A C 1
ATOM 2854 O O . HIS A 1 358 ? 30.388 -14.082 15.195 1.00 80.69 358 HIS A O 1
ATOM 2860 N N . GLY A 1 359 ? 28.273 -14.767 14.920 1.00 81.69 359 GLY A N 1
ATOM 2861 C CA . GLY A 1 359 ? 27.764 -13.545 14.305 1.00 81.69 359 GLY A CA 1
ATOM 2862 C C . GLY A 1 359 ? 27.907 -13.474 12.783 1.00 81.69 359 GLY A C 1
ATOM 2863 O O . GLY A 1 359 ? 27.458 -12.501 12.195 1.00 81.69 359 GLY A O 1
ATOM 2864 N N . GLY A 1 360 ? 28.511 -14.466 12.124 1.00 88.88 360 GLY A N 1
ATOM 2865 C CA . GLY A 1 360 ? 28.583 -14.522 10.659 1.00 88.88 360 GLY A CA 1
ATOM 2866 C C . GLY A 1 360 ? 27.237 -14.886 10.026 1.00 88.88 360 GLY A C 1
ATOM 2867 O O . GLY A 1 360 ? 26.455 -15.623 10.622 1.00 88.88 360 GLY A O 1
ATOM 2868 N N . VAL A 1 361 ? 26.967 -14.403 8.811 1.00 93.94 361 VAL A N 1
ATOM 2869 C CA . VAL A 1 361 ? 25.794 -14.822 8.026 1.00 93.94 361 VAL A CA 1
ATOM 2870 C C . VAL A 1 361 ? 26.267 -15.446 6.724 1.00 93.94 361 VAL A C 1
ATOM 2872 O O . VAL A 1 361 ? 27.021 -14.819 5.985 1.00 93.94 361 VAL A O 1
ATOM 2875 N N . THR A 1 362 ? 25.833 -16.668 6.432 1.00 95.06 362 THR A N 1
ATOM 2876 C CA . THR A 1 362 ? 26.121 -17.344 5.162 1.00 95.06 362 THR A CA 1
ATOM 2877 C C . THR A 1 362 ? 24.860 -17.496 4.327 1.00 95.06 362 THR A C 1
ATOM 2879 O O . THR A 1 362 ? 23.767 -17.678 4.859 1.00 95.06 362 THR A O 1
ATOM 2882 N N . LEU A 1 363 ? 25.028 -17.414 3.011 1.00 95.81 363 LEU A N 1
ATOM 2883 C CA . LEU A 1 363 ? 23.997 -17.652 2.010 1.00 95.81 363 LEU A CA 1
ATOM 2884 C C . LEU A 1 363 ? 24.390 -18.873 1.184 1.00 95.81 363 LEU A C 1
ATOM 2886 O O . LEU A 1 363 ? 25.504 -18.935 0.664 1.00 95.81 363 LEU A O 1
ATOM 2890 N N . GLU A 1 364 ? 23.481 -19.827 1.057 1.00 94.06 364 GLU A N 1
ATOM 2891 C CA . GLU A 1 364 ? 23.694 -21.083 0.348 1.00 94.06 364 GLU A CA 1
ATOM 2892 C C . GLU A 1 364 ? 22.551 -21.371 -0.620 1.00 94.06 364 GLU A C 1
ATOM 2894 O O . GLU A 1 364 ? 21.379 -21.151 -0.308 1.00 94.06 364 GLU A O 1
ATOM 2899 N N . LYS A 1 365 ? 22.901 -21.872 -1.805 1.00 92.00 365 LYS A N 1
ATOM 2900 C CA . LYS A 1 365 ? 21.938 -22.369 -2.786 1.00 92.00 365 LYS A CA 1
ATOM 2901 C C . LYS A 1 365 ? 21.414 -23.729 -2.348 1.00 92.00 365 LYS A C 1
ATOM 2903 O O . LYS A 1 365 ? 22.199 -24.630 -2.077 1.00 92.00 365 LYS A O 1
ATOM 2908 N N . CYS A 1 366 ? 20.095 -23.903 -2.359 1.00 88.44 366 CYS A N 1
ATOM 2909 C CA . CYS A 1 366 ? 19.497 -25.214 -2.100 1.00 88.44 366 CYS A CA 1
ATOM 2910 C C . CYS A 1 366 ? 19.768 -26.209 -3.236 1.00 88.44 366 CYS A C 1
ATOM 2912 O O . CYS A 1 366 ? 19.912 -27.403 -2.987 1.00 88.44 366 CYS A O 1
ATOM 2914 N N . GLN A 1 367 ? 19.775 -25.724 -4.481 1.00 83.75 367 GLN A N 1
ATOM 2915 C CA . GLN A 1 367 ? 19.888 -26.541 -5.689 1.00 83.75 367 GLN A CA 1
ATOM 2916 C C . GLN A 1 367 ? 20.655 -25.785 -6.787 1.00 83.75 367 GLN A C 1
ATOM 2918 O O . GLN A 1 367 ? 20.749 -24.554 -6.752 1.00 83.75 367 GLN A O 1
ATOM 2923 N N . SER A 1 368 ? 21.186 -26.509 -7.775 1.00 79.81 368 SER A N 1
ATOM 2924 C CA . SER A 1 368 ? 21.975 -25.955 -8.891 1.00 79.81 368 SER A CA 1
ATOM 2925 C C . SER A 1 368 ? 21.205 -24.950 -9.753 1.00 79.81 368 SER A C 1
ATOM 2927 O O . SER A 1 368 ? 21.762 -23.958 -10.214 1.00 79.81 368 SER A O 1
ATOM 2929 N N . GLU A 1 369 ? 19.913 -25.192 -9.926 1.00 81.88 369 GLU A N 1
ATOM 2930 C CA . GLU A 1 369 ? 18.956 -24.420 -10.713 1.00 81.88 369 GLU A CA 1
ATOM 2931 C C . GLU A 1 369 ? 18.495 -23.133 -10.011 1.00 81.88 369 GLU A C 1
ATOM 2933 O O . GLU A 1 369 ? 17.811 -22.301 -10.606 1.00 81.88 369 GLU A O 1
ATOM 2938 N N . CYS A 1 370 ? 18.861 -22.937 -8.740 1.00 86.44 370 CYS A N 1
ATOM 2939 C CA . CYS A 1 370 ? 18.524 -21.718 -8.018 1.00 86.44 370 CYS A CA 1
ATOM 2940 C C . CYS A 1 370 ? 19.371 -20.552 -8.545 1.00 86.44 370 CYS A C 1
ATOM 2942 O O . CYS A 1 370 ? 20.573 -20.446 -8.272 1.00 86.44 370 CYS A O 1
ATOM 2944 N N . ARG A 1 371 ? 18.732 -19.647 -9.293 1.00 88.06 371 ARG A N 1
ATOM 2945 C CA . ARG A 1 371 ? 19.347 -18.400 -9.759 1.00 88.06 371 ARG A CA 1
ATOM 2946 C C . ARG A 1 371 ? 19.509 -17.433 -8.588 1.00 88.06 371 ARG A C 1
ATOM 2948 O O . ARG A 1 371 ? 18.535 -16.870 -8.106 1.00 88.06 371 ARG A O 1
ATOM 2955 N N . ILE A 1 372 ? 20.751 -17.261 -8.143 1.00 92.31 372 ILE A N 1
ATOM 2956 C CA . ILE A 1 372 ? 21.131 -16.284 -7.121 1.00 92.31 372 ILE A CA 1
ATOM 2957 C C . ILE A 1 372 ? 22.362 -15.540 -7.614 1.00 92.31 372 ILE A C 1
ATOM 2959 O O . ILE A 1 372 ? 23.360 -16.191 -7.946 1.00 92.31 372 ILE A O 1
ATOM 2963 N N . LEU A 1 373 ? 22.287 -14.211 -7.640 1.00 91.44 373 LEU A N 1
ATOM 2964 C CA . LEU A 1 373 ? 23.432 -13.336 -7.885 1.00 91.44 373 LEU A CA 1
ATOM 2965 C C . LEU A 1 373 ? 23.842 -12.673 -6.573 1.00 91.44 373 LEU A C 1
ATOM 2967 O O . LEU A 1 373 ? 22.983 -12.219 -5.817 1.00 91.44 373 LEU A O 1
ATOM 2971 N N . LEU A 1 374 ? 25.142 -12.620 -6.313 1.00 93.19 374 LEU A N 1
ATOM 2972 C CA . LEU A 1 374 ? 25.746 -11.910 -5.196 1.00 93.19 374 LEU A CA 1
ATOM 2973 C C . LEU A 1 374 ? 26.723 -10.889 -5.772 1.00 93.19 374 LEU A C 1
ATOM 2975 O O . LEU A 1 374 ? 27.717 -11.279 -6.374 1.00 93.19 374 LEU A O 1
ATOM 2979 N N . ASN A 1 375 ? 26.449 -9.600 -5.569 1.00 90.62 375 ASN A N 1
ATOM 2980 C CA . ASN A 1 375 ? 27.266 -8.503 -6.097 1.00 90.62 375 ASN A CA 1
ATOM 2981 C C . ASN A 1 375 ? 27.490 -8.633 -7.625 1.00 90.62 375 ASN A C 1
ATOM 2983 O O . ASN A 1 375 ? 28.614 -8.611 -8.124 1.00 90.62 375 ASN A O 1
ATOM 2987 N N . GLY A 1 376 ? 26.403 -8.913 -8.356 1.00 84.75 376 GLY A N 1
ATOM 2988 C CA . GLY A 1 376 ? 26.414 -9.145 -9.806 1.00 84.75 376 GLY A CA 1
ATOM 2989 C C . GLY A 1 376 ? 26.890 -10.533 -10.253 1.00 84.75 376 GLY A C 1
ATOM 2990 O O . GLY A 1 376 ? 26.492 -10.990 -11.320 1.00 84.75 376 GLY A O 1
ATOM 2991 N N . ASP A 1 377 ? 27.661 -11.252 -9.434 1.00 87.88 377 ASP A N 1
ATOM 2992 C CA . ASP A 1 377 ? 28.233 -12.548 -9.807 1.00 87.88 377 ASP A CA 1
ATOM 2993 C C . ASP A 1 377 ? 27.304 -13.730 -9.440 1.00 87.88 377 ASP A C 1
ATOM 2995 O O . ASP A 1 377 ? 26.717 -13.753 -8.351 1.00 87.88 377 ASP A O 1
ATOM 2999 N N . PRO A 1 378 ? 27.173 -14.769 -10.290 1.00 89.44 378 PRO A N 1
ATOM 3000 C CA . PRO A 1 378 ? 26.426 -15.975 -9.944 1.00 89.44 378 PRO A CA 1
ATOM 3001 C C . PRO A 1 378 ? 27.018 -16.689 -8.725 1.00 89.44 378 PRO A C 1
ATOM 3003 O O . PRO A 1 378 ? 28.184 -17.083 -8.708 1.00 89.44 378 PRO A O 1
ATOM 3006 N N . LEU A 1 379 ? 26.191 -16.928 -7.707 1.00 90.81 379 LEU A N 1
ATOM 3007 C CA . LEU A 1 379 ? 26.623 -17.639 -6.507 1.00 90.81 379 LEU A CA 1
ATOM 3008 C C . LEU A 1 379 ? 26.925 -19.116 -6.840 1.00 90.81 379 LEU A C 1
ATOM 3010 O O . LEU A 1 379 ? 26.091 -19.807 -7.418 1.00 90.81 379 LEU A O 1
ATOM 3014 N N . SER A 1 380 ? 28.101 -19.628 -6.478 1.00 82.44 380 SER A N 1
ATOM 3015 C CA . SER A 1 380 ? 28.523 -20.992 -6.841 1.00 82.44 380 SER A CA 1
ATOM 3016 C C . SER A 1 380 ? 27.818 -22.077 -6.017 1.00 82.44 380 SER A C 1
ATOM 3018 O O . SER A 1 380 ? 27.130 -22.926 -6.574 1.00 82.44 380 SER A O 1
ATOM 3020 N N . ALA A 1 381 ? 27.944 -22.032 -4.691 1.00 82.88 381 ALA A N 1
ATOM 3021 C CA . ALA A 1 381 ? 27.253 -22.946 -3.774 1.00 82.88 381 ALA A CA 1
ATOM 3022 C C . ALA A 1 381 ? 26.924 -22.261 -2.445 1.00 82.88 381 ALA A C 1
ATOM 3024 O O . ALA A 1 381 ? 25.767 -22.212 -2.036 1.00 82.88 381 ALA A O 1
ATOM 3025 N N . ARG A 1 382 ? 27.934 -21.666 -1.802 1.00 92.06 382 ARG A N 1
ATOM 3026 C CA . ARG A 1 382 ? 27.807 -20.951 -0.530 1.00 92.06 382 ARG A CA 1
ATOM 3027 C C . ARG A 1 382 ? 28.735 -19.741 -0.510 1.00 92.06 382 ARG A C 1
ATOM 3029 O O . ARG A 1 382 ? 29.867 -19.831 -0.976 1.00 92.06 382 ARG A O 1
ATOM 3036 N N . ALA A 1 383 ? 28.277 -18.642 0.078 1.00 93.12 383 ALA A N 1
ATOM 3037 C CA . ALA A 1 383 ? 29.073 -17.444 0.320 1.00 93.12 383 ALA A CA 1
ATOM 3038 C C . ALA A 1 383 ? 28.863 -16.911 1.741 1.00 93.12 383 ALA A C 1
ATOM 3040 O O . ALA A 1 383 ? 27.802 -17.087 2.344 1.00 93.12 383 ALA A O 1
ATOM 3041 N N . LEU A 1 384 ? 29.893 -16.254 2.275 1.00 93.06 384 LEU A N 1
ATOM 3042 C CA . LEU A 1 384 ? 29.799 -15.472 3.504 1.00 93.06 384 LEU A CA 1
ATOM 3043 C C . LEU A 1 384 ? 29.353 -14.053 3.143 1.00 93.06 384 LEU A C 1
ATOM 3045 O O . LEU A 1 384 ? 29.995 -13.410 2.317 1.00 93.06 384 LEU A O 1
ATOM 3049 N N . LEU A 1 385 ? 28.280 -13.575 3.770 1.00 92.69 385 LEU A N 1
ATOM 3050 C CA . LEU A 1 385 ? 27.727 -12.254 3.501 1.00 92.69 385 LEU A CA 1
ATOM 3051 C C . LEU A 1 385 ? 28.396 -11.173 4.353 1.00 92.69 385 LEU A C 1
ATOM 3053 O O . LEU A 1 385 ? 28.577 -11.311 5.569 1.00 92.69 385 LEU A O 1
ATOM 3057 N N . SER A 1 386 ? 28.692 -10.055 3.705 1.00 91.19 386 SER A N 1
ATOM 3058 C CA . SER A 1 386 ? 29.237 -8.835 4.290 1.00 91.19 386 SER A CA 1
ATOM 3059 C C . SER A 1 386 ? 28.235 -7.688 4.192 1.00 91.19 386 SER A C 1
ATOM 3061 O O . SER A 1 386 ? 27.385 -7.642 3.307 1.00 91.19 386 SER A O 1
ATOM 3063 N N . HIS A 1 387 ? 28.308 -6.743 5.129 1.00 89.75 387 HIS A N 1
ATOM 3064 C CA . HIS A 1 387 ? 27.434 -5.572 5.133 1.00 89.75 387 HIS A CA 1
ATOM 3065 C C . HIS A 1 387 ? 27.456 -4.848 3.777 1.00 89.75 387 HIS A C 1
ATOM 3067 O O . HIS A 1 387 ? 28.519 -4.631 3.198 1.00 89.75 387 HIS A O 1
ATOM 3073 N N . CYS A 1 388 ? 26.263 -4.462 3.327 1.00 89.25 388 CYS A N 1
ATOM 3074 C CA . CYS A 1 388 ? 25.932 -3.900 2.023 1.00 89.25 388 CYS A CA 1
ATOM 3075 C C . CYS A 1 388 ? 25.892 -4.886 0.851 1.00 89.25 388 CYS A C 1
ATOM 3077 O O . CYS A 1 388 ? 25.538 -4.429 -0.222 1.00 89.25 388 CYS A O 1
ATOM 3079 N N . ASP A 1 389 ? 26.151 -6.189 1.010 1.00 92.50 389 ASP A N 1
ATOM 3080 C CA . ASP A 1 389 ? 26.055 -7.148 -0.106 1.00 92.50 389 ASP A CA 1
ATOM 3081 C C . ASP A 1 389 ? 24.705 -7.116 -0.830 1.00 92.50 389 ASP A C 1
ATOM 3083 O O . ASP A 1 389 ? 23.646 -7.144 -0.199 1.00 92.50 389 ASP A O 1
ATOM 3087 N N . ARG A 1 390 ? 24.750 -7.061 -2.165 1.00 93.94 390 ARG A N 1
ATOM 3088 C CA . ARG A 1 390 ? 23.582 -7.028 -3.049 1.00 93.94 390 ARG A CA 1
ATOM 3089 C C . ARG A 1 390 ? 23.281 -8.441 -3.499 1.00 93.94 390 ARG A C 1
ATOM 3091 O O . ARG A 1 390 ? 24.155 -9.129 -4.015 1.00 93.94 390 ARG A O 1
ATOM 3098 N N . ILE A 1 391 ? 22.053 -8.882 -3.279 1.00 94.50 391 ILE A N 1
ATOM 3099 C CA . ILE A 1 391 ? 21.633 -10.254 -3.528 1.00 94.50 391 ILE A CA 1
ATOM 3100 C C . ILE A 1 391 ? 20.385 -10.217 -4.391 1.00 94.50 391 ILE A C 1
ATOM 3102 O O . ILE A 1 391 ? 19.380 -9.622 -4.003 1.00 94.50 391 ILE A O 1
ATOM 3106 N N . MET A 1 392 ? 20.441 -10.874 -5.543 1.00 90.44 392 MET A N 1
ATOM 3107 C CA . MET A 1 392 ? 19.283 -11.101 -6.397 1.00 90.44 392 MET A CA 1
ATOM 3108 C C . MET A 1 392 ? 18.853 -12.558 -6.274 1.00 90.44 392 MET A C 1
ATOM 3110 O O . MET A 1 392 ? 19.651 -13.455 -6.534 1.00 90.44 392 MET A O 1
ATOM 3114 N N . PHE A 1 393 ? 17.599 -12.788 -5.895 1.00 91.56 393 PHE A N 1
ATOM 3115 C CA . PHE A 1 393 ? 16.949 -14.096 -5.937 1.00 91.56 393 PHE A CA 1
ATOM 3116 C C . PHE A 1 393 ? 16.058 -14.187 -7.183 1.00 91.56 393 PHE A C 1
ATOM 3118 O O . PHE A 1 393 ? 15.269 -13.282 -7.466 1.00 91.56 393 PHE A O 1
ATOM 3125 N N . GLY A 1 394 ? 16.166 -15.278 -7.937 1.00 86.50 394 GLY A N 1
ATOM 3126 C CA . GLY A 1 394 ? 15.491 -15.399 -9.230 1.00 86.50 394 GLY A CA 1
ATOM 3127 C C . GLY A 1 394 ? 15.912 -14.284 -10.194 1.00 86.50 394 GLY A C 1
ATOM 3128 O O . GLY A 1 394 ? 17.096 -13.963 -10.297 1.00 86.50 394 GLY A O 1
ATOM 3129 N N . THR A 1 395 ? 14.942 -13.700 -10.897 1.00 78.25 395 THR A N 1
ATOM 3130 C CA . THR A 1 395 ? 15.165 -12.579 -11.833 1.00 78.25 395 THR A CA 1
ATOM 3131 C C . THR A 1 395 ? 14.698 -11.222 -11.305 1.00 78.25 395 THR A C 1
ATOM 3133 O O . THR A 1 395 ? 15.102 -10.192 -11.830 1.00 78.25 395 THR A O 1
ATOM 3136 N N . THR A 1 396 ? 13.862 -11.185 -10.261 1.00 72.06 396 THR A N 1
ATOM 3137 C CA . THR A 1 396 ? 13.159 -9.949 -9.861 1.00 72.06 396 THR A CA 1
ATOM 3138 C C . THR A 1 396 ? 13.385 -9.521 -8.413 1.00 72.06 396 THR A C 1
ATOM 3140 O O . THR A 1 396 ? 13.040 -8.399 -8.044 1.00 72.06 396 THR A O 1
ATOM 3143 N N . GLN A 1 397 ? 13.903 -10.399 -7.551 1.00 84.25 397 GLN A N 1
ATOM 3144 C CA . GLN A 1 397 ? 13.920 -10.172 -6.105 1.00 84.25 397 GLN A CA 1
ATOM 3145 C C . GLN A 1 397 ? 15.291 -9.669 -5.646 1.00 84.25 397 GLN A C 1
ATOM 3147 O O . GLN A 1 397 ? 16.134 -10.456 -5.219 1.00 84.25 397 GLN A O 1
ATOM 3152 N N . LEU A 1 398 ? 15.508 -8.354 -5.728 1.00 88.88 398 LEU A N 1
ATOM 3153 C CA . LEU A 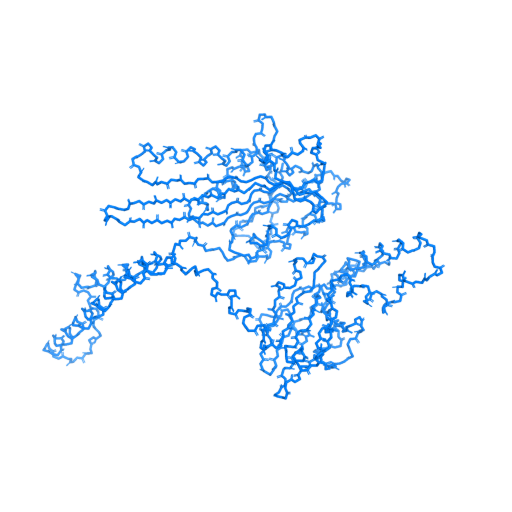1 398 ? 16.769 -7.705 -5.360 1.00 88.88 398 LEU A CA 1
ATOM 3154 C C . LEU A 1 398 ? 16.750 -7.162 -3.921 1.00 88.88 398 LEU A C 1
ATOM 3156 O O . LEU A 1 398 ? 15.827 -6.455 -3.511 1.00 88.88 398 LEU A O 1
ATOM 3160 N N . TYR A 1 399 ? 17.790 -7.471 -3.151 1.00 92.75 399 TYR A N 1
ATOM 3161 C CA . TYR A 1 399 ? 17.930 -7.108 -1.742 1.00 92.75 399 TYR A CA 1
ATOM 3162 C C . TYR A 1 399 ? 19.350 -6.642 -1.422 1.00 92.75 399 TYR A C 1
ATOM 3164 O O . TYR A 1 399 ? 20.317 -7.078 -2.034 1.00 92.75 399 TYR A O 1
ATOM 3172 N N . VAL A 1 400 ? 19.475 -5.794 -0.405 1.00 93.69 400 VAL A N 1
ATOM 3173 C CA . VAL A 1 400 ? 20.734 -5.445 0.248 1.00 93.69 400 VAL A CA 1
ATOM 3174 C C . VAL A 1 400 ? 20.797 -6.093 1.629 1.00 93.69 400 VAL A C 1
ATOM 3176 O O . VAL A 1 400 ? 19.839 -6.046 2.412 1.00 93.69 400 VAL A O 1
ATOM 3179 N N . PHE A 1 401 ? 21.929 -6.710 1.942 1.00 94.31 401 PHE A N 1
ATOM 3180 C CA . PHE A 1 401 ? 22.199 -7.305 3.238 1.00 94.31 401 PHE A CA 1
ATOM 3181 C C . PHE A 1 401 ? 22.781 -6.277 4.206 1.00 94.31 401 PHE A C 1
ATOM 3183 O O . PHE A 1 401 ? 23.797 -5.636 3.947 1.00 94.31 401 PHE A O 1
ATOM 3190 N N . ILE A 1 402 ? 22.157 -6.142 5.373 1.00 90.50 402 ILE A N 1
ATOM 3191 C CA . ILE A 1 402 ? 22.557 -5.193 6.406 1.00 90.50 402 ILE A CA 1
ATOM 3192 C C . ILE A 1 402 ? 22.958 -5.954 7.665 1.00 90.50 402 ILE A C 1
ATOM 3194 O O . ILE A 1 402 ? 22.121 -6.547 8.345 1.00 90.50 402 ILE A O 1
ATOM 3198 N N . HIS A 1 403 ? 24.242 -5.868 8.020 1.00 90.62 403 HIS A N 1
ATOM 3199 C CA . HIS A 1 403 ? 24.769 -6.345 9.297 1.00 90.62 403 HIS A CA 1
ATOM 3200 C C . HIS A 1 403 ? 25.088 -5.191 10.283 1.00 90.62 403 HIS A C 1
ATOM 3202 O O . HIS A 1 403 ? 26.143 -4.560 10.167 1.00 90.62 403 HIS A O 1
ATOM 3208 N N . PRO A 1 404 ? 24.253 -4.935 11.314 1.00 85.06 404 PRO A N 1
ATOM 3209 C CA . PRO A 1 404 ? 24.427 -3.795 12.225 1.00 85.06 404 PRO A CA 1
ATOM 3210 C C . PRO A 1 404 ? 25.752 -3.769 13.002 1.00 85.06 404 PRO A C 1
ATOM 3212 O O . PRO A 1 404 ? 26.309 -2.694 13.221 1.00 85.06 404 PRO A O 1
ATOM 3215 N N . ASP A 1 405 ? 26.288 -4.924 13.409 1.00 82.44 405 ASP A N 1
ATOM 3216 C CA . ASP A 1 405 ? 27.557 -4.950 14.157 1.00 82.44 405 ASP A CA 1
ATOM 3217 C C . ASP A 1 405 ? 28.781 -4.665 13.284 1.00 82.44 405 ASP A C 1
ATOM 3219 O O . ASP A 1 405 ? 29.720 -4.023 13.750 1.00 82.44 405 ASP A O 1
ATOM 3223 N N . GLN A 1 406 ? 28.770 -5.079 12.013 1.00 80.38 406 GLN A N 1
ATOM 3224 C CA . GLN A 1 406 ? 29.830 -4.733 11.064 1.00 80.38 406 GLN A CA 1
ATOM 3225 C C . GLN A 1 406 ? 29.828 -3.222 10.789 1.00 80.38 406 GLN A C 1
ATOM 3227 O O . GLN A 1 406 ? 30.895 -2.607 10.765 1.00 80.38 406 GLN A O 1
ATOM 3232 N N . MET A 1 407 ? 28.640 -2.609 10.709 1.00 71.62 407 MET A N 1
ATOM 3233 C CA . MET A 1 407 ? 28.458 -1.159 10.571 1.00 71.62 407 MET A CA 1
ATOM 3234 C C . MET A 1 407 ? 29.064 -0.379 11.754 1.00 71.62 407 MET A C 1
ATOM 3236 O O . MET A 1 407 ? 29.695 0.655 11.560 1.00 71.62 407 MET A O 1
ATOM 3240 N N . LYS A 1 408 ? 28.924 -0.890 12.988 1.00 68.06 408 LYS A N 1
ATOM 3241 C CA . LYS A 1 408 ? 29.447 -0.239 14.208 1.00 68.06 408 LYS A CA 1
ATOM 3242 C C . LYS A 1 408 ? 30.939 -0.485 14.444 1.00 68.06 408 LYS A C 1
ATOM 3244 O O . LYS A 1 408 ? 31.620 0.401 14.946 1.00 68.06 408 LYS A O 1
ATOM 3249 N N . LYS A 1 409 ? 31.446 -1.681 14.123 1.00 62.06 409 LYS A N 1
ATOM 3250 C CA . LYS A 1 409 ? 32.828 -2.094 14.435 1.00 62.06 409 LYS A CA 1
ATOM 3251 C C . LYS A 1 409 ? 33.877 -1.544 13.470 1.00 62.06 409 LYS A C 1
ATOM 3253 O O . LYS A 1 409 ? 35.035 -1.442 13.852 1.00 62.06 409 LYS A O 1
ATOM 3258 N N . THR A 1 410 ? 33.509 -1.240 12.225 1.00 58.97 410 THR A N 1
ATOM 3259 C CA . THR A 1 410 ? 34.511 -1.017 11.168 1.00 58.97 410 THR A CA 1
ATOM 3260 C C . THR A 1 410 ? 34.895 0.441 10.937 1.00 58.97 410 THR A C 1
ATOM 3262 O O . THR A 1 410 ? 35.916 0.670 10.298 1.00 58.97 410 THR A O 1
ATOM 3265 N N . GLY A 1 411 ? 34.113 1.427 11.400 1.00 56.62 411 GLY A N 1
ATOM 3266 C CA . GLY A 1 411 ? 34.370 2.853 11.119 1.00 56.62 411 GLY A CA 1
ATOM 3267 C C . GLY A 1 411 ? 34.444 3.205 9.620 1.00 56.62 411 GLY A C 1
ATOM 3268 O O . GLY A 1 411 ? 34.757 4.340 9.265 1.00 56.62 411 GLY A O 1
ATOM 3269 N N . LYS A 1 412 ? 34.168 2.235 8.736 1.00 64.44 412 LYS A N 1
ATOM 3270 C CA . LYS A 1 412 ? 34.181 2.369 7.284 1.00 64.44 412 LYS A CA 1
ATOM 3271 C C . LYS A 1 412 ? 32.923 3.116 6.859 1.00 64.44 412 LYS A C 1
ATOM 3273 O O . LYS A 1 412 ? 31.824 2.790 7.304 1.00 64.44 412 LYS A O 1
ATOM 3278 N N . LYS A 1 413 ? 33.087 4.106 5.982 1.00 57.91 413 LYS A N 1
ATOM 3279 C CA . LYS A 1 413 ? 31.963 4.699 5.254 1.00 57.91 413 LYS A CA 1
ATOM 3280 C C . LYS A 1 413 ? 31.541 3.708 4.176 1.00 57.91 413 LYS A C 1
ATOM 3282 O O . LYS A 1 413 ? 32.345 3.388 3.305 1.00 57.91 413 LYS A O 1
ATOM 3287 N N . TYR A 1 414 ? 30.316 3.211 4.269 1.00 69.06 414 TYR A N 1
ATOM 3288 C CA . TYR A 1 414 ? 29.712 2.390 3.227 1.00 69.06 414 TYR A CA 1
ATOM 3289 C C . TYR A 1 414 ? 28.920 3.302 2.280 1.00 69.06 414 TYR A C 1
ATOM 3291 O O . TYR A 1 414 ? 28.305 4.255 2.765 1.00 69.06 414 TYR A O 1
ATOM 3299 N N . PRO A 1 415 ? 28.971 3.068 0.958 1.00 69.88 415 PRO A N 1
ATOM 3300 C CA . PRO A 1 415 ? 28.173 3.823 0.000 1.00 69.88 415 PRO A CA 1
ATOM 3301 C C . PRO A 1 415 ? 26.681 3.502 0.163 1.00 69.88 415 PRO A C 1
ATOM 3303 O O . PRO A 1 415 ? 26.320 2.388 0.555 1.00 69.88 415 PRO A O 1
ATOM 3306 N N . ASP A 1 416 ? 25.822 4.471 -0.156 1.00 74.19 416 ASP A N 1
ATOM 3307 C CA . ASP A 1 416 ? 24.379 4.244 -0.224 1.00 74.19 416 ASP A CA 1
ATOM 3308 C C . ASP A 1 416 ? 24.083 3.326 -1.412 1.00 74.19 416 ASP A C 1
ATOM 3310 O O . ASP A 1 416 ? 24.290 3.694 -2.563 1.00 74.19 416 ASP A O 1
ATOM 3314 N N . VAL A 1 417 ? 23.637 2.102 -1.129 1.00 83.94 417 VAL A N 1
ATOM 3315 C CA . VAL A 1 417 ? 23.327 1.114 -2.167 1.00 83.94 417 VAL A CA 1
ATOM 3316 C C . VAL A 1 417 ? 21.949 1.418 -2.749 1.00 83.94 417 VAL A C 1
ATOM 3318 O O . VAL A 1 417 ? 20.941 1.276 -2.053 1.00 83.94 417 VAL A O 1
ATOM 3321 N N . THR A 1 418 ? 21.901 1.808 -4.023 1.00 84.31 418 THR A N 1
ATOM 3322 C CA . THR A 1 418 ? 20.655 2.023 -4.772 1.00 84.31 418 THR A CA 1
ATOM 3323 C C . THR A 1 418 ? 20.353 0.850 -5.703 1.00 84.31 418 THR A C 1
ATOM 3325 O O . THR A 1 418 ? 21.199 -0.008 -5.960 1.00 84.31 418 THR A O 1
ATOM 3328 N N . TYR A 1 419 ? 19.114 0.789 -6.196 1.00 78.31 419 TYR A N 1
ATOM 3329 C CA . TYR A 1 419 ? 18.723 -0.200 -7.198 1.00 78.31 419 TYR A CA 1
ATOM 3330 C C . TYR A 1 419 ? 19.476 -0.003 -8.515 1.00 78.31 419 TYR A C 1
ATOM 3332 O O . TYR A 1 419 ? 19.951 -0.981 -9.074 1.00 78.31 419 TYR A O 1
ATOM 3340 N N . GLU A 1 420 ? 19.624 1.245 -8.965 1.00 79.69 420 GLU A N 1
ATOM 3341 C CA . GLU A 1 420 ? 20.360 1.609 -10.184 1.00 79.69 420 GLU A CA 1
ATOM 3342 C C . GLU A 1 420 ? 21.803 1.104 -10.117 1.00 79.69 420 GLU A C 1
ATOM 3344 O O . GLU A 1 420 ? 22.210 0.335 -10.978 1.00 79.69 420 GLU A O 1
ATOM 3349 N N . MET A 1 421 ? 22.517 1.395 -9.024 1.00 83.25 421 MET A N 1
ATOM 3350 C CA . MET A 1 421 ? 23.889 0.916 -8.824 1.00 83.25 421 MET A CA 1
ATOM 3351 C C . MET A 1 421 ? 23.984 -0.611 -8.858 1.00 83.25 421 MET A C 1
ATOM 3353 O O . MET A 1 421 ? 24.906 -1.172 -9.440 1.00 83.25 421 MET A O 1
ATOM 3357 N N . ALA A 1 422 ? 23.038 -1.302 -8.220 1.00 84.88 422 ALA A N 1
ATOM 3358 C CA . ALA A 1 422 ? 23.030 -2.758 -8.202 1.00 84.88 422 ALA A CA 1
ATOM 3359 C C . ALA A 1 422 ? 22.708 -3.355 -9.586 1.00 84.88 422 ALA A C 1
ATOM 3361 O O . ALA A 1 422 ? 23.229 -4.416 -9.917 1.00 84.88 422 ALA A O 1
ATOM 3362 N N . GLN A 1 423 ? 21.877 -2.688 -10.392 1.00 81.69 423 GLN A N 1
ATOM 3363 C CA . GLN A 1 423 ? 21.593 -3.088 -11.773 1.00 81.69 423 GLN A CA 1
ATOM 3364 C C . GLN A 1 423 ? 22.775 -2.819 -12.703 1.00 81.69 423 GLN A C 1
ATOM 3366 O O . GLN A 1 423 ? 23.127 -3.691 -13.489 1.00 81.69 423 GLN A O 1
ATOM 3371 N N . GLU A 1 424 ? 23.430 -1.665 -12.577 1.00 81.88 424 GLU A N 1
ATOM 3372 C CA . GLU A 1 424 ? 24.670 -1.346 -13.293 1.00 81.88 424 GLU A CA 1
ATOM 3373 C C . GLU A 1 424 ? 25.774 -2.357 -12.962 1.00 81.88 424 GLU A C 1
ATOM 3375 O O . GLU A 1 424 ? 26.469 -2.832 -13.854 1.00 81.88 424 GLU A O 1
ATOM 3380 N N . GLU A 1 425 ? 25.896 -2.758 -11.694 1.00 85.00 425 GLU A N 1
ATOM 3381 C CA . GLU A 1 425 ? 26.838 -3.790 -11.252 1.00 85.00 425 GLU A CA 1
ATOM 3382 C C . GLU A 1 425 ? 26.531 -5.155 -11.891 1.00 85.00 425 GLU A C 1
ATOM 3384 O O . GLU A 1 425 ? 27.436 -5.812 -12.407 1.00 85.00 425 GLU A O 1
ATOM 3389 N N . ILE A 1 426 ? 25.257 -5.567 -11.918 1.00 83.88 426 ILE A N 1
ATOM 3390 C CA . ILE A 1 426 ? 24.820 -6.800 -12.594 1.00 83.88 426 ILE A CA 1
ATOM 3391 C C . ILE A 1 426 ? 25.110 -6.725 -14.102 1.00 83.88 426 ILE A C 1
ATOM 3393 O O . ILE A 1 426 ? 25.661 -7.670 -14.667 1.00 83.88 426 ILE A O 1
ATOM 3397 N N . ALA A 1 427 ? 24.785 -5.606 -14.751 1.00 78.75 427 ALA A N 1
ATOM 3398 C CA . ALA A 1 427 ? 24.980 -5.408 -16.185 1.00 78.75 427 ALA A CA 1
ATOM 3399 C C . ALA A 1 427 ? 26.467 -5.372 -16.571 1.00 78.75 427 ALA A C 1
ATOM 3401 O O . ALA A 1 427 ? 26.879 -6.041 -17.519 1.00 78.75 427 ALA A O 1
ATOM 3402 N N . SER A 1 428 ? 27.294 -4.678 -15.788 1.00 80.69 428 SER A N 1
ATOM 3403 C CA . SER A 1 428 ? 28.748 -4.623 -15.959 1.00 80.69 428 SER A CA 1
ATOM 3404 C C . SER A 1 428 ? 29.368 -6.018 -15.877 1.00 80.69 428 SER A C 1
ATOM 3406 O O . SER A 1 428 ? 30.150 -6.414 -16.743 1.00 80.69 428 SER A O 1
ATOM 3408 N N . LYS A 1 429 ? 28.948 -6.823 -14.893 1.00 82.06 429 LYS A N 1
ATOM 3409 C CA . LYS A 1 429 ? 29.383 -8.221 -14.741 1.00 82.06 429 LYS A CA 1
ATOM 3410 C C . LYS A 1 429 ? 28.866 -9.142 -15.844 1.00 82.06 429 LYS A C 1
ATOM 3412 O O . LYS A 1 429 ? 29.534 -10.120 -16.176 1.00 82.06 429 LYS A O 1
ATOM 3417 N N . ALA A 1 430 ? 27.728 -8.810 -16.444 1.00 74.12 430 ALA A N 1
ATOM 3418 C CA . ALA A 1 430 ? 27.215 -9.463 -17.644 1.00 74.12 430 ALA A CA 1
ATOM 3419 C C . ALA A 1 430 ? 27.920 -9.006 -18.942 1.00 74.12 430 ALA A C 1
ATOM 3421 O O . ALA A 1 430 ? 27.646 -9.566 -20.003 1.00 74.12 430 ALA A O 1
ATOM 3422 N N . GLY A 1 431 ? 28.851 -8.044 -18.867 1.00 71.25 431 GLY A N 1
ATOM 3423 C CA . GLY A 1 431 ? 29.661 -7.570 -19.994 1.00 71.25 431 GLY A CA 1
ATOM 3424 C C . GLY A 1 431 ? 29.144 -6.305 -20.686 1.00 71.25 431 GLY A C 1
ATOM 3425 O O . GLY A 1 431 ? 29.521 -6.057 -21.828 1.00 71.25 431 GLY A O 1
ATOM 3426 N N . ILE A 1 432 ? 28.286 -5.517 -20.030 1.00 66.12 432 ILE A N 1
ATOM 3427 C CA . ILE A 1 432 ? 27.691 -4.282 -20.565 1.00 66.12 432 ILE A CA 1
ATOM 3428 C C . ILE A 1 432 ? 28.273 -3.092 -19.783 1.00 66.12 432 ILE A C 1
ATOM 3430 O O . ILE A 1 432 ? 27.839 -2.810 -18.668 1.00 66.12 432 ILE A O 1
ATOM 3434 N N . SER A 1 433 ? 29.305 -2.431 -20.326 1.00 60.19 433 SER A N 1
ATOM 3435 C CA . SER A 1 433 ? 29.980 -1.275 -19.704 1.00 60.19 433 SER A CA 1
ATOM 3436 C C . SER A 1 433 ? 29.363 0.060 -20.144 1.00 60.19 433 SER A C 1
ATOM 3438 O O . SER A 1 433 ? 29.167 0.305 -21.333 1.00 60.19 433 SER A O 1
ATOM 3440 N N . VAL A 1 434 ? 29.079 0.945 -19.180 1.00 57.00 434 VAL A N 1
ATOM 3441 C CA . VAL A 1 434 ? 28.575 2.317 -19.422 1.00 57.00 434 VAL A CA 1
ATOM 3442 C C . VAL A 1 434 ? 29.708 3.353 -19.427 1.00 57.00 434 VAL A C 1
ATOM 3444 O O . VAL A 1 434 ? 29.595 4.371 -20.101 1.00 57.00 434 VAL A O 1
ATOM 3447 N N . ASP A 1 435 ? 30.818 3.065 -18.740 1.00 53.34 435 ASP A N 1
ATOM 3448 C CA . ASP A 1 435 ? 31.902 4.018 -18.450 1.00 53.34 435 ASP A CA 1
ATOM 3449 C C . ASP A 1 435 ? 33.177 3.785 -19.286 1.00 53.34 435 ASP A C 1
ATOM 3451 O O . ASP A 1 435 ? 34.292 3.939 -18.788 1.00 53.34 435 ASP A O 1
ATOM 3455 N N . ASP A 1 436 ? 33.053 3.384 -20.554 1.00 55.06 436 ASP A N 1
ATOM 3456 C CA . ASP A 1 436 ? 34.208 3.455 -21.457 1.00 55.06 436 ASP A CA 1
ATOM 3457 C C . ASP A 1 436 ? 34.334 4.890 -21.984 1.00 55.06 436 ASP A C 1
ATOM 3459 O O . ASP A 1 436 ? 33.533 5.330 -22.809 1.00 55.06 436 ASP A O 1
ATOM 3463 N N . ASP A 1 437 ? 35.373 5.604 -21.541 1.00 50.78 437 ASP A N 1
ATOM 3464 C CA . ASP A 1 437 ? 35.705 6.980 -21.959 1.00 50.78 437 ASP A CA 1
ATOM 3465 C C . ASP A 1 437 ? 35.884 7.143 -23.492 1.00 50.78 437 ASP A C 1
ATOM 3467 O O . ASP A 1 437 ? 35.888 8.263 -24.004 1.00 50.78 437 ASP A O 1
ATOM 3471 N N . ASP A 1 438 ? 36.001 6.035 -24.234 1.00 53.19 438 ASP A N 1
ATOM 3472 C CA . ASP A 1 438 ? 36.118 5.979 -25.700 1.00 53.19 438 ASP A CA 1
ATOM 3473 C C . ASP A 1 438 ? 34.768 5.806 -26.435 1.00 53.19 438 ASP A C 1
ATOM 3475 O O . ASP A 1 438 ? 34.730 5.732 -27.669 1.00 53.19 438 ASP A O 1
ATOM 3479 N N . GLN A 1 439 ? 33.640 5.729 -25.721 1.00 57.31 439 GLN A N 1
ATOM 3480 C CA . GLN A 1 439 ? 32.325 5.534 -26.333 1.00 57.31 439 GLN A CA 1
ATOM 3481 C C . GLN A 1 439 ? 31.654 6.860 -26.724 1.00 57.31 439 GLN A C 1
ATOM 3483 O O . GLN A 1 439 ? 31.665 7.855 -26.001 1.00 57.31 439 GLN A O 1
ATOM 3488 N N . SER A 1 440 ? 31.030 6.877 -27.906 1.00 65.88 440 SER A N 1
ATOM 3489 C CA . SER A 1 440 ? 30.239 8.027 -28.352 1.00 65.88 440 SER A CA 1
ATOM 3490 C C . SER A 1 440 ? 29.046 8.262 -27.414 1.00 65.88 440 SER A C 1
ATOM 3492 O O . SER A 1 440 ? 28.506 7.310 -26.853 1.00 65.88 440 SER A O 1
ATOM 3494 N N . LEU A 1 441 ? 28.593 9.515 -27.275 1.00 62.88 441 LEU A N 1
ATOM 3495 C CA . LEU A 1 441 ? 27.435 9.874 -26.437 1.00 62.88 441 LEU A CA 1
ATOM 3496 C C . LEU A 1 441 ? 26.190 9.020 -26.758 1.00 62.88 441 LEU A C 1
ATOM 3498 O O . LEU A 1 441 ? 25.441 8.655 -25.855 1.00 62.88 441 LEU A O 1
ATOM 3502 N N . ASP A 1 442 ? 26.012 8.656 -28.031 1.00 61.41 442 ASP A N 1
ATOM 3503 C CA . ASP A 1 442 ? 24.928 7.786 -28.491 1.00 61.41 442 ASP A CA 1
ATOM 3504 C C . ASP A 1 442 ? 25.079 6.346 -27.981 1.00 61.41 442 ASP A C 1
ATOM 3506 O O . ASP A 1 442 ? 24.088 5.719 -27.620 1.00 61.41 442 ASP A O 1
ATOM 3510 N N . THR A 1 443 ? 26.306 5.823 -27.898 1.00 63.31 443 THR A N 1
ATOM 3511 C CA . THR A 1 443 ? 26.598 4.489 -27.346 1.00 63.31 443 THR A CA 1
ATOM 3512 C C . THR A 1 443 ? 26.345 4.445 -25.838 1.00 63.31 443 THR A C 1
ATOM 3514 O O . THR A 1 443 ? 25.738 3.495 -25.352 1.00 63.31 443 THR A O 1
ATOM 3517 N N . ALA A 1 444 ? 26.727 5.498 -25.108 1.00 61.84 444 ALA A N 1
ATOM 3518 C CA . ALA A 1 444 ? 26.482 5.603 -23.670 1.00 61.84 444 ALA A CA 1
ATOM 3519 C C . ALA A 1 444 ? 24.979 5.693 -23.342 1.00 61.84 444 ALA A C 1
ATOM 3521 O O . ALA A 1 444 ? 24.501 5.039 -22.414 1.00 61.84 444 ALA A O 1
ATOM 3522 N N . LEU A 1 445 ? 24.212 6.455 -24.135 1.00 63.09 445 LEU A N 1
ATOM 3523 C CA . LEU A 1 445 ? 22.749 6.505 -24.028 1.00 63.09 445 LEU A CA 1
ATOM 3524 C C . LEU A 1 445 ? 22.113 5.145 -24.346 1.00 63.09 445 LEU A C 1
ATOM 3526 O O . LEU A 1 445 ? 21.246 4.699 -23.600 1.00 63.09 445 LEU A O 1
ATOM 3530 N N . LEU A 1 446 ? 22.587 4.450 -25.386 1.00 68.50 446 LEU A N 1
ATOM 3531 C CA . LEU A 1 446 ? 22.106 3.108 -25.729 1.00 68.50 446 LEU A CA 1
ATOM 3532 C C . LEU A 1 446 ? 22.372 2.088 -24.618 1.00 68.50 446 LEU A C 1
ATOM 3534 O O . LEU A 1 446 ? 21.494 1.293 -24.297 1.00 68.50 446 LEU A O 1
ATOM 3538 N N . ASN A 1 447 ? 23.570 2.102 -24.029 1.00 65.88 447 ASN A N 1
ATOM 3539 C CA . ASN A 1 447 ? 23.924 1.192 -22.940 1.00 65.88 447 ASN A CA 1
ATOM 3540 C C . ASN A 1 447 ? 23.088 1.473 -21.689 1.00 65.88 447 ASN A C 1
ATOM 3542 O O . ASN A 1 447 ? 22.682 0.538 -21.002 1.00 65.88 447 ASN A O 1
ATOM 3546 N N . LYS A 1 448 ? 22.758 2.742 -21.431 1.00 66.00 448 LYS A N 1
ATOM 3547 C CA . LYS A 1 448 ? 21.841 3.124 -20.357 1.00 66.00 448 LYS A CA 1
ATOM 3548 C C . LYS A 1 448 ? 20.415 2.618 -20.603 1.00 66.00 448 LYS A C 1
ATOM 3550 O O . LYS A 1 448 ? 19.846 1.981 -19.720 1.00 66.00 448 LYS A O 1
ATOM 3555 N N . ASP A 1 449 ? 19.875 2.825 -21.804 1.00 68.06 449 ASP A N 1
ATOM 3556 C CA . ASP A 1 449 ? 18.555 2.307 -22.191 1.00 68.06 449 ASP A CA 1
ATOM 3557 C C . ASP A 1 449 ? 18.518 0.768 -22.107 1.00 68.06 449 ASP A C 1
ATOM 3559 O O . ASP A 1 449 ? 17.522 0.174 -21.687 1.00 68.06 449 ASP A O 1
ATOM 3563 N N . LEU A 1 450 ? 19.625 0.101 -22.454 1.00 69.81 450 LEU A N 1
ATOM 3564 C CA . LEU A 1 450 ? 19.758 -1.350 -22.355 1.00 69.81 450 LEU A CA 1
ATOM 3565 C C . LEU A 1 450 ? 19.686 -1.820 -20.894 1.00 69.81 450 LEU A C 1
ATOM 3567 O O . LEU A 1 450 ? 18.949 -2.759 -20.599 1.00 69.81 450 LEU A O 1
ATOM 3571 N N . ILE A 1 451 ? 20.378 -1.146 -19.970 1.00 68.50 451 ILE A N 1
ATOM 3572 C CA . ILE A 1 451 ? 20.341 -1.454 -18.528 1.00 68.50 451 ILE A CA 1
ATOM 3573 C C . ILE A 1 451 ? 18.934 -1.305 -17.948 1.00 68.50 451 ILE A C 1
ATOM 3575 O O . ILE A 1 451 ? 18.524 -2.122 -17.123 1.00 68.50 451 ILE A O 1
ATOM 3579 N N . GLU A 1 452 ? 18.164 -0.318 -18.404 1.00 67.88 452 GLU A N 1
ATOM 3580 C CA . GLU A 1 452 ? 16.778 -0.133 -17.960 1.00 67.88 452 GLU A CA 1
ATOM 3581 C C . GLU A 1 452 ? 15.844 -1.255 -18.449 1.00 67.88 452 GLU A C 1
ATOM 3583 O O . GLU A 1 452 ? 14.923 -1.663 -17.733 1.00 67.88 452 GLU A O 1
ATOM 3588 N N . VAL A 1 453 ? 16.078 -1.787 -19.652 1.00 68.31 453 VAL A N 1
ATOM 3589 C CA . VAL A 1 453 ? 15.192 -2.770 -20.301 1.00 68.31 453 VAL A CA 1
ATOM 3590 C C . VAL A 1 453 ? 15.566 -4.223 -19.971 1.00 68.31 453 VAL A C 1
ATOM 3592 O O . VAL A 1 453 ? 14.679 -5.082 -19.902 1.00 68.31 453 VAL A O 1
ATOM 3595 N N . LEU A 1 454 ? 16.846 -4.509 -19.711 1.00 73.69 454 LEU A N 1
ATOM 3596 C CA . LEU A 1 454 ? 17.378 -5.851 -19.431 1.00 73.69 454 LEU A CA 1
ATOM 3597 C C . LEU A 1 454 ? 16.602 -6.628 -18.357 1.00 73.69 454 LEU A C 1
ATOM 3599 O O . LEU A 1 454 ? 16.227 -7.768 -18.638 1.00 73.69 454 LEU A O 1
ATOM 3603 N N . PRO A 1 455 ? 16.270 -6.059 -17.178 1.00 67.88 455 PRO A N 1
ATOM 3604 C CA . PRO A 1 455 ? 15.524 -6.794 -16.156 1.00 67.88 455 PRO A CA 1
ATOM 3605 C C . PRO A 1 455 ? 14.163 -7.289 -16.660 1.00 67.88 455 PRO A C 1
ATOM 3607 O O . PRO A 1 455 ? 13.739 -8.398 -16.339 1.00 67.88 455 PRO A O 1
ATOM 3610 N N . GLY A 1 456 ? 13.484 -6.489 -17.490 1.00 65.81 456 GLY A N 1
ATOM 3611 C CA . GLY A 1 456 ? 12.200 -6.856 -18.089 1.00 65.81 456 GLY A CA 1
ATOM 3612 C C . GLY A 1 456 ? 12.328 -7.941 -19.162 1.00 65.81 456 GLY A C 1
ATOM 3613 O O . GLY A 1 456 ? 11.449 -8.797 -19.281 1.00 65.81 456 GLY A O 1
ATOM 3614 N N . VAL A 1 457 ? 13.431 -7.936 -19.916 1.00 71.75 457 VAL A N 1
ATOM 3615 C CA . VAL A 1 457 ? 13.760 -8.975 -20.905 1.00 71.75 457 VAL A CA 1
ATOM 3616 C C . VAL A 1 457 ? 14.077 -10.297 -20.209 1.00 71.75 457 VAL A C 1
ATOM 3618 O O . VAL A 1 457 ? 13.526 -11.334 -20.582 1.00 71.75 457 VAL A O 1
ATOM 3621 N N . GLU A 1 458 ? 14.891 -10.268 -19.153 1.00 71.88 458 GLU A N 1
ATOM 3622 C CA . GLU A 1 458 ? 15.202 -11.452 -18.350 1.00 71.88 458 GLU A CA 1
ATOM 3623 C C . GLU A 1 458 ? 13.956 -12.029 -17.667 1.00 71.88 458 GLU A C 1
ATOM 3625 O O . GLU A 1 458 ? 13.751 -13.244 -17.687 1.00 71.88 458 GLU A O 1
ATOM 3630 N N . GLU A 1 459 ? 13.087 -11.176 -17.112 1.00 71.75 459 GLU A N 1
ATOM 3631 C CA . GLU A 1 459 ? 11.802 -11.594 -16.541 1.00 71.75 459 GLU A CA 1
ATOM 3632 C C . GLU A 1 459 ? 10.928 -12.277 -17.605 1.00 71.75 459 GLU A C 1
ATOM 3634 O O . GLU A 1 459 ? 10.391 -13.362 -17.371 1.00 71.75 459 GLU A O 1
ATOM 3639 N N . ALA A 1 460 ? 10.806 -11.679 -18.793 1.00 66.75 460 ALA A N 1
ATOM 3640 C CA . ALA A 1 460 ? 10.008 -12.227 -19.885 1.00 66.75 460 ALA A CA 1
ATOM 3641 C C . ALA A 1 460 ? 10.551 -13.571 -20.398 1.00 66.75 460 ALA A C 1
ATOM 3643 O O . ALA A 1 460 ? 9.763 -14.483 -20.665 1.00 66.75 460 ALA A O 1
ATOM 3644 N N . ASN A 1 461 ? 11.875 -13.710 -20.494 1.00 75.81 461 ASN A N 1
ATOM 3645 C CA . ASN A 1 461 ? 12.536 -14.952 -20.888 1.00 75.81 461 ASN A CA 1
ATOM 3646 C C . ASN A 1 461 ? 12.346 -16.049 -19.835 1.00 75.81 461 ASN A C 1
ATOM 3648 O O . ASN A 1 461 ? 11.959 -17.162 -20.188 1.00 75.81 461 ASN A O 1
ATOM 3652 N N . ALA A 1 462 ? 12.503 -15.727 -18.549 1.00 69.06 462 ALA A N 1
ATOM 3653 C CA . ALA A 1 462 ? 12.259 -16.670 -17.459 1.00 69.06 462 ALA A CA 1
ATOM 3654 C C . ALA A 1 462 ? 10.801 -17.157 -17.427 1.00 69.06 462 ALA A C 1
ATOM 3656 O O . ALA A 1 462 ? 10.539 -18.349 -17.280 1.00 69.06 462 ALA A O 1
ATOM 3657 N N . ILE A 1 463 ? 9.836 -16.254 -17.628 1.00 69.25 463 ILE A N 1
ATOM 3658 C CA . ILE A 1 463 ? 8.413 -16.614 -17.719 1.00 69.25 463 ILE A CA 1
ATOM 3659 C C . ILE A 1 463 ? 8.143 -17.480 -18.958 1.00 69.25 463 ILE A C 1
ATOM 3661 O O . ILE A 1 463 ? 7.330 -18.400 -18.908 1.00 69.25 463 ILE A O 1
ATOM 3665 N N . SER A 1 464 ? 8.788 -17.183 -20.087 1.00 71.50 464 SER A N 1
ATOM 3666 C CA . SER A 1 464 ? 8.664 -17.976 -21.313 1.00 71.50 464 SER A CA 1
ATOM 3667 C C . SER A 1 464 ? 9.170 -19.408 -21.126 1.00 71.50 464 SER A C 1
ATOM 3669 O O . SER A 1 464 ? 8.514 -20.344 -21.586 1.00 71.50 464 SER A O 1
ATOM 3671 N N . GLU A 1 465 ? 10.290 -19.575 -20.422 1.00 76.06 465 GLU A N 1
ATOM 3672 C CA . GLU A 1 465 ? 10.865 -20.876 -20.083 1.00 76.06 465 GLU A CA 1
ATOM 3673 C C . GLU A 1 465 ? 9.965 -21.658 -19.115 1.00 76.06 465 GLU A C 1
ATOM 3675 O O . GLU A 1 465 ? 9.634 -22.809 -19.390 1.00 76.06 465 GLU A O 1
ATOM 3680 N N . GLU A 1 466 ? 9.457 -21.019 -18.052 1.00 72.44 466 GLU A N 1
ATOM 3681 C CA . GLU A 1 466 ? 8.509 -21.646 -17.112 1.00 72.44 466 GLU A CA 1
ATOM 3682 C C . GLU A 1 466 ? 7.190 -22.076 -17.784 1.00 72.44 466 GLU A C 1
ATOM 3684 O O . GLU A 1 466 ? 6.542 -23.025 -17.342 1.00 72.44 466 GLU A O 1
ATOM 3689 N N . LEU A 1 467 ? 6.780 -21.387 -18.853 1.00 72.06 467 LEU A N 1
ATOM 3690 C CA . LEU A 1 467 ? 5.560 -21.679 -19.612 1.00 72.06 467 LEU A CA 1
ATOM 3691 C C . LEU A 1 467 ? 5.796 -22.555 -20.859 1.00 72.06 467 LEU A C 1
ATOM 3693 O O . LEU A 1 467 ? 4.853 -22.741 -21.631 1.00 72.06 467 LEU A O 1
ATOM 3697 N N . ASP A 1 468 ? 7.023 -23.045 -21.079 1.00 73.00 468 ASP A N 1
ATOM 3698 C CA . ASP A 1 468 ? 7.460 -23.822 -22.254 1.00 73.00 468 ASP A CA 1
ATOM 3699 C C . ASP A 1 468 ? 7.079 -23.174 -23.607 1.00 73.00 468 ASP A C 1
ATOM 3701 O O . ASP A 1 468 ? 6.677 -23.822 -24.576 1.00 73.00 468 ASP A O 1
ATOM 3705 N N . LYS A 1 469 ? 7.164 -21.837 -23.683 1.00 66.38 469 LYS A N 1
ATOM 3706 C CA . LYS A 1 469 ? 6.742 -21.056 -24.863 1.00 66.38 469 LYS A CA 1
ATOM 3707 C C . LYS A 1 469 ? 7.838 -20.843 -25.910 1.00 66.38 469 LYS A C 1
ATOM 3709 O O . LYS A 1 469 ? 7.549 -20.264 -26.956 1.00 66.38 469 LYS A O 1
ATOM 3714 N N . LYS A 1 470 ? 9.071 -21.308 -25.661 1.00 65.81 470 LYS A N 1
ATOM 3715 C CA . LYS A 1 470 ? 10.253 -21.203 -26.552 1.00 65.81 470 LYS A CA 1
ATOM 3716 C C . LYS A 1 470 ? 10.558 -19.788 -27.076 1.00 65.81 470 LYS A C 1
ATOM 3718 O O . LYS A 1 470 ? 11.259 -19.641 -28.076 1.00 65.81 470 LYS A O 1
ATOM 3723 N N . LEU A 1 471 ? 10.045 -18.743 -26.428 1.00 58.41 471 LEU A N 1
ATOM 3724 C CA . LEU A 1 471 ? 10.377 -17.356 -26.743 1.00 58.41 471 LEU A CA 1
ATOM 3725 C C . LEU A 1 471 ? 11.670 -16.995 -26.003 1.00 58.41 471 LEU A C 1
ATOM 3727 O O . LEU A 1 471 ? 11.722 -17.148 -24.784 1.00 58.41 471 LEU A O 1
ATOM 3731 N N . ASN A 1 472 ? 12.686 -16.538 -26.731 1.00 66.31 472 ASN A N 1
ATOM 3732 C CA . ASN A 1 472 ? 13.934 -16.036 -26.165 1.00 66.31 472 ASN A CA 1
ATOM 3733 C C . ASN A 1 472 ? 14.238 -14.683 -26.815 1.00 66.31 472 ASN A C 1
ATOM 3735 O O . ASN A 1 472 ? 14.632 -14.617 -27.982 1.00 66.31 472 ASN A O 1
ATOM 3739 N N . LEU A 1 473 ? 13.937 -13.616 -26.083 1.00 66.06 473 LEU A N 1
ATOM 3740 C CA . LEU A 1 473 ? 14.225 -12.240 -26.454 1.00 66.06 473 LEU A CA 1
ATOM 3741 C C . LEU A 1 473 ? 15.733 -12.021 -26.295 1.00 66.06 473 LEU A C 1
ATOM 3743 O O . LEU A 1 473 ? 16.279 -12.305 -25.229 1.00 66.06 473 LEU A O 1
ATOM 3747 N N . LYS A 1 474 ? 16.385 -11.590 -27.378 1.00 54.84 474 LYS A N 1
ATOM 3748 C CA . LYS A 1 474 ? 17.819 -11.289 -27.414 1.00 54.84 474 LYS A CA 1
ATOM 3749 C C . LYS A 1 474 ? 18.084 -9.832 -27.106 1.00 54.84 474 LYS A C 1
ATOM 3751 O O . LYS A 1 474 ? 17.283 -9.004 -27.597 1.00 54.84 474 LYS A O 1
#

Organism: Caerostris extrusa (NCBI:txid172846)